Protein AF-0000000079471599 (afdb_homodimer)

Seq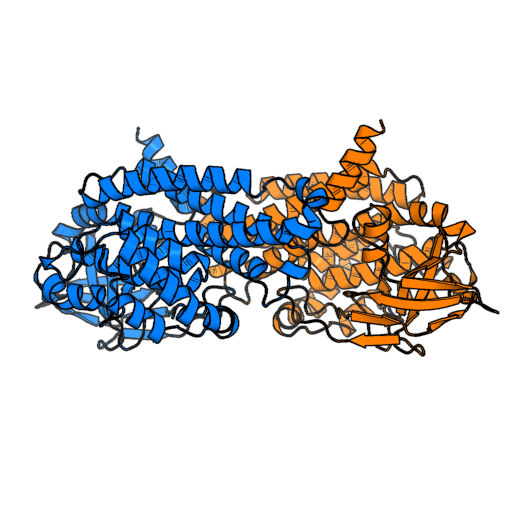uence (726 aa):
MKTQTLLTNVAELVKTKLKPLVDDIDRKGYYPEAFMRELGTIGGYASVGTQEEGGNGLGLAAQIAVLREISKECGATSFSAWCQAACAWYLHQAPNQAVKDKYLADILQGKVLAGTGMSNTVKHLAGIEKHNLQAERVEGGYTVNGALPWVSNIGEEHIWANTAQIGGGYVMFITGGQWEGVSLQNCPEFCALEGTRTFSLNFKDVFIPDEDIIATPEQFADYIQSIKAGFILLQIGIGAGVIDGSLGIIRIADVVNAEVNSYLDDGYDSLKARLDGAWVETERLAGLAWNNTPDTLATLKLREAAAVLALAASQSAALHAGAKGYLMRSPAQRRVREAMFVAIVTPAIKHLRKEIAAIEAAKMKTQTLLTNVAELVKTKLKPLVDDIDRKGYYPEAFMRELGTIGGYASVGTQEEGGNGLGLAAQIAVLREISKECGATSFSAWCQAACAWYLHQAPNQAVKDKYLADILQGKVLAGTGMSNTVKHLAGIEKHNLQAERVEGGYTVNGALPWVSNIGEEHIWANTAQIGGGYVMFITGGQWEGVSLQNCPEFCALEGTRTFSLNFKDVFIPDEDIIATPEQFADYIQSIKAGFILLQIGIGAGVIDGSLGIIRIADVVNAEVNSYLDDGYDSLKARLDGAWVETERLAGLAWNNTPDTLATLKLREAAAVLALAASQSAALHAGAKGYLMRSPAQRRVREAMFVAIVTPAIKHLRKEIAAIEAAK

Structure (mmCIF, N/CA/C/O backbone):
data_AF-0000000079471599-model_v1
#
loop_
_entity.id
_entity.type
_entity.pdbx_description
1 polymer 'Acyl-CoA/acyl-ACP dehydrogenase'
#
loop_
_atom_site.group_PDB
_atom_site.id
_atom_site.type_symbol
_atom_site.label_atom_id
_atom_site.label_alt_id
_atom_site.label_comp_id
_atom_site.label_asym_id
_atom_site.label_entity_id
_atom_site.label_seq_id
_atom_site.pdbx_PDB_ins_code
_atom_site.Cartn_x
_atom_site.Cartn_y
_atom_site.Cartn_z
_atom_site.occupancy
_atom_site.B_iso_or_equiv
_atom_site.auth_seq_id
_atom_site.auth_comp_id
_atom_site.auth_asym_id
_atom_site.auth_atom_id
_atom_site.pdbx_PDB_model_num
ATOM 1 N N . MET A 1 1 ? -25.75 24.719 17.828 1 79.25 1 MET A N 1
ATOM 2 C CA . MET A 1 1 ? -25.828 23.453 17.109 1 79.25 1 MET A CA 1
ATOM 3 C C . MET A 1 1 ? -25.172 22.328 17.906 1 79.25 1 MET A C 1
ATOM 5 O O . MET A 1 1 ? -24.141 22.547 18.547 1 79.25 1 MET A O 1
ATOM 9 N N . LYS A 1 2 ? -25.875 21.109 17.922 1 90.31 2 LYS A N 1
ATOM 10 C CA . LYS A 1 2 ? -25.312 19.953 18.609 1 90.31 2 LYS A CA 1
ATOM 11 C C . LYS A 1 2 ? -24.328 19.219 17.703 1 90.31 2 LYS A C 1
ATOM 13 O O . LYS A 1 2 ? -24.438 19.281 16.469 1 90.31 2 LYS A O 1
ATOM 18 N N . THR A 1 3 ? -23.281 18.656 18.297 1 95.69 3 THR A N 1
ATOM 19 C CA . THR A 1 3 ? -22.25 17.906 17.562 1 95.69 3 THR A CA 1
ATOM 20 C C . THR A 1 3 ? -22.891 16.875 16.656 1 95.69 3 THR A C 1
ATOM 22 O O . THR A 1 3 ? -22.5 16.734 15.492 1 95.69 3 THR A O 1
ATOM 25 N N . GLN A 1 4 ? -23.906 16.188 17.141 1 96.94 4 GLN A N 1
ATOM 26 C CA . GLN A 1 4 ? -24.547 15.141 16.359 1 96.94 4 GLN A CA 1
ATOM 27 C C . GLN A 1 4 ? -25.219 15.711 15.109 1 96.94 4 GLN A C 1
ATOM 29 O O . GLN A 1 4 ? -25.219 15.07 14.055 1 96.94 4 GLN A O 1
ATOM 34 N N . THR A 1 5 ? -25.859 16.828 15.227 1 97.62 5 THR A N 1
ATOM 35 C CA . THR A 1 5 ? -26.484 17.484 14.078 1 97.62 5 THR A CA 1
ATOM 36 C C . THR A 1 5 ? -25.438 17.859 13.039 1 97.62 5 THR A C 1
ATOM 38 O O . THR A 1 5 ? -25.625 17.641 11.844 1 97.62 5 THR A O 1
ATOM 41 N N . LEU A 1 6 ? -24.328 18.438 13.492 1 98.19 6 LEU A N 1
ATOM 42 C CA . LEU A 1 6 ? -23.219 18.781 12.602 1 98.19 6 LEU A CA 1
ATOM 43 C C . LEU A 1 6 ? -22.719 17.547 11.852 1 98.19 6 LEU A C 1
ATOM 45 O O . LEU A 1 6 ? -22.578 17.578 10.633 1 98.19 6 LEU A O 1
ATOM 49 N N . LEU A 1 7 ? -22.531 16.453 12.57 1 98.56 7 LEU A N 1
ATOM 50 C CA . LEU A 1 7 ? -21.984 15.234 11.984 1 98.56 7 LEU A CA 1
ATOM 51 C C . LEU A 1 7 ? -22.969 14.625 10.992 1 98.56 7 LEU A C 1
ATOM 53 O O . LEU A 1 7 ? -22.562 14.078 9.961 1 98.56 7 LEU A O 1
ATOM 57 N N . THR A 1 8 ? -24.266 14.688 11.273 1 98.38 8 THR A N 1
ATOM 58 C CA . THR A 1 8 ? -25.281 14.203 10.344 1 98.38 8 THR A CA 1
ATOM 59 C C . THR A 1 8 ? -25.25 15 9.047 1 98.38 8 THR A C 1
ATOM 61 O O . THR A 1 8 ? -25.328 14.422 7.957 1 98.38 8 THR A O 1
ATOM 64 N N . ASN A 1 9 ? -25.141 16.312 9.211 1 98.38 9 ASN A N 1
ATOM 65 C CA . ASN A 1 9 ? -25.047 17.172 8.039 1 98.38 9 ASN A CA 1
ATOM 66 C C . ASN A 1 9 ? -23.797 16.875 7.215 1 98.38 9 ASN A C 1
ATOM 68 O O . ASN A 1 9 ? -23.844 16.828 5.984 1 98.38 9 ASN A O 1
ATOM 72 N N . VAL A 1 10 ? -22.703 16.719 7.906 1 98.81 10 VAL A N 1
ATOM 73 C CA . VAL A 1 10 ? -21.438 16.422 7.238 1 98.81 10 VAL A CA 1
ATOM 74 C C . VAL A 1 10 ? -21.531 15.078 6.527 1 98.81 10 VAL A C 1
ATOM 76 O O . VAL A 1 10 ? -21.125 14.945 5.375 1 98.81 10 VAL A O 1
ATOM 79 N N . ALA A 1 11 ? -22.078 14.086 7.176 1 98.81 11 ALA A N 1
ATOM 80 C CA . ALA A 1 11 ? -22.234 12.766 6.582 1 98.81 11 ALA A CA 1
ATOM 81 C C . ALA A 1 11 ? -23.062 12.828 5.297 1 98.81 11 ALA A C 1
ATOM 83 O O . ALA A 1 11 ? -22.734 12.156 4.312 1 98.81 11 ALA A O 1
ATOM 84 N N . GLU A 1 12 ? -24.109 13.594 5.332 1 98.75 12 GLU A N 1
ATOM 85 C CA . GLU A 1 12 ? -24.969 13.742 4.152 1 98.75 12 GLU A CA 1
ATOM 86 C C . GLU A 1 12 ? -24.203 14.422 3.016 1 98.75 12 GLU A C 1
ATOM 88 O O . GLU A 1 12 ? -24.328 14.016 1.857 1 98.75 12 GLU A O 1
ATOM 93 N N . LEU A 1 13 ? -23.469 15.461 3.354 1 98.94 13 LEU A N 1
ATOM 94 C CA . LEU A 1 13 ? -22.688 16.141 2.344 1 98.94 13 LEU A CA 1
ATOM 95 C C . LEU A 1 13 ? -21.641 15.211 1.741 1 98.94 13 LEU A C 1
ATOM 97 O O . LEU A 1 13 ? -21.422 15.211 0.527 1 98.94 13 LEU A O 1
ATOM 101 N N . VAL A 1 14 ? -20.984 14.414 2.572 1 98.88 14 VAL A N 1
ATOM 102 C CA . VAL A 1 14 ? -19.969 13.469 2.127 1 98.88 14 VAL A CA 1
ATOM 103 C C . VAL A 1 14 ? -20.594 12.453 1.169 1 98.88 14 VAL A C 1
ATOM 105 O O . VAL A 1 14 ? -20.047 12.203 0.09 1 98.88 14 VAL A O 1
ATOM 108 N N . LYS A 1 15 ? -21.703 11.93 1.527 1 98.62 15 LYS A N 1
ATOM 109 C CA . LYS A 1 15 ? -22.391 10.914 0.735 1 98.62 15 LYS A CA 1
ATOM 110 C C . LYS A 1 15 ? -22.797 11.461 -0.629 1 98.62 15 LYS A C 1
ATOM 112 O O . LYS A 1 15 ? -22.625 10.789 -1.649 1 98.62 15 LYS A O 1
ATOM 117 N N . THR A 1 16 ? -23.234 12.688 -0.688 1 98.69 16 THR A N 1
ATOM 118 C CA . THR A 1 16 ? -23.859 13.195 -1.896 1 98.69 16 THR A CA 1
ATOM 119 C C . THR A 1 16 ? -22.859 13.953 -2.76 1 98.69 16 THR A C 1
ATOM 121 O O . THR A 1 16 ? -22.969 13.953 -3.988 1 98.69 16 THR A O 1
ATOM 124 N N . LYS A 1 17 ? -21.875 14.633 -2.092 1 98.75 17 LYS A N 1
ATOM 125 C CA . LYS A 1 17 ? -21.047 15.57 -2.854 1 98.75 17 LYS A CA 1
ATOM 126 C C . LYS A 1 17 ? -19.609 15.086 -2.945 1 98.75 17 LYS A C 1
ATOM 128 O O . LYS A 1 17 ? -18.875 15.438 -3.879 1 98.75 17 LYS A O 1
ATOM 133 N N . LEU A 1 18 ? -19.172 14.242 -2.037 1 98.88 18 LEU A N 1
ATOM 134 C CA . LEU A 1 18 ? -17.766 13.828 -2.027 1 98.88 18 LEU A CA 1
ATOM 135 C C . LEU A 1 18 ? -17.609 12.445 -2.639 1 98.88 18 LEU A C 1
ATOM 137 O O . LEU A 1 18 ? -16.734 12.234 -3.492 1 98.88 18 LEU A O 1
ATOM 141 N N . LYS A 1 19 ? -18.422 11.469 -2.23 1 98.5 19 LYS A N 1
ATOM 142 C CA . LYS A 1 19 ? -18.312 10.07 -2.635 1 98.5 19 LYS A CA 1
ATOM 143 C C . LYS A 1 19 ? -18.219 9.938 -4.152 1 98.5 19 LYS A C 1
ATOM 145 O O . LYS A 1 19 ? -17.359 9.211 -4.66 1 98.5 19 LYS A O 1
ATOM 150 N N . PRO A 1 20 ? -19 10.703 -4.957 1 98.38 20 PRO A N 1
ATOM 151 C CA . PRO A 1 20 ? -18.938 10.555 -6.414 1 98.38 20 PRO A CA 1
ATOM 152 C C . PRO A 1 20 ? -17.609 11.047 -6.992 1 98.38 20 PRO A C 1
ATOM 154 O O . PRO A 1 20 ? -17.297 10.766 -8.156 1 98.38 20 PRO A O 1
ATOM 157 N N . LEU A 1 21 ? -16.812 11.82 -6.184 1 98.38 21 LEU A N 1
ATOM 158 C CA . LEU A 1 21 ? -15.602 12.461 -6.684 1 98.38 21 LEU A CA 1
ATOM 159 C C . LEU A 1 21 ? -14.359 11.664 -6.293 1 98.38 21 LEU A C 1
ATOM 161 O O . LEU A 1 21 ? -13.266 11.938 -6.785 1 98.38 21 LEU A O 1
ATOM 165 N N . VAL A 1 22 ? -14.508 10.672 -5.453 1 98 22 VAL A N 1
ATOM 166 C CA . VAL A 1 22 ? -13.375 10.055 -4.77 1 98 22 VAL A CA 1
ATOM 167 C C . VAL A 1 22 ? -12.422 9.445 -5.793 1 98 22 VAL A C 1
ATOM 169 O O . VAL A 1 22 ? -11.203 9.57 -5.668 1 98 22 VAL A O 1
ATOM 172 N N . ASP A 1 23 ? -12.945 8.789 -6.836 1 96.06 23 ASP A N 1
ATOM 173 C CA . ASP A 1 23 ? -12.109 8.18 -7.859 1 96.06 23 ASP A CA 1
ATOM 174 C C . ASP A 1 23 ? -11.305 9.234 -8.617 1 96.06 23 ASP A C 1
ATOM 176 O O . ASP A 1 23 ? -10.117 9.047 -8.883 1 96.06 23 ASP A O 1
ATOM 180 N N . ASP A 1 24 ? -11.938 10.352 -8.961 1 97.62 24 ASP A N 1
ATOM 181 C CA . ASP A 1 24 ? -11.266 11.445 -9.664 1 97.62 24 ASP A CA 1
ATOM 182 C C . ASP A 1 24 ? -10.211 12.094 -8.781 1 97.62 24 ASP A C 1
ATOM 184 O O . ASP A 1 24 ? -9.148 12.484 -9.266 1 97.62 24 ASP A O 1
ATOM 188 N N . ILE A 1 25 ? -10.531 12.219 -7.504 1 98 25 ILE A N 1
ATOM 189 C CA . ILE A 1 25 ? -9.578 12.766 -6.551 1 98 25 ILE A CA 1
ATOM 190 C C . ILE A 1 25 ? -8.328 11.883 -6.5 1 98 25 ILE A C 1
ATOM 192 O O . ILE A 1 25 ? -7.207 12.383 -6.605 1 98 25 ILE A O 1
ATOM 196 N N . ASP A 1 26 ? -8.5 10.648 -6.449 1 96.44 26 ASP A N 1
ATOM 197 C CA . ASP A 1 26 ? -7.402 9.695 -6.285 1 96.44 26 ASP A CA 1
ATOM 198 C C . ASP A 1 26 ? -6.602 9.555 -7.578 1 96.44 26 ASP A C 1
ATOM 200 O O . ASP A 1 26 ? -5.367 9.547 -7.555 1 96.44 26 ASP A O 1
ATOM 204 N N . ARG A 1 27 ? -7.238 9.469 -8.734 1 94.31 27 ARG A N 1
ATOM 205 C CA . ARG A 1 27 ? -6.582 9.031 -9.961 1 94.31 27 ARG A CA 1
ATOM 206 C C . ARG A 1 27 ? -6.203 10.219 -10.836 1 94.31 27 ARG A C 1
ATOM 208 O O . ARG A 1 27 ? -5.246 10.148 -11.609 1 94.31 27 ARG A O 1
ATOM 215 N N . LYS A 1 28 ? -6.988 11.352 -10.727 1 95 28 LYS A N 1
ATOM 216 C CA . LYS A 1 28 ? -6.77 12.492 -11.625 1 95 28 LYS A CA 1
ATOM 217 C C . LYS A 1 28 ? -6.254 13.703 -10.852 1 95 28 LYS A C 1
ATOM 219 O O . LYS A 1 28 ? -5.957 14.742 -11.453 1 95 28 LYS A O 1
ATOM 224 N N . GLY A 1 29 ? -6.191 13.57 -9.508 1 96.81 29 GLY A N 1
ATOM 225 C CA . GLY A 1 29 ? -5.719 14.688 -8.703 1 96.81 29 GLY A CA 1
ATOM 226 C C . GLY A 1 29 ? -6.719 15.82 -8.617 1 96.81 29 GLY A C 1
ATOM 227 O O . GLY A 1 29 ? -6.336 16.984 -8.445 1 96.81 29 GLY A O 1
ATOM 228 N N . TYR A 1 30 ? -7.988 15.508 -8.734 1 98.06 30 TYR A N 1
ATOM 229 C CA . TYR A 1 30 ? -9.031 16.516 -8.648 1 98.06 30 TYR A CA 1
ATOM 230 C C . TYR A 1 30 ? -9.109 17.109 -7.242 1 98.06 30 TYR A C 1
ATOM 232 O O . TYR A 1 30 ? -9.312 16.359 -6.273 1 98.06 30 TYR A O 1
ATOM 240 N N . TYR A 1 31 ? -8.875 18.375 -7.102 1 98.5 31 TYR A N 1
ATOM 241 C CA . TYR A 1 31 ? -9.047 19.078 -5.828 1 98.5 31 TYR A CA 1
ATOM 242 C C . TYR A 1 31 ? -10.508 19.453 -5.613 1 98.5 31 TYR A C 1
ATOM 244 O O . TYR A 1 31 ? -11.062 20.25 -6.363 1 98.5 31 TYR A O 1
ATOM 252 N N . PRO A 1 32 ? -11.148 18.922 -4.586 1 98.5 32 PRO A N 1
ATOM 253 C CA . PRO A 1 32 ? -12.594 19.125 -4.43 1 98.5 32 PRO A CA 1
ATOM 254 C C . PRO A 1 32 ? -12.93 20.438 -3.748 1 98.5 32 PRO A C 1
ATOM 256 O O . PRO A 1 32 ? -13.586 20.453 -2.705 1 98.5 32 PRO A O 1
ATOM 259 N N . GLU A 1 33 ? -12.664 21.531 -4.367 1 98.56 33 GLU A N 1
ATOM 260 C CA . GLU A 1 33 ? -12.828 22.859 -3.791 1 98.56 33 GLU A CA 1
ATOM 261 C C . GLU A 1 33 ? -14.289 23.141 -3.457 1 98.56 33 GLU A C 1
ATOM 263 O O . GLU A 1 33 ? -14.594 23.703 -2.402 1 98.56 33 GLU A O 1
ATOM 268 N N . ALA A 1 34 ? -15.203 22.812 -4.398 1 98.62 34 ALA A N 1
ATOM 269 C CA . ALA A 1 34 ? -16.625 23.062 -4.156 1 98.62 34 ALA A CA 1
ATOM 270 C C . ALA A 1 34 ? -17.094 22.359 -2.889 1 98.62 34 ALA A C 1
ATOM 272 O O . ALA A 1 34 ? -17.828 22.938 -2.09 1 98.62 34 ALA A O 1
ATOM 273 N N . PHE A 1 35 ? -16.734 21.109 -2.701 1 98.88 35 PHE A N 1
ATOM 274 C CA . PHE A 1 35 ? -17.062 20.375 -1.487 1 98.88 35 PHE A CA 1
ATOM 275 C C . PHE A 1 35 ? -16.469 21.062 -0.26 1 98.88 35 PHE A C 1
ATOM 277 O O . PHE A 1 35 ? -17.156 21.234 0.753 1 98.88 35 PHE A O 1
ATOM 284 N N . MET A 1 36 ? -15.156 21.5 -0.358 1 98.88 36 MET A N 1
ATOM 285 C CA . MET A 1 36 ? -14.469 22.125 0.764 1 98.88 36 MET A CA 1
ATOM 286 C C . MET A 1 36 ? -15.188 23.406 1.185 1 98.88 36 MET A C 1
ATOM 288 O O . MET A 1 36 ? -15.344 23.672 2.377 1 98.88 36 MET A O 1
ATOM 292 N N . ARG A 1 37 ? -15.617 24.172 0.26 1 98.75 37 ARG A N 1
ATOM 293 C CA . ARG A 1 37 ? -16.328 25.422 0.552 1 98.75 37 ARG A CA 1
ATOM 294 C C . ARG A 1 37 ? -17.703 25.141 1.141 1 98.75 37 ARG A C 1
ATOM 296 O O . ARG A 1 37 ? -18.109 25.797 2.105 1 98.75 37 ARG A O 1
ATOM 303 N N . GLU A 1 38 ? -18.391 24.188 0.567 1 98.88 38 GLU A N 1
ATOM 304 C CA . GLU A 1 38 ? -19.703 23.828 1.104 1 98.88 38 GLU A CA 1
ATOM 305 C C . GLU A 1 38 ? -19.594 23.266 2.52 1 98.88 38 GLU A C 1
ATOM 307 O O . GLU A 1 38 ? -20.453 23.516 3.367 1 98.88 38 GLU A O 1
ATOM 312 N N . LEU A 1 39 ? -18.562 22.469 2.756 1 98.94 39 LEU A N 1
ATOM 313 C CA . LEU A 1 39 ? -18.281 21.969 4.102 1 98.94 39 LEU A CA 1
ATOM 314 C C . LEU A 1 39 ? -18.172 23.125 5.09 1 98.94 39 LEU A C 1
ATOM 316 O O . LEU A 1 39 ? -18.719 23.062 6.195 1 98.94 39 LEU A O 1
ATOM 320 N N . GLY A 1 40 ? -17.469 24.188 4.707 1 98.75 40 GLY A N 1
ATOM 321 C CA . GLY A 1 40 ? -17.375 25.375 5.543 1 98.75 40 GLY A CA 1
ATOM 322 C C . GLY A 1 40 ? -18.703 26.047 5.801 1 98.75 40 GLY A C 1
ATOM 323 O O . GLY A 1 40 ? -18.984 26.469 6.922 1 98.75 40 GLY A O 1
ATOM 324 N N . THR A 1 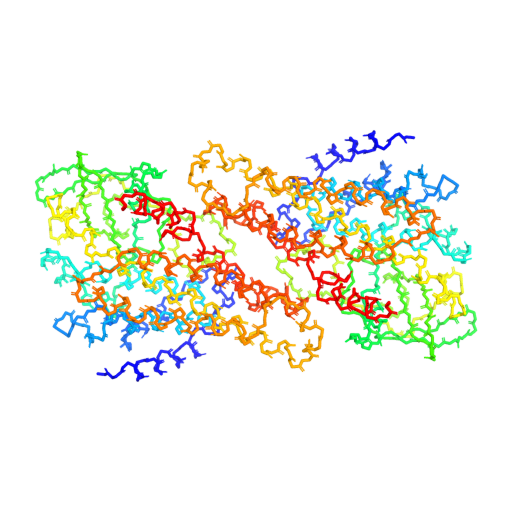41 ? -19.562 26.062 4.789 1 98.25 41 THR A N 1
ATOM 325 C CA . THR A 1 41 ? -20.859 26.719 4.879 1 98.25 41 THR A CA 1
ATOM 326 C C . THR A 1 41 ? -21.734 26.016 5.918 1 98.25 41 THR A C 1
ATOM 328 O O . THR A 1 41 ? -22.516 26.672 6.621 1 98.25 41 THR A O 1
ATOM 331 N N . ILE A 1 42 ? -21.531 24.734 6.047 1 98.31 42 ILE A N 1
ATOM 332 C CA . ILE A 1 42 ? -22.422 24.016 6.945 1 98.31 42 ILE A CA 1
ATOM 333 C C . ILE A 1 42 ? -21.75 23.828 8.305 1 98.31 42 ILE A C 1
ATOM 335 O O . ILE A 1 42 ? -22.234 23.047 9.133 1 98.31 42 ILE A O 1
ATOM 339 N N . GLY A 1 43 ? -20.562 24.438 8.492 1 98.31 43 GLY A N 1
ATOM 340 C CA . GLY A 1 43 ? -19.938 24.469 9.805 1 98.31 43 GLY A CA 1
ATOM 341 C C . GLY A 1 43 ? -18.844 23.438 9.984 1 98.31 43 GLY A C 1
ATOM 342 O O . GLY A 1 43 ? -18.453 23.125 11.109 1 98.31 43 GLY A O 1
ATOM 343 N N . GLY A 1 44 ? -18.359 22.859 8.922 1 98.81 44 GLY A N 1
ATOM 344 C CA . GLY A 1 44 ? -17.438 21.75 8.984 1 98.81 44 GLY A CA 1
ATOM 345 C C . GLY A 1 44 ? -16.078 22.125 9.547 1 98.81 44 GLY A C 1
ATOM 346 O O . GLY A 1 44 ? -15.297 21.25 9.938 1 98.81 44 GLY A O 1
ATOM 347 N N . TYR A 1 45 ? -15.758 23.422 9.594 1 98.81 45 TYR A N 1
ATOM 348 C CA . TYR A 1 45 ? -14.492 23.875 10.148 1 98.81 45 TYR A CA 1
ATOM 349 C C . TYR A 1 45 ? -14.711 24.734 11.383 1 98.81 45 TYR A C 1
ATOM 351 O O . TYR A 1 45 ? -13.766 25.281 11.953 1 98.81 45 TYR A O 1
ATOM 359 N N . ALA A 1 46 ? -15.906 24.906 11.844 1 98.56 46 ALA A N 1
ATOM 360 C CA . ALA A 1 46 ? -16.297 25.953 12.789 1 98.56 46 ALA A CA 1
ATOM 361 C C . ALA A 1 46 ? -15.945 25.562 14.219 1 98.56 46 ALA A C 1
ATOM 363 O O . ALA A 1 46 ? -15.906 26.406 15.117 1 98.56 46 ALA A O 1
ATOM 364 N N . SER A 1 47 ? -15.641 24.281 14.453 1 98.69 47 SER A N 1
ATOM 365 C CA . SER A 1 47 ? -15.617 23.75 15.812 1 98.69 47 SER A CA 1
ATOM 366 C C . SER A 1 47 ? -14.336 24.156 16.547 1 98.69 47 SER A C 1
ATOM 368 O O . SER A 1 47 ? -14.25 24.062 17.766 1 98.69 47 SER A O 1
ATOM 370 N N . VAL A 1 48 ? -13.336 24.641 15.789 1 98.31 48 VAL A N 1
ATOM 371 C CA . VAL A 1 48 ? -12.086 25.031 16.422 1 98.31 48 VAL A CA 1
ATOM 372 C C . VAL A 1 48 ? -12.102 26.547 16.703 1 98.31 48 VAL A C 1
ATOM 374 O O . VAL A 1 48 ? -11.055 27.141 16.984 1 98.31 48 VAL A O 1
ATOM 377 N N . GLY A 1 49 ? -13.25 27.203 16.609 1 98.19 49 GLY A N 1
ATOM 378 C CA . GLY A 1 49 ? -13.453 28.594 17 1 98.19 49 GLY A CA 1
ATOM 379 C C . GLY A 1 49 ? -14.656 28.797 17.906 1 98.19 49 GLY A C 1
ATOM 380 O O . GLY A 1 49 ? -15.656 28.078 17.781 1 98.19 49 GLY A O 1
ATOM 381 N N . THR A 1 50 ? -14.578 29.859 18.734 1 97.38 50 THR A N 1
ATOM 382 C CA . THR A 1 50 ? -15.727 30.203 19.562 1 97.38 50 THR A CA 1
ATOM 383 C C . THR A 1 50 ? -16.797 30.891 18.734 1 97.38 50 THR A C 1
ATOM 385 O O . THR A 1 50 ? -16.578 31.234 17.578 1 97.38 50 THR A O 1
ATOM 388 N N . GLN A 1 51 ? -17.891 31.062 19.375 1 96.88 51 GLN A N 1
ATOM 389 C CA . GLN A 1 51 ? -18.969 31.766 18.703 1 96.88 51 GLN A CA 1
ATOM 390 C C . GLN A 1 51 ? -18.578 33.219 18.359 1 96.88 51 GLN A C 1
ATOM 392 O O . GLN A 1 51 ? -18.875 33.719 17.281 1 96.88 51 GLN A O 1
ATOM 397 N N . GLU A 1 52 ? -17.922 33.844 19.219 1 97 52 GLU A N 1
ATOM 398 C CA . GLU A 1 52 ? -17.469 35.219 19.031 1 97 52 GLU A CA 1
ATOM 399 C C . GLU A 1 52 ? -16.469 35.312 17.875 1 97 52 GLU A C 1
ATOM 401 O O . GLU A 1 52 ? -16.406 36.344 17.188 1 97 52 GLU A O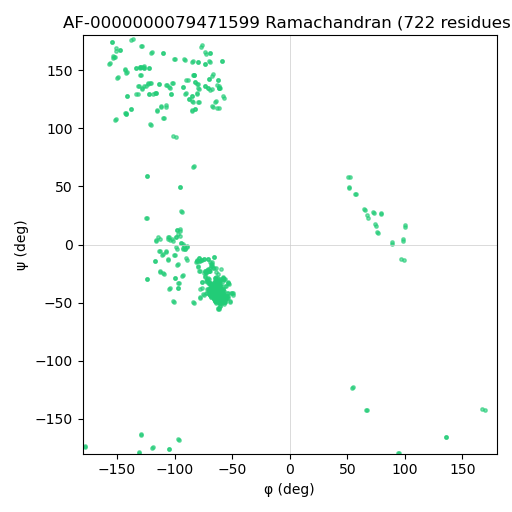 1
ATOM 406 N N . GLU A 1 53 ? -15.844 34.281 17.578 1 97.25 53 GLU A N 1
ATOM 407 C CA . GLU A 1 53 ? -14.82 34.219 16.531 1 97.25 53 GLU A CA 1
ATOM 408 C C . GLU A 1 53 ? -15.414 33.812 15.195 1 97.25 53 GLU A C 1
ATOM 410 O O . GLU A 1 53 ? -14.703 33.719 14.188 1 97.25 53 GLU A O 1
ATOM 415 N N . GLY A 1 54 ? -16.719 33.5 15.219 1 96.31 54 GLY A N 1
ATOM 416 C CA . GLY A 1 54 ? -17.359 33.031 14 1 96.31 54 GLY A CA 1
ATOM 417 C C . GLY A 1 54 ? -17.484 31.516 13.93 1 96.31 54 GLY A C 1
ATOM 418 O O . GLY A 1 54 ? -17.906 30.953 12.914 1 96.31 54 GLY A O 1
ATOM 419 N N . GLY A 1 55 ? -17.062 30.828 15 1 97.75 55 GLY A N 1
ATOM 420 C CA . GLY A 1 55 ? -17.203 29.375 15.07 1 97.75 55 GLY A CA 1
ATOM 421 C C . GLY A 1 55 ? -18.438 28.922 15.82 1 97.75 55 GLY A C 1
ATOM 422 O O . GLY A 1 55 ? -19.406 29.672 15.93 1 97.75 55 GLY A O 1
ATOM 423 N N . ASN A 1 56 ? -18.484 27.625 16.125 1 97.44 56 ASN A N 1
ATOM 424 C CA . ASN A 1 56 ? -19.656 27.109 16.828 1 97.44 56 ASN A CA 1
ATOM 425 C C . ASN A 1 56 ? -19.312 26.719 18.266 1 97.44 56 ASN A C 1
ATOM 427 O O . ASN A 1 56 ? -20.203 26.391 19.047 1 97.44 56 ASN A O 1
ATOM 431 N N . GLY A 1 57 ? -18.016 26.734 18.609 1 96 57 GLY A N 1
ATOM 432 C CA . GLY A 1 57 ? -17.578 26.547 19.984 1 96 57 GLY A CA 1
ATOM 433 C C . GLY A 1 57 ? -17.672 25.109 20.453 1 96 57 GLY A C 1
ATOM 434 O O . GLY A 1 57 ? -17.641 24.844 21.656 1 96 57 GLY A O 1
ATOM 435 N N . LEU A 1 58 ? -17.812 24.125 19.547 1 97.88 58 LEU A N 1
ATOM 436 C CA . LEU A 1 58 ? -18 22.734 19.938 1 97.88 58 LEU A CA 1
ATOM 437 C C . LEU A 1 58 ? -16.672 22.094 20.328 1 97.88 58 LEU A C 1
ATOM 439 O O . LEU A 1 58 ? -16.656 21.031 20.984 1 97.88 58 LEU A O 1
ATOM 443 N N . GLY A 1 59 ? -15.586 22.688 19.906 1 98 59 GLY A N 1
ATOM 444 C CA . GLY A 1 59 ? -14.281 22.281 20.406 1 98 59 GLY A CA 1
ATOM 445 C C . GLY A 1 59 ? -13.586 21.266 19.531 1 98 59 GLY A C 1
ATOM 446 O O . GLY A 1 59 ? -14.109 20.891 18.469 1 98 59 GLY A O 1
ATOM 447 N N . LEU A 1 60 ? -12.406 20.875 19.984 1 98.38 60 LEU A N 1
ATOM 448 C CA . LEU A 1 60 ? -11.484 20.078 19.188 1 98.38 60 LEU A CA 1
ATOM 449 C C . LEU A 1 60 ? -12.07 18.688 18.922 1 98.38 60 LEU A C 1
ATOM 451 O O . LEU A 1 60 ? -11.922 18.141 17.828 1 98.38 60 LEU A O 1
ATOM 455 N N . ALA A 1 61 ? -12.703 18.078 19.938 1 98.62 61 ALA A N 1
ATOM 456 C CA . ALA A 1 61 ? -13.258 16.734 19.781 1 98.62 61 ALA A CA 1
ATOM 457 C C . ALA A 1 61 ? -14.266 16.688 18.641 1 98.62 61 ALA A C 1
ATOM 459 O O . ALA A 1 61 ? -14.258 15.75 17.828 1 98.62 61 ALA A O 1
ATOM 460 N N . ALA A 1 62 ? -15.109 17.703 18.562 1 98.81 62 ALA A N 1
ATOM 461 C CA . ALA A 1 62 ? -16.109 17.781 17.484 1 98.81 62 ALA A CA 1
ATOM 462 C C . ALA A 1 62 ? -15.438 17.922 16.125 1 98.81 62 ALA A C 1
ATOM 464 O O . ALA A 1 62 ? -15.875 17.312 15.148 1 98.81 62 ALA A O 1
ATOM 465 N N . GLN A 1 63 ? -14.414 18.719 16.062 1 98.94 63 GLN A N 1
ATOM 466 C CA . GLN A 1 63 ? -13.742 18.938 14.789 1 98.94 63 GLN A CA 1
ATOM 467 C C . GLN A 1 63 ? -13.055 17.656 14.312 1 98.94 63 GLN A C 1
ATOM 469 O O . GLN A 1 63 ? -13.047 17.359 13.117 1 98.94 63 GLN A O 1
ATOM 474 N N . ILE A 1 64 ? -12.43 16.938 15.266 1 98.94 64 ILE A N 1
ATOM 475 C CA . ILE A 1 64 ? -11.797 15.664 14.93 1 98.94 64 ILE A CA 1
ATOM 476 C C . ILE A 1 64 ? -12.844 14.688 14.391 1 98.94 64 ILE A C 1
ATOM 478 O O . ILE A 1 64 ? -12.594 13.969 13.422 1 98.94 64 ILE A O 1
ATOM 482 N N . ALA A 1 65 ? -14.023 14.688 14.953 1 98.94 65 ALA A N 1
ATOM 483 C CA . ALA A 1 65 ? -15.102 13.828 14.5 1 98.94 65 ALA A CA 1
ATOM 484 C C . ALA A 1 65 ? -15.531 14.188 13.078 1 98.94 65 ALA A C 1
ATOM 486 O O . ALA A 1 65 ? -15.867 13.305 12.281 1 98.94 65 ALA A O 1
ATOM 487 N N . VAL A 1 66 ? -15.539 15.43 12.758 1 98.94 66 VAL A N 1
ATOM 488 C CA . VAL A 1 66 ? -15.875 15.875 11.406 1 98.94 66 VAL A CA 1
ATOM 489 C C . VAL A 1 66 ? -14.859 15.312 10.414 1 98.94 66 VAL A C 1
ATOM 491 O O . VAL A 1 66 ? -15.227 14.781 9.367 1 98.94 66 VAL A O 1
ATOM 494 N N . LEU A 1 67 ? -13.586 15.438 10.766 1 98.94 67 LEU A N 1
ATOM 495 C CA . LEU A 1 67 ? -12.523 14.93 9.906 1 98.94 67 LEU A CA 1
ATOM 496 C C . LEU A 1 67 ? -12.656 13.422 9.719 1 98.94 67 LEU A C 1
ATOM 498 O O . LEU A 1 67 ? -12.438 12.906 8.617 1 98.94 67 LEU A O 1
ATOM 502 N N . ARG A 1 68 ? -13.008 12.727 10.766 1 98.94 68 ARG A N 1
ATOM 503 C CA . ARG A 1 68 ? -13.227 11.289 10.703 1 98.94 68 ARG A CA 1
ATOM 504 C C . ARG A 1 68 ? -14.352 10.945 9.734 1 98.94 68 ARG A C 1
ATOM 506 O O . ARG A 1 68 ? -14.219 10.023 8.922 1 98.94 68 ARG A O 1
ATOM 513 N N . GLU A 1 69 ? -15.422 11.703 9.789 1 98.88 69 GLU A N 1
ATOM 514 C CA . GLU A 1 69 ? -16.562 11.453 8.914 1 98.88 69 GLU A CA 1
ATOM 515 C C . GLU A 1 69 ? -16.188 11.609 7.445 1 98.88 69 GLU A C 1
ATOM 517 O O . GLU A 1 69 ? -16.609 10.812 6.605 1 98.88 69 GLU A O 1
ATOM 522 N N . ILE A 1 70 ? -15.43 12.594 7.141 1 98.94 70 ILE A N 1
ATOM 523 C CA . ILE A 1 70 ? -14.969 12.828 5.777 1 98.94 70 ILE A CA 1
ATOM 524 C C . ILE A 1 70 ? -14.062 11.68 5.336 1 98.94 70 ILE A C 1
ATOM 526 O O . ILE A 1 70 ? -14.203 11.156 4.23 1 98.94 70 ILE A O 1
ATOM 530 N N . SER A 1 71 ? -13.195 11.258 6.234 1 98.88 71 SER A N 1
ATOM 531 C CA . SER A 1 71 ? -12.156 10.281 5.922 1 98.88 71 SER A CA 1
ATOM 532 C C . SER A 1 71 ? -12.75 8.891 5.719 1 98.88 71 SER A C 1
ATOM 534 O O . SER A 1 71 ? -12.141 8.039 5.078 1 98.88 71 SER A O 1
ATOM 536 N N . LYS A 1 72 ? -13.93 8.688 6.273 1 98.5 72 LYS A N 1
ATOM 537 C CA . LYS A 1 72 ? -14.617 7.426 6.02 1 98.5 72 LYS A CA 1
ATOM 538 C C . LYS A 1 72 ? -14.742 7.164 4.52 1 98.5 72 LYS A C 1
ATOM 540 O O . LYS A 1 72 ? -14.711 6.012 4.082 1 98.5 72 LYS A O 1
ATOM 545 N N . GLU A 1 73 ? -14.875 8.227 3.807 1 98.44 73 GLU A N 1
ATOM 546 C CA . GLU A 1 73 ? -15.047 8.094 2.363 1 98.44 73 GLU A CA 1
ATOM 547 C C . GLU A 1 73 ? -13.758 8.445 1.617 1 98.44 73 GLU A C 1
ATOM 549 O O . GLU A 1 73 ? -13.438 7.82 0.605 1 98.44 73 GLU A O 1
ATOM 554 N N . CYS A 1 74 ? -13.055 9.445 2.111 1 98.62 74 CYS A N 1
ATOM 555 C CA . CYS A 1 74 ? -11.898 9.922 1.367 1 98.62 74 CYS A CA 1
ATOM 556 C C . CYS A 1 74 ? -10.852 10.516 2.305 1 98.62 74 CYS A C 1
ATOM 558 O O . CYS A 1 74 ? -11.008 11.641 2.777 1 98.62 74 CYS A O 1
ATOM 560 N N . GLY A 1 75 ? -9.766 9.797 2.492 1 98.69 75 GLY A N 1
ATOM 561 C CA . GLY A 1 75 ? -8.68 10.25 3.355 1 98.69 75 GLY A CA 1
ATOM 562 C C . GLY A 1 75 ? -7.977 11.484 2.834 1 98.69 75 GLY A C 1
ATOM 563 O O . GLY A 1 75 ? -7.59 12.359 3.611 1 98.69 75 GLY A O 1
ATOM 564 N N . ALA A 1 76 ? -7.875 11.648 1.499 1 98.5 76 ALA A N 1
ATOM 565 C CA . ALA A 1 76 ? -7.219 12.797 0.883 1 98.5 76 ALA A CA 1
ATOM 566 C C . ALA A 1 76 ? -7.973 14.086 1.195 1 98.5 76 ALA A C 1
ATOM 568 O O . ALA A 1 76 ? -7.367 15.094 1.572 1 98.5 76 ALA A O 1
ATOM 569 N N . THR A 1 77 ? -9.258 14.047 1.048 1 98.88 77 THR A N 1
ATOM 570 C CA . THR A 1 77 ? -10.07 15.234 1.314 1 98.88 77 THR A CA 1
ATOM 571 C C . THR A 1 77 ? -10.062 15.57 2.803 1 98.88 77 THR A C 1
ATOM 573 O O . THR A 1 77 ? -10.047 16.75 3.176 1 98.88 77 THR A O 1
ATOM 576 N N . SER A 1 78 ? -10.094 14.516 3.615 1 98.94 78 SER A N 1
ATOM 577 C CA . SER A 1 78 ? -9.992 14.75 5.055 1 98.94 78 SER A CA 1
ATOM 578 C C . SER A 1 78 ? -8.68 15.438 5.41 1 98.94 78 SER A C 1
ATOM 580 O O . SER A 1 78 ? -8.641 16.297 6.289 1 98.94 78 SER A O 1
ATOM 582 N N . PHE A 1 79 ? -7.617 15.07 4.766 1 98.88 79 PHE A N 1
ATOM 583 C CA . PHE A 1 79 ? -6.328 15.719 4.965 1 98.88 79 PHE A CA 1
ATOM 584 C C . PHE A 1 79 ? -6.398 17.188 4.598 1 98.88 79 PHE A C 1
ATOM 586 O O . PHE A 1 79 ? -5.887 18.047 5.328 1 98.88 79 PHE A O 1
ATOM 593 N N . SER A 1 80 ? -7.004 17.531 3.486 1 98.88 80 SER A N 1
ATOM 594 C CA . SER A 1 80 ? -7.195 18.922 3.115 1 98.88 80 SER A CA 1
ATOM 595 C C . SER A 1 80 ? -8.016 19.672 4.164 1 98.88 80 SER A C 1
ATOM 597 O O . SER A 1 80 ? -7.699 20.812 4.516 1 98.88 80 SER A O 1
ATOM 599 N N . ALA A 1 81 ? -9.039 19 4.621 1 98.94 81 ALA A N 1
ATOM 600 C CA . ALA A 1 81 ? -9.875 19.594 5.664 1 98.94 81 ALA A CA 1
ATOM 601 C C . ALA A 1 81 ? -9.086 19.781 6.957 1 98.94 81 ALA A C 1
ATOM 603 O O . ALA A 1 81 ? -9.305 20.734 7.695 1 98.94 81 ALA A O 1
ATOM 604 N N . TRP A 1 82 ? -8.211 18.828 7.23 1 98.88 82 TRP A N 1
ATOM 605 C CA . TRP A 1 82 ? -7.324 18.969 8.383 1 98.88 82 TRP A CA 1
ATOM 606 C C . TRP A 1 82 ? -6.449 20.203 8.258 1 98.88 82 TRP A C 1
ATOM 608 O O . TRP A 1 82 ? -6.262 20.953 9.227 1 98.88 82 TRP A O 1
ATOM 618 N N . CYS A 1 83 ? -5.879 20.438 7.07 1 98.88 83 CYS A N 1
ATOM 619 C CA . CYS A 1 83 ? -5.066 21.625 6.859 1 98.88 83 CYS A CA 1
ATOM 620 C C . CYS A 1 83 ? -5.848 22.891 7.199 1 98.88 83 CYS A C 1
ATOM 622 O O . CYS A 1 83 ? -5.336 23.781 7.879 1 98.88 83 CYS A O 1
ATOM 624 N N . GLN A 1 84 ? -7.102 22.953 6.746 1 98.88 84 GLN A N 1
ATOM 625 C CA . GLN A 1 84 ? -8.008 24.062 6.996 1 98.88 84 GLN A CA 1
ATOM 626 C C . GLN A 1 84 ? -8.242 24.266 8.492 1 98.88 84 GLN A C 1
ATOM 628 O O . GLN A 1 84 ? -8.102 25.375 9.016 1 98.88 84 GLN A O 1
ATOM 633 N N . ALA A 1 85 ? -8.539 23.156 9.125 1 98.81 85 ALA A N 1
ATOM 634 C CA . ALA A 1 85 ? -8.852 23.188 10.547 1 98.81 85 ALA A CA 1
ATOM 635 C C . ALA A 1 85 ? -7.613 23.531 11.375 1 98.81 85 ALA A C 1
ATOM 637 O O . ALA A 1 85 ? -7.711 24.219 12.391 1 98.81 85 ALA A O 1
ATOM 638 N N . ALA A 1 86 ? -6.469 23.047 10.969 1 98.75 86 ALA A N 1
ATOM 639 C CA . ALA A 1 86 ? -5.223 23.328 11.672 1 98.75 86 ALA A CA 1
ATOM 640 C C . ALA A 1 86 ? -4.898 24.828 11.617 1 98.75 86 ALA A C 1
ATOM 642 O O . ALA A 1 86 ? -4.547 25.422 12.641 1 98.75 86 ALA A O 1
ATOM 643 N N . CYS A 1 87 ? -5.047 25.375 10.461 1 98.88 87 CYS A N 1
ATOM 644 C CA . CYS A 1 87 ? -4.797 26.797 10.336 1 98.88 87 CYS A CA 1
ATOM 645 C C . CYS A 1 87 ? -5.746 27.594 11.219 1 98.88 87 CYS A C 1
ATOM 647 O O . CYS A 1 87 ? -5.332 28.547 11.898 1 98.88 87 CYS A O 1
ATOM 649 N N . ALA A 1 88 ? -7.012 27.219 11.211 1 98.88 88 ALA A N 1
ATOM 650 C CA . ALA A 1 88 ? -7.992 27.875 12.078 1 98.88 88 ALA A CA 1
ATOM 651 C C . ALA A 1 88 ? -7.617 27.719 13.547 1 98.88 88 ALA A C 1
ATOM 653 O O . ALA A 1 88 ? -7.742 28.656 14.328 1 98.88 88 ALA A O 1
ATOM 654 N N . TRP A 1 89 ? -7.168 26.547 13.914 1 98.75 89 TRP A N 1
ATOM 655 C CA . TRP A 1 89 ? -6.75 26.266 15.281 1 98.75 89 TRP A CA 1
ATOM 656 C C . TRP A 1 89 ? -5.586 27.172 15.695 1 98.75 89 TRP A C 1
ATOM 658 O O . TRP A 1 89 ? -5.578 27.719 16.797 1 98.75 89 TRP A O 1
ATOM 668 N N . TYR A 1 90 ? -4.598 27.359 14.781 1 98.75 90 TYR A N 1
ATOM 669 C CA . TYR A 1 90 ? -3.484 28.266 15.047 1 98.75 90 TYR A CA 1
ATOM 670 C C . TYR A 1 90 ? -3.984 29.672 15.352 1 98.75 90 TYR A C 1
ATOM 672 O O . TYR A 1 90 ? -3.555 30.297 16.328 1 98.75 90 TYR A O 1
ATOM 680 N N . LEU A 1 91 ? -4.898 30.109 14.539 1 98.81 91 LEU A N 1
ATOM 681 C CA . LEU A 1 91 ? -5.41 31.469 14.68 1 98.81 91 LEU A CA 1
ATOM 682 C C . LEU A 1 91 ? -6.246 31.609 15.953 1 98.81 91 LEU A C 1
ATOM 684 O O . LEU A 1 91 ? -6.184 32.625 16.641 1 98.81 91 LEU A O 1
ATOM 688 N N . HIS A 1 92 ? -7 30.578 16.234 1 98.56 92 HIS A N 1
ATOM 689 C CA . HIS A 1 92 ? -7.781 30.578 17.469 1 98.56 92 HIS A CA 1
ATOM 690 C C . HIS A 1 92 ? -6.895 30.797 18.688 1 98.56 92 HIS A C 1
ATOM 692 O O . HIS A 1 92 ? -7.285 31.5 19.625 1 98.56 92 HIS A O 1
ATOM 698 N N . GLN A 1 93 ? -5.688 30.25 18.641 1 98.19 93 GLN A N 1
ATOM 699 C CA . GLN A 1 93 ? -4.762 30.297 19.766 1 98.19 93 GLN A CA 1
ATOM 700 C C . GLN A 1 93 ? -3.803 31.469 19.641 1 98.19 93 GLN A C 1
ATOM 702 O O . GLN A 1 93 ? -2.943 31.672 20.5 1 98.19 93 GLN A O 1
ATOM 707 N N . ALA A 1 94 ? -3.938 32.281 18.594 1 98.31 94 ALA A N 1
ATOM 708 C CA . ALA A 1 94 ? -2.961 33.344 18.281 1 98.31 94 ALA A CA 1
ATOM 709 C C . ALA A 1 94 ? -2.99 34.438 19.344 1 98.31 94 ALA A C 1
ATOM 711 O O . ALA A 1 94 ? -4.062 34.906 19.734 1 98.31 94 ALA A O 1
ATOM 712 N N . PRO A 1 95 ? -1.836 34.875 19.828 1 97.88 95 PRO A N 1
ATOM 713 C CA . PRO A 1 95 ? -1.795 36 20.766 1 97.88 95 PRO A CA 1
ATOM 714 C C . PRO A 1 95 ? -2.059 37.344 20.062 1 97.88 95 PRO A C 1
ATOM 716 O O . PRO A 1 95 ? -2.488 38.312 20.703 1 97.88 95 PRO A O 1
ATOM 719 N N . ASN A 1 96 ? -1.817 37.438 18.812 1 97.56 96 ASN A N 1
ATOM 720 C CA . ASN A 1 96 ? -2.035 38.656 18.031 1 97.56 96 ASN A CA 1
ATOM 721 C C . ASN A 1 96 ? -3.484 38.75 17.562 1 97.56 96 ASN A C 1
ATOM 723 O O . ASN A 1 96 ? -3.906 38.031 16.656 1 97.56 96 ASN A O 1
ATOM 727 N N . GLN A 1 97 ? -4.184 39.75 18.062 1 97.38 97 GLN A N 1
ATOM 728 C CA . GLN A 1 97 ? -5.609 39.906 17.781 1 97.38 97 GLN A CA 1
ATOM 729 C C . GLN A 1 97 ? -5.84 40.344 16.328 1 97.38 97 GLN A C 1
ATOM 731 O O . GLN A 1 97 ? -6.836 39.969 15.711 1 97.38 97 GLN A O 1
ATOM 736 N N . ALA A 1 98 ? -4.965 41.094 15.773 1 98.06 98 ALA A N 1
ATOM 737 C CA . ALA A 1 98 ? -5.125 41.656 14.43 1 98.06 98 ALA A CA 1
ATOM 738 C C . ALA A 1 98 ? -5.25 40.531 13.391 1 98.06 98 ALA A C 1
ATOM 740 O O . ALA A 1 98 ? -6.109 40.594 12.508 1 98.06 98 ALA A O 1
ATOM 741 N N . VAL A 1 99 ? -4.359 39.594 13.445 1 98.56 99 VAL A N 1
ATOM 742 C CA . VAL A 1 99 ? -4.367 38.5 12.469 1 98.56 99 VAL A CA 1
ATOM 743 C C . VAL A 1 99 ? -5.625 37.656 12.656 1 98.56 99 VAL A C 1
ATOM 745 O O . VAL A 1 99 ? -6.207 37.156 11.68 1 98.56 99 VAL A O 1
ATOM 748 N N . LYS A 1 100 ? -6.094 37.375 13.875 1 97.94 100 LYS A N 1
ATOM 749 C CA . LYS A 1 100 ? -7.328 36.656 14.164 1 97.94 100 LYS A CA 1
ATOM 750 C C . LYS A 1 100 ? -8.531 37.344 13.531 1 97.94 100 LYS A C 1
ATOM 752 O O . LYS A 1 100 ? -9.344 36.688 12.859 1 97.94 100 LYS A O 1
ATOM 757 N N . ASP A 1 101 ? -8.609 38.625 13.805 1 97.75 101 ASP A N 1
ATOM 758 C CA . ASP A 1 101 ? -9.734 39.438 13.297 1 97.75 101 ASP A CA 1
ATOM 759 C C . ASP A 1 101 ? -9.766 39.406 11.773 1 97.75 101 ASP A C 1
ATOM 761 O O . ASP A 1 101 ? -10.844 39.406 11.172 1 97.75 101 ASP A O 1
ATOM 765 N N . LYS A 1 102 ? -8.656 39.344 11.234 1 98.19 102 LYS A N 1
ATOM 766 C CA . LYS A 1 102 ? -8.523 39.469 9.789 1 98.19 102 LYS A CA 1
ATOM 767 C C . LYS A 1 102 ? -8.922 38.156 9.094 1 98.19 102 LYS A C 1
ATOM 769 O O . LYS A 1 102 ? -9.516 38.188 8.016 1 98.19 102 LYS A O 1
ATOM 774 N N . TYR A 1 103 ? -8.57 36.969 9.703 1 98.5 103 TYR A N 1
ATOM 775 C CA . TYR A 1 103 ? -8.602 35.781 8.867 1 98.5 103 TYR A CA 1
ATOM 776 C C . TYR A 1 103 ? -9.508 34.719 9.477 1 98.5 103 TYR A C 1
ATOM 778 O O . TYR A 1 103 ? -10.07 33.906 8.75 1 98.5 103 TYR A O 1
ATOM 786 N N . LEU A 1 104 ? -9.664 34.656 10.734 1 98.81 104 LEU A N 1
ATOM 787 C CA . LEU A 1 104 ? -10.141 33.438 11.414 1 98.81 104 LEU A CA 1
ATOM 788 C C . LEU A 1 104 ? -11.57 33.125 10.992 1 98.81 104 LEU A C 1
ATOM 790 O O . LEU A 1 104 ? -11.859 32 10.586 1 98.81 104 LEU A O 1
ATOM 794 N N . ALA A 1 105 ? -12.461 34.094 11.023 1 98.69 105 ALA A N 1
ATOM 795 C CA . ALA A 1 105 ? -13.867 33.844 10.703 1 98.69 105 ALA A CA 1
ATOM 796 C C . ALA A 1 105 ? -14.023 33.312 9.281 1 98.69 105 ALA A C 1
ATOM 798 O O . ALA A 1 105 ? -14.797 32.375 9.039 1 98.69 105 ALA A O 1
ATOM 799 N N . ASP A 1 106 ? -13.336 33.875 8.367 1 98.62 106 ASP A N 1
ATOM 800 C CA . ASP A 1 106 ? -13.43 33.469 6.965 1 98.62 106 ASP A CA 1
ATOM 801 C C . ASP A 1 106 ? -12.898 32.062 6.762 1 98.62 106 ASP A C 1
ATOM 803 O O . ASP A 1 106 ? -13.406 31.328 5.922 1 98.62 106 ASP A O 1
ATOM 807 N N . ILE A 1 107 ? -11.875 31.703 7.496 1 98.81 107 ILE A N 1
ATOM 808 C CA . ILE A 1 107 ? -11.32 30.344 7.41 1 98.81 107 ILE A CA 1
ATOM 809 C C . ILE A 1 107 ? -12.305 29.359 8.023 1 98.81 107 ILE A C 1
ATOM 811 O O . ILE A 1 107 ? -12.562 28.297 7.445 1 98.81 107 ILE A O 1
ATOM 815 N N . LEU A 1 108 ? -12.906 29.703 9.148 1 98.75 108 LEU A N 1
ATOM 816 C CA . LEU A 1 108 ? -13.867 28.844 9.828 1 98.75 108 LEU A CA 1
ATOM 817 C C . LEU A 1 108 ? -15.094 28.594 8.953 1 98.75 108 LEU A C 1
ATOM 819 O O . LEU A 1 108 ? -15.711 27.531 9.031 1 98.75 108 LEU A O 1
ATOM 823 N N . GLN A 1 109 ? -15.398 29.516 8.109 1 98.06 109 GLN A N 1
ATOM 824 C CA . GLN A 1 109 ? -16.609 29.438 7.301 1 98.06 109 GLN A CA 1
ATOM 825 C C . GLN A 1 109 ? -16.297 28.906 5.906 1 98.06 109 GLN A C 1
ATOM 827 O O . GLN A 1 109 ? -17.219 28.719 5.094 1 98.06 109 GLN A O 1
ATOM 832 N N . GLY A 1 110 ? -15.086 28.656 5.617 1 98.25 110 GLY A N 1
ATOM 833 C CA . GLY A 1 110 ? -14.688 28.094 4.336 1 98.25 110 GLY A CA 1
ATOM 834 C C . GLY A 1 110 ? -14.703 29.109 3.209 1 98.25 110 GLY A C 1
ATOM 835 O O . GLY A 1 110 ? -14.609 28.75 2.035 1 98.25 110 GLY A O 1
ATOM 836 N N . LYS A 1 111 ? -14.867 30.391 3.574 1 98.31 111 LYS A N 1
ATOM 837 C CA . LYS A 1 111 ? -14.781 31.453 2.574 1 98.31 111 LYS A CA 1
ATOM 838 C C . LYS A 1 111 ? -13.359 31.609 2.055 1 98.31 111 LYS A C 1
ATOM 840 O O . LYS A 1 111 ? -13.148 31.859 0.866 1 98.31 111 LYS A O 1
ATOM 845 N N . VAL A 1 112 ? -12.43 31.516 2.949 1 98.31 112 VAL A N 1
ATOM 846 C CA . VAL A 1 112 ? -11.008 31.469 2.617 1 98.31 112 VAL A CA 1
ATOM 847 C C . VAL A 1 112 ? -10.445 30.078 2.941 1 98.31 112 VAL A C 1
ATOM 849 O O . VAL A 1 112 ? -10.617 29.578 4.059 1 98.31 112 VAL A O 1
ATOM 852 N N . LEU A 1 113 ? -9.969 29.422 1.935 1 98.75 113 LEU A N 1
ATOM 853 C CA . LEU A 1 113 ? -9.32 28.125 2.166 1 98.75 113 LEU A CA 1
ATOM 854 C C . LEU A 1 113 ? -7.859 28.328 2.572 1 98.75 113 LEU A C 1
ATOM 856 O O . LEU A 1 113 ? -7.207 29.266 2.127 1 98.75 113 LEU A O 1
ATOM 860 N N . ALA A 1 114 ? -7.383 27.453 3.424 1 98.81 114 ALA A N 1
ATOM 861 C CA . ALA A 1 114 ? -6.094 27.688 4.066 1 98.81 114 ALA A CA 1
ATOM 862 C C . ALA A 1 114 ? -5.312 26.391 4.234 1 98.81 114 ALA A C 1
ATOM 864 O O . ALA A 1 114 ? -5.902 25.312 4.273 1 98.81 114 ALA A O 1
ATOM 865 N N . GLY A 1 115 ? -4 26.531 4.223 1 98.44 115 GLY A N 1
ATOM 866 C CA . GLY A 1 115 ? -3.107 25.406 4.48 1 98.44 115 GLY A CA 1
ATOM 867 C C . GLY A 1 115 ? -2.219 25.625 5.691 1 98.44 115 GLY A C 1
ATOM 868 O O . GLY A 1 115 ? -2.414 26.578 6.453 1 98.44 115 GLY A O 1
ATOM 869 N N . THR A 1 116 ? -1.345 24.719 5.914 1 97.56 116 THR A N 1
ATOM 870 C CA . THR A 1 116 ? -0.373 24.812 6.996 1 97.56 116 THR A CA 1
ATOM 871 C C . THR A 1 116 ? 1.007 24.359 6.523 1 97.56 116 THR A C 1
ATOM 873 O O . THR A 1 116 ? 1.175 23.234 6.07 1 97.56 116 THR A O 1
ATOM 876 N N . GLY A 1 117 ? 1.944 25.219 6.523 1 97.56 117 GLY A N 1
ATOM 877 C CA . GLY A 1 117 ? 3.33 24.938 6.184 1 97.56 117 GLY A CA 1
ATOM 878 C C . GLY A 1 117 ? 4.199 24.656 7.395 1 97.56 117 GLY A C 1
ATOM 879 O O . GLY A 1 117 ? 5.285 25.234 7.531 1 97.56 117 GLY A O 1
ATOM 880 N N . MET A 1 118 ? 3.744 23.75 8.289 1 97.56 118 MET A N 1
ATOM 881 C CA . MET A 1 118 ? 4.352 23.641 9.617 1 97.56 118 MET A CA 1
ATOM 882 C C . MET A 1 118 ? 5.195 22.375 9.727 1 97.56 118 MET A C 1
ATOM 884 O O . MET A 1 118 ? 5.906 22.188 10.711 1 97.56 118 MET A O 1
ATOM 888 N N . SER A 1 119 ? 5.172 21.5 8.688 1 96.94 119 SER A N 1
ATOM 889 C CA . SER A 1 119 ? 5.895 20.234 8.75 1 96.94 119 SER A CA 1
ATOM 890 C C . SER A 1 119 ? 7.375 20.453 9.031 1 96.94 119 SER A C 1
ATOM 892 O O . SER A 1 119 ? 7.941 19.844 9.938 1 96.94 119 SER A O 1
ATOM 894 N N . ASN A 1 120 ? 8.023 21.375 8.328 1 97.56 120 ASN A N 1
ATOM 895 C CA . ASN A 1 120 ? 9.445 21.656 8.523 1 97.56 120 ASN A CA 1
ATOM 896 C C . ASN A 1 120 ? 9.719 22.188 9.93 1 97.56 120 ASN A C 1
ATOM 898 O O . ASN A 1 120 ? 10.711 21.797 10.555 1 97.56 120 ASN A O 1
ATOM 902 N N . THR A 1 121 ? 8.867 23.031 10.406 1 97.44 121 THR A N 1
ATOM 903 C CA . THR A 1 121 ? 9.023 23.594 11.75 1 97.44 121 THR A CA 1
ATOM 904 C C . THR A 1 121 ? 8.984 22.484 12.805 1 97.44 121 THR A C 1
ATOM 906 O O . THR A 1 121 ? 9.852 22.422 13.672 1 97.44 121 THR A O 1
ATOM 909 N N . VAL A 1 122 ? 7.938 21.656 12.688 1 96.75 122 VAL A N 1
ATOM 910 C CA . VAL A 1 122 ? 7.73 20.594 13.656 1 96.75 122 VAL A CA 1
ATOM 911 C C . VAL A 1 122 ? 8.922 19.641 13.633 1 96.75 122 VAL A C 1
ATOM 913 O O . VAL A 1 122 ? 9.422 19.219 14.68 1 96.75 122 VAL A O 1
ATOM 916 N N . LYS A 1 123 ? 9.477 19.375 12.531 1 96.69 123 LYS A N 1
ATOM 917 C CA . LYS A 1 123 ? 10.633 18.484 12.398 1 96.69 123 LYS A CA 1
ATOM 918 C C . LYS A 1 123 ? 11.898 19.156 12.93 1 96.69 123 LYS A C 1
ATOM 920 O O . LYS A 1 123 ? 12.727 18.516 13.578 1 96.69 123 LYS A O 1
ATOM 925 N N . HIS A 1 124 ? 12.016 20.391 12.609 1 97.12 124 HIS A N 1
ATOM 926 C CA . HIS A 1 124 ? 13.164 21.156 13.078 1 97.12 124 HIS A CA 1
ATOM 927 C C . HIS A 1 124 ? 13.211 21.203 14.602 1 97.12 124 HIS A C 1
ATOM 929 O O . HIS A 1 124 ? 14.266 20.969 15.203 1 97.12 124 HIS A O 1
ATOM 935 N N . LEU A 1 125 ? 12.109 21.469 15.18 1 96.06 125 LEU A N 1
ATOM 936 C CA . LEU A 1 125 ? 12.039 21.609 16.625 1 96.06 125 LEU A CA 1
ATOM 937 C C . LEU A 1 125 ? 12.32 20.266 17.312 1 96.06 125 LEU A C 1
ATOM 939 O O . LEU A 1 125 ? 12.734 20.234 18.469 1 96.06 125 LEU A O 1
ATOM 943 N N . ALA A 1 126 ? 12.164 19.188 16.578 1 94.81 126 ALA A N 1
ATOM 944 C CA . ALA A 1 126 ? 12.469 17.844 17.094 1 94.81 126 ALA A CA 1
ATOM 945 C C . ALA A 1 126 ? 13.898 17.438 16.75 1 94.81 126 ALA A C 1
ATOM 947 O O . ALA A 1 126 ? 14.312 16.312 17.031 1 94.81 126 ALA A O 1
ATOM 948 N N . GLY A 1 127 ? 14.664 18.297 16.078 1 94.75 127 GLY A N 1
ATOM 949 C CA . GLY A 1 127 ? 16.062 18.031 15.75 1 94.75 127 GLY A CA 1
ATOM 950 C C . GLY A 1 127 ? 16.219 17.109 14.562 1 94.75 127 GLY A C 1
ATOM 951 O O . GLY A 1 127 ? 17.234 16.406 14.445 1 94.75 127 GLY A O 1
ATOM 952 N N . ILE A 1 128 ? 15.273 17.078 13.695 1 94.62 128 ILE A N 1
ATOM 953 C CA . ILE A 1 128 ? 15.289 16.125 12.594 1 94.62 128 ILE A CA 1
ATOM 954 C C . ILE A 1 128 ? 15.852 16.781 11.336 1 94.62 128 ILE A C 1
ATOM 956 O O . ILE A 1 128 ? 16.562 16.141 10.555 1 94.62 128 ILE A O 1
ATOM 960 N N . GLU A 1 129 ? 15.539 18.062 11.094 1 94.69 129 GLU A N 1
ATOM 961 C CA . GLU A 1 129 ? 16.062 18.75 9.93 1 94.69 129 GLU A CA 1
ATOM 962 C C . GLU A 1 129 ? 16.281 20.234 10.219 1 94.69 129 GLU A C 1
ATOM 964 O O . GLU A 1 129 ? 15.859 20.734 11.258 1 94.69 129 GLU A O 1
ATOM 969 N N . LYS A 1 130 ? 16.984 20.906 9.352 1 96.12 130 LYS A N 1
ATOM 970 C CA . LYS A 1 130 ? 17.188 22.344 9.461 1 96.12 130 LYS A CA 1
ATOM 971 C C . LYS A 1 130 ? 15.906 23.094 9.086 1 96.12 130 LYS A C 1
ATOM 973 O O . LYS A 1 130 ? 15.016 22.547 8.445 1 96.12 130 LYS A O 1
ATOM 978 N N . HIS A 1 131 ? 15.828 24.266 9.609 1 98.12 131 HIS A N 1
ATOM 979 C CA . HIS A 1 131 ? 14.68 25.094 9.242 1 98.12 131 HIS A CA 1
ATOM 980 C C . HIS A 1 131 ? 14.875 25.75 7.879 1 98.12 131 HIS A C 1
ATOM 982 O O . HIS A 1 131 ? 15.906 26.359 7.621 1 98.12 131 HIS A O 1
ATOM 988 N N . ASN A 1 132 ? 13.906 25.734 7.016 1 98.31 132 ASN A N 1
ATOM 989 C CA . ASN A 1 132 ? 14.086 26.062 5.609 1 98.31 132 ASN A CA 1
ATOM 990 C C . ASN A 1 132 ? 13.797 27.547 5.344 1 98.31 132 ASN A C 1
ATOM 992 O O . ASN A 1 132 ? 14.297 28.109 4.367 1 98.31 132 ASN A O 1
ATOM 996 N N . LEU A 1 133 ? 12.93 28.203 6.168 1 98.75 133 LEU A N 1
ATOM 997 C CA . LEU A 1 133 ? 12.609 29.625 5.98 1 98.75 133 LEU A CA 1
ATOM 998 C C . LEU A 1 133 ? 13.383 30.484 6.961 1 98.75 133 LEU A C 1
ATOM 1000 O O . LEU A 1 133 ? 13.523 30.141 8.133 1 98.75 133 LEU A O 1
ATOM 1004 N N . GLN A 1 134 ? 13.867 31.609 6.441 1 98.81 134 GLN A N 1
ATOM 1005 C CA . GLN A 1 134 ? 14.609 32.594 7.234 1 98.81 134 GLN A CA 1
ATOM 1006 C C . GLN A 1 134 ? 13.93 33.938 7.211 1 98.81 134 GLN A C 1
ATOM 1008 O O . GLN A 1 134 ? 13.414 34.375 6.176 1 98.81 134 GLN A O 1
ATOM 1013 N N . ALA A 1 135 ? 13.906 34.594 8.375 1 98.81 135 ALA A N 1
ATOM 1014 C CA . ALA A 1 135 ? 13.258 35.906 8.484 1 98.81 135 ALA A CA 1
ATOM 1015 C C . ALA A 1 135 ? 14.234 36.969 8.969 1 98.81 135 ALA A C 1
ATOM 1017 O O . ALA A 1 135 ? 15.219 36.656 9.648 1 98.81 135 ALA A O 1
ATOM 1018 N N . GLU A 1 136 ? 14.008 38.188 8.602 1 98.56 136 GLU A N 1
ATOM 1019 C CA . GLU A 1 136 ? 14.664 39.375 9.117 1 98.56 136 GLU A CA 1
ATOM 1020 C C . GLU A 1 136 ? 13.641 40.469 9.484 1 98.56 136 GLU A C 1
ATOM 1022 O O . GLU A 1 136 ? 12.656 40.656 8.766 1 98.56 136 GLU A O 1
ATOM 1027 N N . ARG A 1 137 ? 13.875 41.094 10.664 1 98.31 137 ARG A N 1
ATOM 1028 C CA . ARG A 1 137 ? 13 42.188 11.055 1 98.31 137 ARG A CA 1
ATOM 1029 C C . ARG A 1 137 ? 13.242 43.406 10.188 1 98.31 137 ARG A C 1
ATOM 1031 O O . ARG A 1 137 ? 14.391 43.812 9.945 1 98.31 137 ARG A O 1
ATOM 1038 N N . VAL A 1 138 ? 12.18 44.031 9.727 1 98.31 138 VAL A N 1
A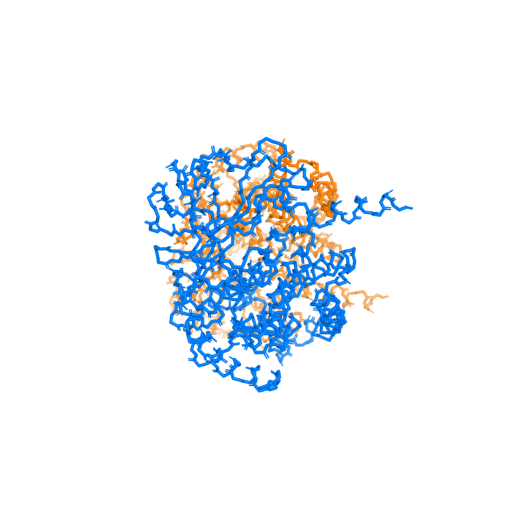TOM 1039 C CA . VAL A 1 138 ? 12.227 45.281 8.969 1 98.31 138 VAL A CA 1
ATOM 1040 C C . VAL A 1 138 ? 11.148 46.219 9.477 1 98.31 138 VAL A C 1
ATOM 1042 O O . VAL A 1 138 ? 10.414 45.906 10.414 1 98.31 138 VAL A O 1
ATOM 1045 N N . GLU A 1 139 ? 11.102 47.406 8.93 1 98.12 139 GLU A N 1
ATOM 1046 C CA . GLU A 1 139 ? 10.086 48.375 9.344 1 98.12 139 GLU A CA 1
ATOM 1047 C C . GLU A 1 139 ? 8.68 47.875 9.031 1 98.12 139 GLU A C 1
ATOM 1049 O O . GLU A 1 139 ? 8.375 47.531 7.879 1 98.12 139 GLU A O 1
ATOM 1054 N N . GLY A 1 140 ? 7.91 47.688 10.023 1 98.06 140 GLY A N 1
ATOM 1055 C CA . GLY A 1 140 ? 6.504 47.344 9.867 1 98.06 140 GLY A CA 1
ATOM 1056 C C . GLY A 1 140 ? 6.254 45.844 9.781 1 98.06 140 GLY A C 1
ATOM 1057 O O . GLY A 1 140 ? 5.109 45.406 9.617 1 98.06 140 GLY A O 1
ATOM 1058 N N . GLY A 1 141 ? 7.32 45.062 9.867 1 98.5 141 GLY A N 1
ATOM 1059 C CA . GLY A 1 141 ? 7.105 43.625 9.75 1 98.5 141 GLY A CA 1
ATOM 1060 C C . GLY A 1 141 ? 8.391 42.844 9.602 1 98.5 141 GLY A C 1
ATOM 1061 O O . GLY A 1 141 ? 9.359 43.062 10.328 1 98.5 141 GLY A O 1
ATOM 1062 N N . TYR A 1 142 ? 8.336 41.781 8.758 1 98.81 142 TYR A N 1
ATOM 1063 C CA . TYR A 1 142 ? 9.461 40.875 8.492 1 98.81 142 TYR A CA 1
ATOM 1064 C C . TYR A 1 142 ? 9.609 40.625 7.004 1 98.81 142 TYR A C 1
ATOM 1066 O O . TYR A 1 142 ? 8.633 40.719 6.25 1 98.81 142 TYR A O 1
ATOM 1074 N N . THR A 1 143 ? 10.828 40.344 6.586 1 98.81 143 THR A N 1
ATOM 1075 C CA . THR A 1 143 ? 11.078 39.781 5.27 1 98.81 143 THR A CA 1
ATOM 1076 C C . THR A 1 143 ? 11.469 38.312 5.391 1 98.81 143 THR A C 1
ATOM 1078 O O . THR A 1 143 ? 12.258 37.938 6.266 1 98.81 143 THR A O 1
ATOM 1081 N N . VAL A 1 144 ? 10.891 37.469 4.484 1 98.81 144 VAL A N 1
ATOM 1082 C CA . VAL A 1 144 ? 11.094 36 4.605 1 98.81 144 VAL A CA 1
ATOM 1083 C C . VAL A 1 144 ? 11.648 35.469 3.293 1 98.81 144 VAL A C 1
ATOM 1085 O O . VAL A 1 144 ? 11.211 35.844 2.211 1 98.81 144 VAL A O 1
ATOM 1088 N N . ASN A 1 145 ? 12.641 34.594 3.375 1 98.88 145 ASN A N 1
ATOM 1089 C CA . ASN A 1 145 ? 13.234 33.875 2.258 1 98.88 145 ASN A CA 1
ATOM 1090 C C . ASN A 1 145 ? 13.312 32.375 2.541 1 98.88 145 ASN A C 1
ATOM 1092 O O . ASN A 1 145 ? 13.422 31.969 3.697 1 98.88 145 ASN A O 1
ATOM 1096 N N . GLY A 1 146 ? 13.281 31.594 1.494 1 98.69 146 GLY A N 1
ATOM 1097 C CA . GLY A 1 146 ? 13.445 30.156 1.625 1 98.69 146 GLY A CA 1
ATOM 1098 C C . GLY A 1 146 ? 12.453 29.359 0.797 1 98.69 146 GLY A C 1
ATOM 1099 O O . GLY A 1 146 ? 11.867 29.891 -0.146 1 98.69 146 GLY A O 1
ATOM 1100 N N . ALA A 1 147 ? 12.367 28.062 1.103 1 98.5 147 ALA A N 1
ATOM 1101 C CA . ALA A 1 147 ? 11.484 27.203 0.324 1 98.5 147 ALA A CA 1
ATOM 1102 C C . ALA A 1 147 ? 10.938 26.062 1.18 1 98.5 147 ALA A C 1
ATOM 1104 O O . ALA A 1 147 ? 11.594 25.625 2.121 1 98.5 147 ALA A O 1
ATOM 1105 N N . LEU A 1 148 ? 9.773 25.703 0.961 1 97.81 148 LEU A N 1
ATOM 1106 C CA . LEU A 1 148 ? 9.133 24.516 1.525 1 97.81 148 LEU A CA 1
ATOM 1107 C C . LEU A 1 148 ? 8.758 23.531 0.429 1 97.81 148 LEU A C 1
ATOM 1109 O O . LEU A 1 148 ? 8.078 23.891 -0.537 1 97.81 148 LEU A O 1
ATOM 1113 N N . PRO A 1 149 ? 9.125 22.328 0.605 1 95.19 149 PRO A N 1
ATOM 1114 C CA . PRO A 1 149 ? 8.977 21.391 -0.507 1 95.19 149 PRO A CA 1
ATOM 1115 C C . PRO A 1 149 ? 7.535 20.938 -0.708 1 95.19 149 PRO A C 1
ATOM 1117 O O . PRO A 1 149 ? 7.137 20.609 -1.827 1 95.19 149 PRO A O 1
ATOM 1120 N N . TRP A 1 150 ? 6.758 20.844 0.437 1 94.81 150 TRP A N 1
ATOM 1121 C CA . TRP A 1 150 ? 5.402 20.312 0.36 1 94.81 150 TRP A CA 1
ATOM 1122 C C . TRP A 1 150 ? 4.465 21.062 1.294 1 94.81 150 TRP A C 1
ATOM 1124 O O . TRP A 1 150 ? 4.582 20.969 2.518 1 94.81 150 TRP A O 1
ATOM 1134 N N . VAL A 1 151 ? 3.559 21.781 0.766 1 97.75 151 VAL A N 1
ATOM 1135 C CA . VAL A 1 151 ? 2.479 22.406 1.52 1 97.75 151 VAL A CA 1
ATOM 1136 C C . VAL A 1 151 ? 1.144 22.141 0.826 1 97.75 151 VAL A C 1
ATOM 1138 O O . VAL A 1 151 ? 1.015 22.359 -0.383 1 97.75 151 VAL A O 1
ATOM 1141 N N . SER A 1 152 ? 0.183 21.672 1.593 1 97.94 152 SER A N 1
ATOM 1142 C CA . SER A 1 152 ? -1.051 21.156 1.002 1 97.94 152 SER A CA 1
ATOM 1143 C C . SER A 1 152 ? -2.227 22.094 1.297 1 97.94 152 SER A C 1
ATOM 1145 O O . SER A 1 152 ? -2.152 22.922 2.195 1 97.94 152 SER A O 1
ATOM 1147 N N . ASN A 1 153 ? -3.295 21.875 0.551 1 98.62 153 ASN A N 1
ATOM 1148 C CA . ASN A 1 153 ? -4.539 22.641 0.606 1 98.62 153 ASN A CA 1
ATOM 1149 C C . ASN A 1 153 ? -4.305 24.125 0.354 1 98.62 153 ASN A C 1
ATOM 1151 O O . ASN A 1 153 ? -4.809 24.969 1.094 1 98.62 153 ASN A O 1
ATOM 1155 N N . ILE A 1 154 ? -3.453 24.344 -0.662 1 98.19 154 ILE A N 1
ATOM 1156 C CA . ILE A 1 154 ? -3.148 25.734 -0.962 1 98.19 154 ILE A CA 1
ATOM 1157 C C . ILE A 1 154 ? -3.365 26 -2.449 1 98.19 154 ILE A C 1
ATOM 1159 O O . ILE A 1 154 ? -3.633 25.078 -3.221 1 98.19 154 ILE A O 1
ATOM 1163 N N . GLY A 1 155 ? -3.307 27.234 -2.832 1 97 155 GLY A N 1
ATOM 1164 C CA . GLY A 1 155 ? -3.473 27.75 -4.18 1 97 155 GLY A CA 1
ATOM 1165 C C . GLY A 1 155 ? -3.297 29.25 -4.27 1 97 155 GLY A C 1
ATOM 1166 O O . GLY A 1 155 ? -2.9 29.891 -3.293 1 97 155 GLY A O 1
ATOM 1167 N N . GLU A 1 156 ? -3.553 29.766 -5.395 1 95.56 156 GLU A N 1
ATOM 1168 C CA . GLU A 1 156 ? -3.348 31.188 -5.625 1 95.56 156 GLU A CA 1
ATOM 1169 C C . GLU A 1 156 ? -4.203 32.031 -4.68 1 95.56 156 GLU A C 1
ATOM 1171 O O . GLU A 1 156 ? -3.748 33.062 -4.176 1 95.56 156 GLU A O 1
ATOM 1176 N N . GLU A 1 157 ? -5.348 31.594 -4.391 1 96.44 157 GLU A N 1
ATOM 1177 C CA . GLU A 1 157 ? -6.273 32.406 -3.596 1 96.44 157 GLU A CA 1
ATOM 1178 C C . GLU A 1 157 ? -6.301 31.922 -2.143 1 96.44 157 GLU A C 1
ATOM 1180 O O . GLU A 1 157 ? -7.109 32.406 -1.346 1 96.44 157 GLU A O 1
ATOM 1185 N N . HIS A 1 158 ? -5.473 30.969 -1.801 1 98.44 158 HIS A N 1
ATOM 1186 C CA . HIS A 1 158 ? -5.43 30.406 -0.456 1 98.44 158 HIS A CA 1
ATOM 1187 C C . HIS A 1 158 ? -4.402 31.141 0.41 1 98.44 158 HIS A C 1
ATOM 1189 O O . HIS A 1 158 ? -3.551 31.859 -0.105 1 98.44 158 HIS A O 1
ATOM 1195 N N . ILE A 1 159 ? -4.57 31.016 1.687 1 98.69 159 ILE A N 1
ATOM 1196 C CA . ILE A 1 159 ? -3.557 31.469 2.635 1 98.69 159 ILE A CA 1
ATOM 1197 C C . ILE A 1 159 ? -3.076 30.297 3.477 1 98.69 159 ILE A C 1
ATOM 1199 O O . ILE A 1 159 ? -3.67 29.203 3.438 1 98.69 159 ILE A O 1
ATOM 1203 N N . TRP A 1 160 ? -2.002 30.406 4.16 1 98.75 160 TRP A N 1
ATOM 1204 C CA . TRP A 1 160 ? -1.521 29.344 5.027 1 98.75 160 TRP A CA 1
ATOM 1205 C C . TRP A 1 160 ? -0.615 29.891 6.125 1 98.75 160 TRP A C 1
ATOM 1207 O O . TRP A 1 160 ? -0.097 31 6.008 1 98.75 160 TRP A O 1
ATOM 1217 N N . ALA A 1 161 ? -0.515 29.172 7.191 1 98.75 161 ALA A N 1
ATOM 1218 C CA . ALA A 1 161 ? 0.386 29.484 8.297 1 98.75 161 ALA A CA 1
ATOM 1219 C C . ALA A 1 161 ? 1.75 28.828 8.102 1 98.75 161 ALA A C 1
ATOM 1221 O O . ALA A 1 161 ? 1.838 27.688 7.637 1 98.75 161 ALA A O 1
ATOM 1222 N N . ASN A 1 162 ? 2.809 29.453 8.43 1 98.38 162 ASN A N 1
ATOM 1223 C CA . ASN A 1 162 ? 4.168 28.922 8.445 1 98.38 162 ASN A CA 1
ATOM 1224 C C . ASN A 1 162 ? 5.055 29.672 9.43 1 98.38 162 ASN A C 1
ATOM 1226 O O . ASN A 1 162 ? 4.602 30.625 10.086 1 98.38 162 ASN A O 1
ATOM 1230 N N . THR A 1 163 ? 6.227 29.203 9.586 1 98.62 163 THR A N 1
ATOM 1231 C CA . THR A 1 163 ? 7.211 29.812 10.477 1 98.62 163 THR A CA 1
ATOM 1232 C C . THR A 1 163 ? 8.516 30.078 9.734 1 98.62 163 THR A C 1
ATOM 1234 O O . THR A 1 163 ? 8.82 29.406 8.75 1 98.62 163 THR A O 1
ATOM 1237 N N . ALA A 1 164 ? 9.211 31.062 10.172 1 98.88 164 ALA A N 1
ATOM 1238 C CA . ALA A 1 164 ? 10.578 31.344 9.727 1 98.88 164 ALA A CA 1
ATOM 1239 C C . ALA A 1 164 ? 11.516 31.531 10.914 1 98.88 164 ALA A C 1
ATOM 1241 O O . ALA A 1 164 ? 11.109 32.031 11.961 1 98.88 164 ALA A O 1
ATOM 1242 N N . GLN A 1 165 ? 12.672 31.109 10.703 1 98.69 165 GLN A N 1
ATOM 1243 C CA . GLN A 1 165 ? 13.695 31.266 11.734 1 98.69 165 GLN A CA 1
ATOM 1244 C C . GLN A 1 165 ? 14.273 32.656 11.727 1 98.69 165 GLN A C 1
ATOM 1246 O O . GLN A 1 165 ? 14.492 33.25 10.656 1 98.69 165 GLN A O 1
ATOM 1251 N N . ILE A 1 166 ? 14.508 33.281 12.867 1 98.12 166 ILE A N 1
ATOM 1252 C CA . ILE A 1 166 ? 15.141 34.594 13.055 1 98.12 166 ILE A CA 1
ATOM 1253 C C . ILE A 1 166 ? 16.031 34.562 14.297 1 98.12 166 ILE A C 1
ATOM 1255 O O . ILE A 1 166 ? 15.547 34.438 15.422 1 98.12 166 ILE A O 1
ATOM 1259 N N . GLY A 1 167 ? 17.375 34.656 14.086 1 93.38 167 GLY A N 1
ATOM 1260 C CA . GLY A 1 167 ? 18.328 34.438 15.172 1 93.38 167 GLY A CA 1
ATOM 1261 C C . GLY A 1 167 ? 18.141 33.094 15.859 1 93.38 167 GLY A C 1
ATOM 1262 O O . GLY A 1 167 ? 18.141 32.062 15.211 1 93.38 167 GLY A O 1
ATOM 1263 N N . GLY A 1 168 ? 17.922 33.094 17.094 1 90.94 168 GLY A N 1
ATOM 1264 C CA . GLY A 1 168 ? 17.734 31.875 17.859 1 90.94 168 GLY A CA 1
ATOM 1265 C C . GLY A 1 168 ? 16.266 31.531 18.078 1 90.94 168 GLY A C 1
ATOM 1266 O O . GLY A 1 168 ? 15.953 30.562 18.781 1 90.94 168 GLY A O 1
ATOM 1267 N N . GLY A 1 169 ? 15.422 32.281 17.375 1 96.88 169 GLY A N 1
ATOM 1268 C CA . GLY A 1 169 ? 13.992 32.094 17.562 1 96.88 169 GLY A CA 1
ATOM 1269 C C . GLY A 1 169 ? 13.242 31.906 16.266 1 96.88 169 GLY A C 1
ATOM 1270 O O . GLY A 1 169 ? 13.828 31.547 15.242 1 96.88 169 GLY A O 1
ATOM 1271 N N . TYR A 1 170 ? 11.914 32.062 16.359 1 98.62 170 TYR A N 1
ATOM 1272 C CA . TYR A 1 170 ? 11.039 31.844 15.211 1 98.62 170 TYR A CA 1
ATOM 1273 C C . TYR A 1 170 ? 9.906 32.875 15.195 1 98.62 170 TYR A C 1
ATOM 1275 O O . TYR A 1 170 ? 9.5 33.375 16.25 1 98.62 170 TYR A O 1
ATOM 1283 N N . VAL A 1 171 ? 9.469 33.219 14.062 1 98.81 171 VAL A N 1
ATOM 1284 C CA . VAL A 1 171 ? 8.258 34.031 13.875 1 98.81 171 VAL A CA 1
ATOM 1285 C C . VAL A 1 171 ? 7.234 33.219 13.07 1 98.81 171 VAL A C 1
ATOM 1287 O O . VAL A 1 171 ? 7.594 32.5 12.133 1 98.81 171 VAL A O 1
ATOM 1290 N N . MET A 1 172 ? 6.008 33.125 13.539 1 98.88 172 MET A N 1
ATOM 1291 C CA . MET A 1 172 ? 4.918 32.469 12.836 1 98.88 172 MET A CA 1
ATOM 1292 C C . MET A 1 172 ? 3.965 33.469 12.211 1 98.88 172 MET A C 1
ATOM 1294 O O . MET A 1 172 ? 3.639 34.5 12.836 1 98.88 172 MET A O 1
ATOM 1298 N N . PHE A 1 173 ? 3.564 33.25 10.953 1 98.88 173 PHE A N 1
ATOM 1299 C CA . PHE A 1 173 ? 2.83 34.25 10.211 1 98.88 173 PHE A CA 1
ATOM 1300 C C . PHE A 1 173 ? 1.926 33.625 9.164 1 98.88 173 PHE A C 1
ATOM 1302 O O . PHE A 1 173 ? 2.031 32.438 8.891 1 98.88 173 PHE A O 1
ATOM 1309 N N . ILE A 1 174 ? 0.962 34.375 8.703 1 98.81 174 ILE A N 1
ATOM 1310 C CA . ILE A 1 174 ? 0.116 34 7.574 1 98.81 174 ILE A CA 1
ATOM 1311 C C . ILE A 1 174 ? 0.702 34.562 6.285 1 98.81 174 ILE A C 1
ATOM 1313 O O . ILE A 1 174 ? 1.188 35.719 6.27 1 98.81 174 ILE A O 1
ATOM 1317 N N . THR A 1 175 ? 0.756 33.844 5.281 1 98.44 175 THR A N 1
ATOM 1318 C CA . THR A 1 175 ? 1.024 34.312 3.922 1 98.44 175 THR A CA 1
ATOM 1319 C C . THR A 1 175 ? -0.004 33.75 2.945 1 98.44 175 THR A C 1
ATOM 1321 O O . THR A 1 175 ? -0.967 33.094 3.355 1 98.44 175 THR A O 1
ATOM 1324 N N . GLY A 1 176 ? 0.146 3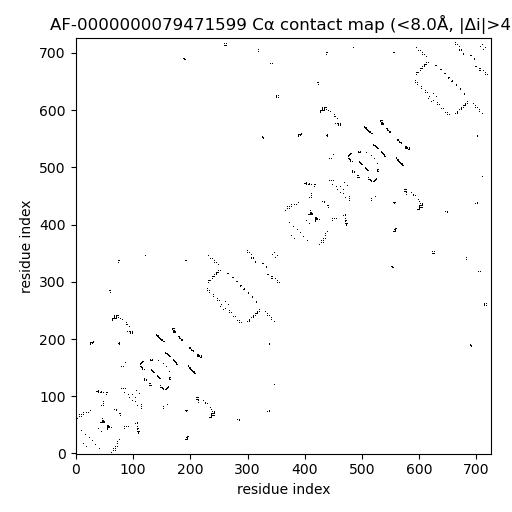4.094 1.62 1 98 176 GLY A N 1
ATOM 1325 C CA . GLY A 1 176 ? -0.805 33.656 0.619 1 98 176 GLY A CA 1
ATOM 1326 C C . GLY A 1 176 ? -0.19 33.5 -0.758 1 98 176 GLY A C 1
ATOM 1327 O O . GLY A 1 176 ? 0.943 33.906 -0.992 1 98 176 GLY A O 1
ATOM 1328 N N . GLY A 1 177 ? -0.983 32.844 -1.585 1 97.19 177 GLY A N 1
ATOM 1329 C CA . GLY A 1 177 ? -0.477 32.438 -2.885 1 97.19 177 GLY A CA 1
ATOM 1330 C C . GLY A 1 177 ? -0.228 33.594 -3.824 1 97.19 177 GLY A C 1
ATOM 1331 O O . GLY A 1 177 ? 0.586 33.5 -4.746 1 97.19 177 GLY A O 1
ATOM 1332 N N . GLN A 1 178 ? -0.858 34.75 -3.557 1 96.38 178 GLN A N 1
ATOM 1333 C CA . GLN A 1 178 ? -0.738 35.875 -4.473 1 96.38 178 GLN A CA 1
ATOM 1334 C C . GLN A 1 178 ? 0.179 36.938 -3.9 1 96.38 178 GLN A C 1
ATOM 1336 O O . GLN A 1 178 ? 0.322 38.031 -4.484 1 96.38 178 GLN A O 1
ATOM 1341 N N . TRP A 1 179 ? 0.727 36.656 -2.842 1 97.75 179 TRP A N 1
ATOM 1342 C CA . TRP A 1 179 ? 1.608 37.656 -2.232 1 97.75 179 TRP A CA 1
ATOM 1343 C C . TRP A 1 179 ? 2.887 37.812 -3.049 1 97.75 179 TRP A C 1
ATOM 1345 O O . TRP A 1 179 ? 3.422 36.844 -3.578 1 97.75 179 TRP A O 1
ATOM 1355 N N . GLU A 1 180 ? 3.387 39.094 -3.146 1 98.25 180 GLU A N 1
ATOM 1356 C CA . GLU A 1 180 ? 4.621 39.375 -3.875 1 98.25 180 GLU A CA 1
ATOM 1357 C C . GLU A 1 180 ? 5.785 38.562 -3.312 1 98.25 180 GLU A C 1
ATOM 1359 O O . GLU A 1 180 ? 5.992 38.5 -2.098 1 98.25 180 GLU A O 1
ATOM 1364 N N . GLY A 1 181 ? 6.508 37.781 -4.199 1 98.62 181 GLY A N 1
ATOM 1365 C CA . GLY A 1 181 ? 7.668 37.031 -3.799 1 98.62 181 GLY A CA 1
ATOM 1366 C C . GLY A 1 181 ? 7.348 35.562 -3.539 1 98.62 181 GLY A C 1
ATOM 1367 O O . GLY A 1 181 ? 8.25 34.719 -3.424 1 98.62 181 GLY A O 1
ATOM 1368 N N . VAL A 1 182 ? 6.035 35.219 -3.443 1 98.56 182 VAL A N 1
ATOM 1369 C CA . VAL A 1 182 ? 5.621 33.844 -3.23 1 98.56 182 VAL A CA 1
ATOM 1370 C C . VAL A 1 182 ? 5.418 33.156 -4.578 1 98.56 182 VAL A C 1
ATOM 1372 O O . VAL A 1 182 ? 4.773 33.688 -5.473 1 98.56 182 VAL A O 1
ATOM 1375 N N . SER A 1 183 ? 6.02 31.984 -4.73 1 98.25 183 SER A N 1
ATOM 1376 C CA . SER A 1 183 ? 5.781 31.172 -5.926 1 98.25 183 SER A CA 1
ATOM 1377 C C . SER A 1 183 ? 5.387 29.75 -5.559 1 98.25 183 SER A C 1
ATOM 1379 O O . SER A 1 183 ? 5.965 29.156 -4.645 1 98.25 183 SER A O 1
ATOM 1381 N N . LEU A 1 184 ? 4.387 29.281 -6.203 1 97.88 184 LEU A N 1
ATOM 1382 C CA . LEU A 1 184 ? 3.916 27.906 -6.074 1 97.88 184 LEU A CA 1
ATOM 1383 C C . LEU A 1 184 ? 4.359 27.062 -7.27 1 97.88 184 LEU A C 1
ATOM 1385 O O . LEU A 1 184 ? 4.199 27.484 -8.422 1 97.88 184 LEU A O 1
ATOM 1389 N N . GLN A 1 185 ? 4.926 25.953 -6.98 1 97.38 185 GLN A N 1
ATOM 1390 C CA . GLN A 1 185 ? 5.332 25.047 -8.039 1 97.38 185 GLN A CA 1
ATOM 1391 C C . GLN A 1 185 ? 4.699 23.672 -7.859 1 97.38 185 GLN A C 1
ATOM 1393 O O . GLN A 1 185 ? 4.602 23.172 -6.734 1 97.38 185 GLN A O 1
ATOM 1398 N N . ASN A 1 186 ? 4.27 23.141 -8.984 1 95.88 186 ASN A N 1
ATOM 1399 C CA . ASN A 1 186 ? 3.701 21.797 -8.93 1 95.88 186 ASN A CA 1
ATOM 1400 C C . ASN A 1 186 ? 4.723 20.766 -8.445 1 95.88 186 ASN A C 1
ATOM 1402 O O . ASN A 1 186 ? 5.891 20.812 -8.836 1 95.88 186 ASN A O 1
ATOM 1406 N N . CYS A 1 187 ? 4.281 19.906 -7.527 1 94.31 187 CYS A N 1
ATOM 1407 C CA . CYS A 1 187 ? 5.102 18.781 -7.094 1 94.31 187 CYS A CA 1
ATOM 1408 C C . CYS A 1 187 ? 5.031 17.641 -8.102 1 94.31 187 CYS A C 1
ATOM 1410 O O . CYS A 1 187 ? 4.098 17.578 -8.906 1 94.31 187 CYS A O 1
ATOM 1412 N N . PRO A 1 188 ? 6.098 16.766 -8.07 1 93.62 188 PRO A N 1
ATOM 1413 C CA . PRO A 1 188 ? 5.906 15.531 -8.836 1 93.62 188 PRO A CA 1
ATOM 1414 C C . PRO A 1 188 ? 4.699 14.727 -8.367 1 93.62 188 PRO A C 1
ATOM 1416 O O . PRO A 1 188 ? 4.242 14.891 -7.227 1 93.62 188 PRO A O 1
ATOM 1419 N N . GLU A 1 189 ? 4.211 13.906 -9.203 1 94.44 189 GLU A N 1
ATOM 1420 C CA . GLU A 1 189 ? 3.031 13.102 -8.906 1 94.44 189 GLU A CA 1
ATOM 1421 C C . GLU A 1 189 ? 3.279 12.18 -7.711 1 94.44 189 GLU A C 1
ATOM 1423 O O . GLU A 1 189 ? 4.348 11.578 -7.602 1 94.44 189 GLU A O 1
ATOM 1428 N N . PHE A 1 190 ? 2.328 12.148 -6.836 1 94.81 190 PHE A N 1
ATOM 1429 C CA . PHE A 1 190 ? 2.355 11.242 -5.691 1 94.81 190 PHE A CA 1
ATOM 1430 C C . PHE A 1 190 ? 1.478 10.023 -5.949 1 94.81 190 PHE A C 1
ATOM 1432 O O . PHE A 1 190 ? 0.599 10.055 -6.812 1 94.81 190 PHE A O 1
ATOM 1439 N N . CYS A 1 191 ? 1.714 8.922 -5.211 1 93.44 191 CYS A N 1
ATOM 1440 C CA . CYS A 1 191 ? 0.933 7.703 -5.367 1 93.44 191 CYS A CA 1
ATOM 1441 C C . CYS A 1 191 ? -0.392 7.801 -4.617 1 93.44 191 CYS A C 1
ATOM 1443 O O . CYS A 1 191 ? -1.284 6.977 -4.812 1 93.44 191 CYS A O 1
ATOM 1445 N N . ALA A 1 192 ? -0.516 8.773 -3.777 1 90.5 192 ALA A N 1
ATOM 1446 C CA . ALA A 1 192 ? -1.739 9.023 -3.02 1 90.5 192 ALA A CA 1
ATOM 1447 C C . ALA A 1 192 ? -1.853 10.5 -2.641 1 90.5 192 ALA A C 1
ATOM 1449 O O . ALA A 1 192 ? -0.86 11.234 -2.66 1 90.5 192 ALA A O 1
ATOM 1450 N N . LEU A 1 193 ? -3.047 10.898 -2.332 1 91.75 193 LEU A N 1
ATOM 1451 C CA . LEU A 1 193 ? -3.348 12.25 -1.871 1 91.75 193 LEU A CA 1
ATOM 1452 C C . LEU A 1 193 ? -3.133 13.266 -2.988 1 91.75 193 LEU A C 1
ATOM 1454 O O . LEU A 1 193 ? -2.738 14.406 -2.73 1 91.75 193 LEU A O 1
ATOM 1458 N N . GLU A 1 194 ? -3.158 12.961 -4.289 1 88.94 194 GLU A N 1
ATOM 1459 C CA . GLU A 1 194 ? -2.959 13.867 -5.418 1 88.94 194 GLU A CA 1
ATOM 1460 C C . GLU A 1 194 ? -4.008 14.984 -5.422 1 88.94 194 GLU A C 1
ATOM 1462 O O . GLU A 1 194 ? -3.77 16.062 -5.965 1 88.94 194 GLU A O 1
ATOM 1467 N N . GLY A 1 195 ? -5.156 14.859 -4.781 1 95.56 195 GLY A N 1
ATOM 1468 C CA . GLY A 1 195 ? -6.266 15.797 -4.742 1 95.56 195 GLY A CA 1
ATOM 1469 C C . GLY A 1 195 ? -6.203 16.75 -3.555 1 95.56 195 GLY A C 1
ATOM 1470 O O . GLY A 1 195 ? -7.223 17.297 -3.139 1 95.56 195 GLY A O 1
ATOM 1471 N N . THR A 1 196 ? -5.004 17.031 -3.062 1 97.88 196 THR A N 1
ATOM 1472 C CA . THR A 1 196 ? -4.883 17.844 -1.851 1 97.88 196 THR A CA 1
ATOM 1473 C C . THR A 1 196 ? -4.207 19.172 -2.152 1 97.88 196 THR A C 1
ATOM 1475 O O . THR A 1 196 ? -3.871 19.922 -1.234 1 97.88 196 THR A O 1
ATOM 1478 N N . ARG A 1 197 ? -3.934 19.484 -3.463 1 97.38 197 ARG A N 1
ATOM 1479 C CA . ARG A 1 197 ? -3.291 20.719 -3.895 1 97.38 197 ARG A CA 1
ATOM 1480 C C . ARG A 1 197 ? -2.014 20.969 -3.104 1 97.38 197 ARG A C 1
ATOM 1482 O O . ARG A 1 197 ? -1.862 22.031 -2.486 1 97.38 197 ARG A O 1
ATOM 1489 N N . THR A 1 198 ? -1.104 19.984 -3.193 1 97.44 198 THR A N 1
ATOM 1490 C CA . THR A 1 198 ? 0.217 20.094 -2.582 1 97.44 198 THR A CA 1
ATOM 1491 C C . THR A 1 198 ? 1.201 20.766 -3.535 1 97.44 198 THR A C 1
ATOM 1493 O O . THR A 1 198 ? 1.34 20.359 -4.688 1 97.44 198 THR A O 1
ATOM 1496 N N . PHE A 1 199 ? 1.837 21.844 -3.078 1 97.56 199 PHE A N 1
ATOM 1497 C CA . PHE A 1 199 ? 2.791 22.594 -3.885 1 97.56 199 PHE A CA 1
ATOM 1498 C C . PHE A 1 199 ? 4.117 22.75 -3.15 1 97.56 199 PHE A C 1
ATOM 1500 O O . PHE A 1 199 ? 4.168 22.656 -1.922 1 97.56 199 PHE A O 1
ATOM 1507 N N . SER A 1 200 ? 5.129 22.891 -3.922 1 97.31 200 SER A N 1
ATOM 1508 C CA . SER A 1 200 ? 6.359 23.469 -3.389 1 97.31 200 SER A CA 1
ATOM 1509 C C . SER A 1 200 ? 6.293 24.984 -3.361 1 97.31 200 SER A C 1
ATOM 1511 O O . SER A 1 200 ? 5.797 25.609 -4.305 1 97.31 200 SER A O 1
ATOM 1513 N N . LEU A 1 201 ? 6.805 25.547 -2.299 1 97.88 201 LEU A N 1
ATOM 1514 C CA . LEU A 1 201 ? 6.758 27 -2.104 1 97.88 201 LEU A CA 1
ATOM 1515 C C . LEU A 1 201 ? 8.156 27.594 -2.146 1 97.88 201 LEU A C 1
ATOM 1517 O O . LEU A 1 201 ? 9.109 27.016 -1.61 1 97.88 201 LEU A O 1
ATOM 1521 N N . ASN A 1 202 ? 8.227 28.688 -2.803 1 98.44 202 ASN A N 1
ATOM 1522 C CA . ASN A 1 202 ? 9.422 29.531 -2.738 1 98.44 202 ASN A CA 1
ATOM 1523 C C . ASN A 1 202 ? 9.086 30.938 -2.258 1 98.44 202 ASN A C 1
ATOM 1525 O O . ASN A 1 202 ? 8.133 31.547 -2.738 1 98.44 202 ASN A O 1
ATOM 1529 N N . PHE A 1 203 ? 9.805 31.359 -1.299 1 98.69 203 PHE A N 1
ATOM 1530 C CA . PHE A 1 203 ? 9.734 32.719 -0.783 1 98.69 203 PHE A CA 1
ATOM 1531 C C . PHE A 1 203 ? 10.969 33.531 -1.198 1 98.69 203 PHE A C 1
ATOM 1533 O O . PHE A 1 203 ? 12.094 33.156 -0.851 1 98.69 203 PHE A O 1
ATOM 1540 N N . LYS A 1 204 ? 10.742 34.531 -1.902 1 98.81 204 LYS A N 1
ATOM 1541 C CA . LYS A 1 204 ? 11.812 35.469 -2.254 1 98.81 204 LYS A CA 1
ATOM 1542 C C . LYS A 1 204 ? 11.5 36.875 -1.754 1 98.81 204 LYS A C 1
ATOM 1544 O O . LYS A 1 204 ? 10.75 37.625 -2.396 1 98.81 204 LYS A O 1
ATOM 1549 N N . ASP A 1 205 ? 12.102 37.281 -0.723 1 98.69 205 ASP A N 1
ATOM 1550 C CA . ASP A 1 205 ? 11.953 38.594 -0.11 1 98.69 205 ASP A CA 1
ATOM 1551 C C . ASP A 1 205 ? 10.477 38.938 0.144 1 98.69 205 ASP A C 1
ATOM 1553 O O . ASP A 1 205 ? 10 40 -0.238 1 98.69 205 ASP A O 1
ATOM 1557 N N . VAL A 1 206 ? 9.766 38.031 0.728 1 98.88 206 VAL A N 1
ATOM 1558 C CA . VAL A 1 206 ? 8.344 38.219 0.991 1 98.88 206 VAL A CA 1
ATOM 1559 C C . VAL A 1 206 ? 8.156 39.094 2.223 1 98.88 206 VAL A C 1
ATOM 1561 O O . VAL A 1 206 ? 8.648 38.781 3.307 1 98.88 206 VAL A O 1
ATOM 1564 N N . PHE A 1 207 ? 7.473 40.156 2.08 1 98.81 207 PHE A N 1
ATOM 1565 C CA . PHE A 1 207 ? 7.18 41.062 3.197 1 98.81 207 PHE A CA 1
ATOM 1566 C C . PHE A 1 207 ? 5.945 40.594 3.955 1 98.81 207 PHE A C 1
ATOM 1568 O O . PHE A 1 207 ? 4.879 40.406 3.365 1 98.81 207 PHE A O 1
ATOM 1575 N N . ILE A 1 208 ? 6.117 40.375 5.223 1 98.75 208 ILE A N 1
ATOM 1576 C CA . ILE A 1 208 ? 5.031 40 6.121 1 98.75 208 ILE A CA 1
ATOM 1577 C C . ILE A 1 208 ? 4.73 41.156 7.066 1 98.75 208 ILE A C 1
ATOM 1579 O O . ILE A 1 208 ? 5.484 41.406 8.008 1 98.75 208 ILE A O 1
ATOM 1583 N N . PRO A 1 209 ? 3.648 41.781 6.887 1 98.62 209 PRO A N 1
ATOM 1584 C CA . PRO A 1 209 ? 3.328 42.906 7.797 1 98.62 209 PRO A CA 1
ATOM 1585 C C . PRO A 1 209 ? 2.998 42.406 9.211 1 98.62 209 PRO A C 1
ATOM 1587 O O . PRO A 1 209 ? 2.514 41.312 9.391 1 98.62 209 PRO A O 1
ATOM 1590 N N . ASP A 1 210 ? 3.129 43.25 10.227 1 98.5 210 ASP A N 1
ATOM 1591 C CA . ASP A 1 210 ? 2.92 42.938 11.633 1 98.5 210 ASP A CA 1
ATOM 1592 C C . ASP A 1 210 ? 1.505 42.406 11.867 1 98.5 210 ASP A C 1
ATOM 1594 O O . ASP A 1 210 ? 1.291 41.531 12.727 1 98.5 210 ASP A O 1
ATOM 1598 N N . GLU A 1 211 ? 0.583 42.844 11.117 1 98.31 211 GLU A N 1
ATOM 1599 C CA . GLU A 1 211 ? -0.814 42.469 11.32 1 98.31 211 GLU A CA 1
ATOM 1600 C C . GLU A 1 211 ? -1.073 41.031 10.867 1 98.31 211 GLU A C 1
ATOM 1602 O O . GLU A 1 211 ? -2.113 40.469 11.188 1 98.31 211 GLU A O 1
ATOM 1607 N N . ASP A 1 212 ? -0.087 40.438 10.125 1 98.69 212 ASP A N 1
ATOM 1608 C CA . ASP A 1 212 ? -0.255 39.062 9.648 1 98.69 212 ASP A CA 1
ATOM 1609 C C . ASP A 1 212 ? 0.605 38.094 10.453 1 98.69 212 ASP A C 1
ATOM 1611 O O . ASP A 1 212 ? 0.697 36.906 10.125 1 98.69 212 ASP A O 1
ATOM 1615 N N . ILE A 1 213 ? 1.234 38.625 11.508 1 98.88 213 ILE A N 1
ATOM 1616 C CA . ILE A 1 213 ? 2.035 37.781 12.398 1 98.88 213 ILE A CA 1
ATOM 1617 C C . ILE A 1 213 ? 1.122 37.062 13.383 1 98.88 213 ILE A C 1
ATOM 1619 O O . ILE A 1 213 ? 0.244 37.688 13.992 1 98.88 213 ILE A O 1
ATOM 1623 N N . ILE A 1 214 ? 1.298 35.781 13.492 1 98.88 214 ILE A N 1
ATOM 1624 C CA . ILE A 1 214 ? 0.549 35 14.461 1 98.88 214 ILE A CA 1
ATOM 1625 C C . ILE A 1 214 ? 1.227 35.062 15.828 1 98.88 214 ILE A C 1
ATOM 1627 O O . ILE A 1 214 ? 0.582 35.375 16.828 1 98.88 214 ILE A O 1
ATOM 1631 N N . ALA A 1 215 ? 2.506 34.812 15.852 1 98.81 215 ALA A N 1
ATOM 1632 C CA . ALA A 1 215 ? 3.322 34.875 17.062 1 98.81 215 ALA A CA 1
ATOM 1633 C C . ALA A 1 215 ? 4.691 35.469 16.766 1 98.81 215 ALA A C 1
ATOM 1635 O O . ALA A 1 215 ? 5.387 35.031 15.852 1 98.81 215 ALA A O 1
ATOM 1636 N N . THR A 1 216 ? 5.098 36.5 17.531 1 98.44 216 THR A N 1
ATOM 1637 C CA . THR A 1 216 ? 6.426 37.094 17.438 1 98.44 216 THR A CA 1
ATOM 1638 C C . THR A 1 216 ? 7.484 36.188 18.031 1 98.44 216 THR A C 1
ATOM 1640 O O . THR A 1 216 ? 7.152 35.188 18.688 1 98.44 216 THR A O 1
ATOM 1643 N N . PRO A 1 217 ? 8.727 36.469 17.719 1 98.06 217 PRO A N 1
ATOM 1644 C CA . PRO A 1 217 ? 9.781 35.625 18.281 1 98.06 217 PRO A CA 1
ATOM 1645 C C . PRO A 1 217 ? 9.695 35.5 19.812 1 98.06 217 PRO A C 1
ATOM 1647 O O . PRO A 1 217 ? 9.961 34.438 20.359 1 98.06 217 PRO A O 1
ATOM 1650 N N . GLU A 1 218 ? 9.258 36.562 20.5 1 97.38 218 GLU A N 1
ATOM 1651 C CA . GLU A 1 218 ? 9.156 36.562 21.969 1 97.38 218 GLU A CA 1
ATOM 1652 C C . GLU A 1 218 ? 7.988 35.688 22.438 1 97.38 218 GLU A C 1
ATOM 1654 O O . GLU A 1 218 ? 8.008 35.156 23.547 1 97.38 218 GLU A O 1
ATOM 1659 N N . GLN A 1 219 ? 7.066 35.531 21.547 1 98.06 219 GLN A N 1
ATOM 1660 C CA . GLN A 1 219 ? 5.84 34.812 21.906 1 98.06 219 GLN A CA 1
ATOM 1661 C C . GLN A 1 219 ? 5.898 33.375 21.5 1 98.06 219 GLN A C 1
ATOM 1663 O O . GLN A 1 219 ? 5.121 32.531 21.984 1 98.06 219 GLN A O 1
ATOM 1668 N N . PHE A 1 220 ? 6.809 33 20.609 1 98.19 220 PHE A N 1
ATOM 1669 C CA . PHE A 1 220 ? 6.758 31.766 19.859 1 98.19 220 PHE A CA 1
ATOM 1670 C C . PHE A 1 220 ? 6.891 30.562 20.781 1 98.19 220 PHE A C 1
ATOM 1672 O O . PHE A 1 220 ? 6.172 29.578 20.641 1 98.19 220 PHE A O 1
ATOM 1679 N N . ALA A 1 221 ? 7.746 30.641 21.766 1 96.25 221 ALA A N 1
ATOM 1680 C CA . ALA A 1 221 ? 8.031 29.484 22.609 1 96.25 221 ALA A CA 1
ATOM 1681 C C . ALA A 1 221 ? 6.777 29.031 23.359 1 96.25 221 ALA A C 1
ATOM 1683 O O . ALA A 1 221 ? 6.484 27.828 23.422 1 96.25 221 ALA A O 1
ATOM 1684 N N . ASP A 1 222 ? 6.059 29.953 23.938 1 96.81 222 ASP A N 1
ATOM 1685 C CA . ASP A 1 222 ? 4.816 29.625 24.625 1 96.81 222 ASP A CA 1
ATOM 1686 C C . ASP A 1 222 ? 3.717 29.25 23.641 1 96.81 222 ASP A C 1
ATOM 1688 O O . ASP A 1 222 ? 2.955 28.312 23.875 1 96.81 222 ASP A O 1
ATOM 1692 N N . TYR A 1 223 ? 3.688 29.922 22.578 1 97.94 223 TYR A N 1
ATOM 1693 C CA . TYR A 1 223 ? 2.623 29.734 21.594 1 97.94 223 TYR A CA 1
ATOM 1694 C C . TYR A 1 223 ? 2.688 28.344 20.969 1 97.94 223 TYR A C 1
ATOM 1696 O O . TYR A 1 223 ? 1.664 27.672 20.828 1 97.94 223 TYR A O 1
ATOM 1704 N N . ILE A 1 224 ? 3.887 27.953 20.578 1 97.44 224 ILE A N 1
ATOM 1705 C CA . ILE A 1 224 ? 4.039 26.688 19.891 1 97.44 224 ILE A CA 1
ATOM 1706 C C . ILE A 1 224 ? 3.576 25.547 20.812 1 97.44 224 ILE A C 1
ATOM 1708 O O . ILE A 1 224 ? 3.037 24.547 20.328 1 97.44 224 ILE A O 1
ATOM 1712 N N . GLN A 1 225 ? 3.707 25.641 22.078 1 95.81 225 GLN A N 1
ATOM 1713 C CA . GLN A 1 225 ? 3.244 24.656 23.031 1 95.81 225 GLN A CA 1
ATOM 1714 C C . GLN A 1 225 ? 1.721 24.625 23.109 1 95.81 225 GLN A C 1
ATOM 1716 O O . GLN A 1 225 ? 1.126 23.562 23.312 1 95.81 225 GLN A O 1
ATOM 1721 N N . SER A 1 226 ? 1.146 25.781 22.906 1 96.62 226 SER A N 1
ATOM 1722 C CA . SER A 1 226 ? -0.304 25.875 23.031 1 96.62 226 SER A CA 1
ATOM 1723 C C . SER A 1 226 ? -1.006 25.219 21.844 1 96.62 226 SER A C 1
ATOM 1725 O O . SER A 1 226 ? -2.15 24.781 21.969 1 96.62 226 SER A O 1
ATOM 1727 N N . ILE A 1 227 ? -0.336 25.094 20.703 1 97.88 227 ILE A N 1
ATOM 1728 C CA . ILE A 1 227 ? -1.04 24.625 19.516 1 97.88 227 ILE A CA 1
ATOM 1729 C C . ILE A 1 227 ? -0.65 23.188 19.203 1 97.88 227 ILE A C 1
ATOM 1731 O O . ILE A 1 227 ? -1.299 22.516 18.391 1 97.88 227 ILE A O 1
ATOM 1735 N N . LYS A 1 228 ? 0.388 22.688 19.828 1 97.75 228 LYS A N 1
ATOM 1736 C CA . LYS A 1 228 ? 0.995 21.422 19.438 1 97.75 228 LYS A CA 1
ATOM 1737 C C . LYS A 1 228 ? -0.005 20.281 19.562 1 97.75 228 LYS A C 1
ATOM 1739 O O . LYS A 1 228 ? -0.17 19.484 18.641 1 97.75 228 LYS A O 1
ATOM 1744 N N . ALA A 1 229 ? -0.687 20.172 20.688 1 98.25 229 ALA A N 1
ATOM 1745 C CA . ALA A 1 229 ? -1.601 19.062 20.922 1 98.25 229 ALA A CA 1
ATOM 1746 C C . ALA A 1 229 ? -2.744 19.062 19.922 1 98.25 229 ALA A C 1
ATOM 1748 O O . ALA A 1 229 ? -3.111 18.016 19.391 1 98.25 229 ALA A O 1
ATOM 1749 N N . GLY A 1 230 ? -3.342 20.234 19.703 1 98.38 230 GLY A N 1
ATOM 1750 C CA . GLY A 1 230 ? -4.438 20.328 18.75 1 98.38 230 GLY A CA 1
ATOM 1751 C C . GLY A 1 230 ? -4.035 19.953 17.344 1 98.38 230 GLY A C 1
ATOM 1752 O O . GLY A 1 230 ? -4.773 19.25 16.641 1 98.38 230 GLY A O 1
ATOM 1753 N N . PHE A 1 231 ? -2.811 20.438 16.969 1 98.19 231 PHE A N 1
ATOM 1754 C CA . PHE A 1 231 ? -2.223 20.094 15.672 1 98.19 231 PHE A CA 1
ATOM 1755 C C . PHE A 1 231 ? -2.166 18.578 15.484 1 98.19 231 PHE A C 1
ATOM 1757 O O . PHE A 1 231 ? -2.576 18.062 14.445 1 98.19 231 PHE A O 1
ATOM 1764 N N . ILE A 1 232 ? -1.745 17.859 16.422 1 98.75 232 ILE A N 1
ATOM 1765 C CA . ILE A 1 232 ? -1.516 16.422 16.359 1 98.75 232 ILE A CA 1
ATOM 1766 C C . ILE A 1 232 ? -2.846 15.68 16.469 1 98.75 232 ILE A C 1
ATOM 1768 O O . ILE A 1 232 ? -3.129 14.766 15.688 1 98.75 232 ILE A O 1
ATOM 1772 N N . LEU A 1 233 ? -3.717 16.062 17.422 1 98.88 233 LEU A N 1
ATOM 1773 C CA . LEU A 1 233 ? -4.973 15.367 17.672 1 98.88 233 LEU A CA 1
ATOM 1774 C C . LEU A 1 233 ? -5.906 15.461 16.469 1 98.88 233 LEU A C 1
ATOM 1776 O O . LEU A 1 233 ? -6.613 14.5 16.156 1 98.88 233 LEU A O 1
ATOM 1780 N N . LEU A 1 234 ? -5.93 16.594 15.805 1 98.88 234 LEU A N 1
ATOM 1781 C CA . LEU A 1 234 ? -6.773 16.75 14.625 1 98.88 234 LEU A CA 1
ATOM 1782 C C . LEU A 1 234 ? -6.434 15.719 13.562 1 98.88 234 LEU A C 1
ATOM 1784 O O . LEU A 1 234 ? -7.309 15.281 12.812 1 98.88 234 LEU A O 1
ATOM 1788 N N . GLN A 1 235 ? -5.219 15.242 13.516 1 98.81 235 GLN A N 1
ATOM 1789 C CA . GLN A 1 235 ? -4.801 14.266 12.516 1 98.81 235 GLN A CA 1
ATOM 1790 C C . GLN A 1 235 ? -5.441 12.906 12.773 1 98.81 235 GLN A C 1
ATOM 1792 O O . GLN A 1 235 ? -5.535 12.078 11.867 1 98.81 235 GLN A O 1
ATOM 1797 N N . ILE A 1 236 ? -5.852 12.641 14.016 1 98.88 236 ILE A N 1
ATOM 1798 C CA . ILE A 1 236 ? -6.41 11.344 14.383 1 98.88 236 ILE A CA 1
ATOM 1799 C C . ILE A 1 236 ? -7.707 11.109 13.609 1 98.88 236 ILE A C 1
ATOM 1801 O O . ILE A 1 236 ? -8.016 9.969 13.234 1 98.88 236 ILE A O 1
ATOM 1805 N N . GLY A 1 237 ? -8.43 12.203 13.297 1 98.88 237 GLY A N 1
ATOM 1806 C CA . GLY A 1 237 ? -9.648 12.078 12.516 1 98.88 237 GLY A CA 1
ATOM 1807 C C . GLY A 1 237 ? -9.43 11.445 11.156 1 98.88 237 GLY A C 1
ATOM 1808 O O . GLY A 1 237 ? -10.242 10.641 10.695 1 98.88 237 GLY A O 1
ATOM 1809 N N . ILE A 1 238 ? -8.328 11.773 10.484 1 98.88 238 ILE A N 1
ATOM 1810 C CA . ILE A 1 238 ? -8 11.219 9.18 1 98.88 238 ILE A CA 1
ATOM 1811 C C . ILE A 1 238 ? -7.828 9.703 9.289 1 98.88 238 ILE A C 1
ATOM 1813 O O . ILE A 1 238 ? -8.492 8.945 8.578 1 98.88 238 ILE A O 1
ATOM 1817 N N . GLY A 1 239 ? -6.906 9.297 10.25 1 98.81 239 GLY A N 1
ATOM 1818 C CA . GLY A 1 239 ? -6.629 7.883 10.422 1 98.81 239 GLY A CA 1
ATOM 1819 C C . GLY A 1 239 ? -7.848 7.082 10.836 1 98.81 239 GLY A C 1
ATOM 1820 O O . GLY A 1 239 ? -8.078 5.984 10.328 1 98.81 239 GLY A O 1
ATOM 1821 N N . ALA A 1 240 ? -8.633 7.664 11.773 1 98.94 240 ALA A N 1
ATOM 1822 C CA . ALA A 1 240 ? -9.836 6.98 12.258 1 98.94 240 ALA A CA 1
ATOM 1823 C C . ALA A 1 240 ? -10.82 6.734 11.117 1 98.94 240 ALA A C 1
ATOM 1825 O O . ALA A 1 240 ? -11.445 5.672 11.047 1 98.94 240 ALA A O 1
ATOM 1826 N N . GLY A 1 241 ? -10.953 7.699 10.234 1 98.94 241 GLY A N 1
ATOM 1827 C CA . GLY A 1 241 ? -11.828 7.52 9.086 1 98.94 241 GLY A CA 1
ATOM 1828 C C . GLY A 1 241 ? -11.328 6.461 8.125 1 98.94 241 GLY A C 1
ATOM 1829 O O . GLY A 1 241 ? -12.117 5.695 7.566 1 98.94 241 GLY A O 1
ATOM 1830 N N . VAL A 1 242 ? -10.062 6.434 7.879 1 98.88 242 VAL A N 1
ATOM 1831 C CA . VAL A 1 242 ? -9.461 5.395 7.043 1 98.88 242 VAL A CA 1
ATOM 1832 C C . VAL A 1 242 ? -9.773 4.02 7.621 1 98.88 242 VAL A C 1
ATOM 1834 O O . VAL A 1 242 ? -10.125 3.094 6.887 1 98.88 242 VAL A O 1
ATOM 1837 N N . ILE A 1 243 ? -9.648 3.908 8.969 1 98.94 243 ILE A N 1
ATOM 1838 C CA . ILE A 1 243 ? -9.961 2.652 9.641 1 98.94 243 ILE A CA 1
ATOM 1839 C C . ILE A 1 243 ? -11.438 2.309 9.445 1 98.94 243 ILE A C 1
ATOM 1841 O O . ILE A 1 243 ? -11.773 1.17 9.109 1 98.94 243 ILE A O 1
ATOM 1845 N N . ASP A 1 244 ? -12.336 3.32 9.594 1 98.88 244 ASP A N 1
ATOM 1846 C CA . ASP A 1 244 ? -13.758 3.094 9.383 1 98.88 244 ASP A CA 1
ATOM 1847 C C . ASP A 1 244 ? -14.023 2.537 7.984 1 98.88 244 ASP A C 1
ATOM 1849 O O . ASP A 1 244 ? -14.773 1.57 7.824 1 98.88 244 ASP A O 1
ATOM 1853 N N . GLY A 1 245 ? -13.438 3.205 7.016 1 98.75 245 GLY A N 1
ATOM 1854 C CA . GLY A 1 245 ? -13.586 2.713 5.656 1 98.75 245 GLY A CA 1
ATOM 1855 C C . GLY A 1 245 ? -13.07 1.3 5.473 1 98.75 245 GLY A C 1
ATOM 1856 O O . GLY A 1 245 ? -13.672 0.498 4.758 1 98.75 245 GLY A O 1
ATOM 1857 N N . SER A 1 246 ? -11.961 0.973 6.066 1 98.88 246 SER A N 1
ATOM 1858 C CA . SER A 1 246 ? -11.375 -0.361 6.004 1 98.88 246 SER A CA 1
ATOM 1859 C C . SER A 1 246 ? -12.297 -1.402 6.625 1 98.88 246 SER A C 1
ATOM 1861 O O . SER A 1 246 ? -12.445 -2.506 6.09 1 98.88 246 SER A O 1
ATOM 1863 N N . LEU A 1 247 ? -12.867 -1.015 7.781 1 98.88 247 LEU A N 1
ATOM 1864 C CA . LEU A 1 247 ? -13.82 -1.906 8.43 1 98.88 247 LEU A CA 1
ATOM 1865 C C . LEU A 1 247 ? -15 -2.205 7.512 1 98.88 247 LEU A C 1
ATOM 1867 O O . LEU A 1 247 ? -15.5 -3.334 7.48 1 98.88 247 LEU A O 1
ATOM 1871 N N . GLY A 1 248 ? -15.484 -1.206 6.801 1 98.62 248 GLY A N 1
ATOM 1872 C CA . GLY A 1 248 ? -16.531 -1.43 5.824 1 98.62 248 GLY A CA 1
ATOM 1873 C C . GLY A 1 248 ? -16.172 -2.451 4.766 1 98.62 248 GLY A C 1
ATOM 1874 O O . GLY A 1 248 ? -16.984 -3.309 4.414 1 98.62 248 GLY A O 1
ATOM 1875 N N . ILE A 1 249 ? -14.992 -2.447 4.297 1 98.62 249 ILE A N 1
ATOM 1876 C CA . ILE A 1 249 ? -14.492 -3.365 3.281 1 98.62 249 ILE A CA 1
ATOM 1877 C C . ILE A 1 249 ? -14.461 -4.785 3.84 1 98.62 249 ILE A C 1
ATOM 1879 O O . ILE A 1 249 ? -14.867 -5.734 3.168 1 98.62 249 ILE A O 1
ATOM 1883 N N . ILE A 1 250 ? -13.93 -4.891 5.051 1 98.69 250 ILE A N 1
ATOM 1884 C CA . ILE A 1 250 ? -13.836 -6.195 5.699 1 98.69 250 ILE A CA 1
ATOM 1885 C C . ILE A 1 250 ? -15.234 -6.793 5.852 1 98.69 250 ILE A C 1
ATOM 1887 O O . ILE A 1 250 ? -15.445 -7.977 5.559 1 98.69 250 ILE A O 1
ATOM 1891 N N . ARG A 1 251 ? -16.172 -5.973 6.258 1 98.25 251 ARG A N 1
ATOM 1892 C CA . ARG A 1 251 ? -17.547 -6.434 6.438 1 98.25 251 ARG A CA 1
ATOM 1893 C C . ARG A 1 251 ? -18.109 -6.984 5.133 1 98.25 251 ARG A C 1
ATOM 1895 O O . ARG A 1 251 ? -18.75 -8.047 5.121 1 98.25 251 ARG A O 1
ATOM 1902 N N . ILE A 1 252 ? -17.922 -6.324 4.07 1 97.75 252 ILE A N 1
ATOM 1903 C CA . ILE A 1 252 ? -18.438 -6.734 2.77 1 97.75 252 ILE A CA 1
ATOM 1904 C C . ILE A 1 252 ? -17.734 -8.008 2.312 1 97.75 252 ILE A C 1
ATOM 1906 O O . ILE A 1 252 ? -18.375 -8.938 1.819 1 97.75 252 ILE A O 1
ATOM 1910 N N . ALA A 1 253 ? -16.422 -8.07 2.457 1 97.56 253 ALA A N 1
ATOM 1911 C CA . ALA A 1 253 ? -15.648 -9.227 2.037 1 97.56 253 ALA A CA 1
ATOM 1912 C C . ALA A 1 253 ? -16.078 -10.484 2.791 1 97.56 253 ALA A C 1
ATOM 1914 O O . ALA A 1 253 ? -16.062 -11.586 2.234 1 97.56 253 ALA A O 1
ATOM 1915 N N . ASP A 1 254 ? -16.422 -10.297 4.012 1 97.5 254 ASP A N 1
ATOM 1916 C CA . ASP A 1 254 ? -16.719 -11.43 4.879 1 97.5 254 ASP A CA 1
ATOM 1917 C C . ASP A 1 254 ? -18.094 -12.016 4.57 1 97.5 254 ASP A C 1
ATOM 1919 O O . ASP A 1 254 ? -18.438 -13.109 5.023 1 97.5 254 ASP A O 1
ATOM 1923 N N . VAL A 1 255 ? -18.938 -11.32 3.812 1 95.81 255 VAL A N 1
ATOM 1924 C CA . VAL A 1 255 ? -20.234 -11.852 3.404 1 95.81 255 VAL A CA 1
ATOM 1925 C C . VAL A 1 255 ? -20.031 -13.164 2.639 1 95.81 255 VAL A C 1
ATOM 1927 O O . VAL A 1 255 ? -20.781 -14.125 2.83 1 95.81 255 VAL A O 1
ATOM 1930 N N . VAL A 1 256 ? -19 -13.25 1.819 1 91.75 256 VAL A N 1
ATOM 1931 C CA . VAL A 1 256 ? -18.812 -14.406 0.954 1 91.75 256 VAL A CA 1
ATOM 1932 C C . VAL A 1 256 ? -17.625 -15.219 1.447 1 91.75 256 VAL A C 1
ATOM 1934 O O . VAL A 1 256 ? -17.594 -16.438 1.291 1 91.75 256 VAL A O 1
ATOM 1937 N N . ASN A 1 257 ? -16.672 -14.586 2.156 1 94.94 257 ASN A N 1
ATOM 1938 C CA . ASN A 1 257 ? -15.391 -15.242 2.381 1 94.94 257 ASN A CA 1
ATOM 1939 C C . ASN A 1 257 ? -15.07 -15.344 3.869 1 94.94 257 ASN A C 1
ATOM 1941 O O . ASN A 1 257 ? -13.898 -15.445 4.246 1 94.94 257 ASN A O 1
ATOM 1945 N N . ALA A 1 258 ? -16.078 -15.297 4.676 1 95.12 258 ALA A N 1
ATOM 1946 C CA . ALA A 1 258 ? -15.852 -15.266 6.121 1 95.12 258 ALA A CA 1
ATOM 1947 C C . ALA A 1 258 ? -14.977 -16.422 6.57 1 95.12 258 ALA A C 1
ATOM 1949 O O . ALA A 1 258 ? -14.094 -16.266 7.418 1 95.12 258 ALA A O 1
ATOM 1950 N N . GLU A 1 259 ? -15.195 -17.609 6.051 1 96.06 259 GLU A N 1
ATOM 1951 C CA . GLU A 1 259 ? -14.477 -18.797 6.504 1 96.06 259 GLU A CA 1
ATOM 1952 C C . GLU A 1 259 ? -12.977 -18.656 6.262 1 96.06 259 GLU A C 1
ATOM 1954 O O . GLU A 1 259 ? -12.18 -18.766 7.191 1 96.06 259 GLU A O 1
ATOM 1959 N N . VAL A 1 260 ? -12.602 -18.406 5.055 1 97.12 260 VAL A N 1
ATOM 1960 C CA . VAL A 1 260 ? -11.18 -18.344 4.742 1 97.12 260 VAL A CA 1
ATOM 1961 C C . VAL A 1 260 ? -10.57 -17.078 5.344 1 97.12 260 VAL A C 1
ATOM 1963 O O . VAL A 1 260 ? -9.414 -17.062 5.766 1 97.12 260 VAL A O 1
ATOM 1966 N N . ASN A 1 261 ? -11.328 -15.961 5.488 1 97.94 261 ASN A N 1
ATOM 1967 C CA . ASN A 1 261 ? -10.844 -14.703 6.051 1 97.94 261 ASN A CA 1
ATOM 1968 C C . ASN A 1 261 ? -10.57 -14.828 7.547 1 97.94 261 ASN A C 1
ATOM 1970 O O . ASN A 1 261 ? -9.812 -14.039 8.109 1 97.94 261 ASN A O 1
ATOM 1974 N N . SER A 1 262 ? -11.203 -15.797 8.18 1 97.81 262 SER A N 1
ATOM 1975 C CA . SER A 1 262 ? -11.023 -15.977 9.617 1 97.81 262 SER A CA 1
ATOM 1976 C C . SER A 1 262 ? -9.594 -16.391 9.945 1 97.81 262 SER A C 1
ATOM 1978 O O . SER A 1 262 ? -9.18 -16.344 11.109 1 97.81 262 SER A O 1
ATOM 1980 N N . TYR A 1 263 ? -8.758 -16.75 8.898 1 97.81 263 TYR A N 1
ATOM 1981 C CA . TYR A 1 263 ? -7.379 -17.172 9.109 1 97.81 263 TYR A CA 1
ATOM 1982 C C . TYR A 1 263 ? -6.434 -15.969 9.094 1 97.81 263 TYR A C 1
ATOM 1984 O O . TYR A 1 263 ? -5.23 -16.109 9.305 1 97.81 263 TYR A O 1
ATOM 1992 N N . LEU A 1 264 ? -6.957 -14.758 8.859 1 98 264 LEU A N 1
ATOM 1993 C CA . LEU A 1 264 ? -6.152 -13.539 8.922 1 98 264 LEU A CA 1
ATOM 1994 C C . LEU A 1 264 ? -6.051 -13.023 10.352 1 98 264 LEU A C 1
ATOM 1996 O O . LEU A 1 264 ? -6.91 -13.32 11.188 1 98 264 LEU A O 1
ATOM 2000 N N . ASP A 1 265 ? -5.012 -12.242 10.633 1 94.88 265 ASP A N 1
ATOM 2001 C CA . ASP A 1 265 ? -4.684 -11.797 11.984 1 94.88 265 ASP A CA 1
ATOM 2002 C C . ASP A 1 265 ? -5.727 -10.82 12.516 1 94.88 265 ASP A C 1
ATOM 2004 O O . ASP A 1 265 ? -6.141 -10.906 13.672 1 94.88 265 ASP A O 1
ATOM 2008 N N . ASP A 1 266 ? -6.09 -9.891 11.656 1 96.5 266 ASP A N 1
ATOM 2009 C CA . ASP A 1 266 ? -6.977 -8.82 12.102 1 96.5 266 ASP A CA 1
ATOM 2010 C C . ASP A 1 266 ? -8.32 -8.883 11.383 1 96.5 266 ASP A C 1
ATOM 2012 O O . ASP A 1 266 ? -8.383 -8.719 10.164 1 96.5 266 ASP A O 1
ATOM 2016 N N . GLY A 1 267 ? -9.406 -9.141 12.156 1 97.62 267 GLY A N 1
ATOM 2017 C CA . GLY A 1 267 ? -10.758 -9.086 11.633 1 97.62 267 GLY A CA 1
ATOM 2018 C C . GLY A 1 267 ? -11.516 -7.844 12.062 1 97.62 267 GLY A C 1
ATOM 2019 O O . GLY A 1 267 ? -10.945 -6.953 12.703 1 97.62 267 GLY A O 1
ATOM 2020 N N . TYR A 1 268 ? -12.789 -7.746 11.703 1 98.25 268 TYR A N 1
ATOM 2021 C CA . TYR A 1 268 ? -13.633 -6.586 11.945 1 98.25 268 TYR A CA 1
ATOM 2022 C C . TYR A 1 268 ? -13.695 -6.258 13.43 1 98.25 268 TYR A C 1
ATOM 2024 O O . TYR A 1 268 ? -13.406 -5.129 13.836 1 98.25 268 TYR A O 1
ATOM 2032 N N . ASP A 1 269 ? -13.961 -7.258 14.258 1 98.12 269 ASP A N 1
ATOM 2033 C CA . ASP A 1 269 ? -14.25 -7.016 15.672 1 98.12 269 ASP A CA 1
ATOM 2034 C C . ASP A 1 269 ? -13 -6.547 16.406 1 98.12 269 ASP A C 1
ATOM 2036 O O . ASP A 1 269 ? -13.062 -5.625 17.219 1 98.12 269 ASP A O 1
ATOM 2040 N N . SER A 1 270 ? -11.914 -7.184 16.125 1 98 270 SER A N 1
ATOM 2041 C CA . SER A 1 270 ? -10.672 -6.812 16.781 1 98 270 SER A CA 1
ATOM 2042 C C . SER A 1 270 ? -10.242 -5.398 16.422 1 98 270 SER A C 1
ATOM 2044 O O . SER A 1 270 ? -9.836 -4.617 17.281 1 98 270 SER A O 1
ATOM 2046 N N . LEU A 1 271 ? -10.344 -5.035 15.172 1 98.75 271 LEU A N 1
ATOM 2047 C CA . LEU A 1 271 ? -9.961 -3.707 14.703 1 98.75 271 LEU A CA 1
ATOM 2048 C C . LEU A 1 271 ? -10.914 -2.648 15.242 1 98.75 271 LEU A C 1
ATOM 2050 O O . LEU A 1 271 ? -10.484 -1.565 15.648 1 98.75 271 LEU A O 1
ATOM 2054 N N . LYS A 1 272 ? -12.188 -2.973 15.258 1 98.69 272 LYS A N 1
ATOM 2055 C CA . LYS A 1 272 ? -13.203 -2.045 15.766 1 98.69 272 LYS A CA 1
ATOM 2056 C C . LYS A 1 272 ? -12.992 -1.756 17.25 1 98.69 272 LYS A C 1
ATOM 2058 O O . LYS A 1 272 ? -13.109 -0.61 17.688 1 98.69 272 LYS A O 1
ATOM 2063 N N . ALA A 1 273 ? -12.672 -2.811 18 1 98.69 273 ALA A N 1
ATOM 2064 C CA . ALA A 1 273 ? -12.43 -2.639 19.422 1 98.69 273 ALA A CA 1
ATOM 2065 C C . ALA A 1 273 ? -11.242 -1.719 19.688 1 98.69 273 ALA A C 1
ATOM 2067 O O . ALA A 1 273 ? -11.289 -0.857 20.562 1 98.69 273 ALA A O 1
ATOM 2068 N N . ARG A 1 274 ? -10.18 -1.867 18.984 1 98.62 274 ARG A N 1
ATOM 2069 C CA . ARG A 1 274 ? -8.992 -1.025 19.125 1 98.62 274 ARG A CA 1
ATOM 2070 C C . ARG A 1 274 ? -9.297 0.414 18.719 1 98.62 274 ARG A C 1
ATOM 2072 O O . ARG A 1 274 ? -8.844 1.355 19.375 1 98.62 274 ARG A O 1
ATOM 2079 N N . LEU A 1 275 ? -10.094 0.594 17.594 1 98.88 275 LEU A N 1
ATOM 2080 C CA . LEU A 1 275 ? -10.492 1.932 17.172 1 98.88 275 LEU A CA 1
ATOM 2081 C C . LEU A 1 275 ? -11.336 2.613 18.25 1 98.88 275 LEU A C 1
ATOM 2083 O O . LEU A 1 275 ? -11.133 3.791 18.547 1 98.88 275 LEU A O 1
ATOM 2087 N N . ASP A 1 276 ? -12.281 1.862 18.781 1 98.75 276 ASP A N 1
ATOM 2088 C CA . ASP A 1 276 ? -13.156 2.418 19.812 1 98.75 276 ASP A CA 1
ATOM 2089 C C . ASP A 1 276 ? -12.352 2.869 21.031 1 98.75 276 ASP A C 1
ATOM 2091 O O . ASP A 1 276 ? -12.625 3.926 21.609 1 98.75 276 ASP A O 1
ATOM 2095 N N . GLY A 1 277 ? -11.375 2.035 21.438 1 98.56 277 GLY A N 1
ATOM 2096 C CA . GLY A 1 277 ? -10.5 2.43 22.531 1 98.56 277 GLY A CA 1
ATOM 2097 C C . GLY A 1 277 ? -9.711 3.689 22.234 1 98.56 277 GLY A C 1
ATOM 2098 O O . GLY A 1 277 ? -9.633 4.59 23.078 1 98.56 277 GLY A O 1
ATOM 2099 N N . ALA A 1 278 ? -9.164 3.801 21.109 1 98.69 278 ALA A N 1
ATOM 2100 C CA . ALA A 1 278 ? -8.406 4.977 20.703 1 98.69 278 ALA A CA 1
ATOM 2101 C C . ALA A 1 278 ? -9.305 6.211 20.641 1 98.69 278 ALA A C 1
ATOM 2103 O O . ALA A 1 278 ? -8.867 7.32 20.953 1 98.69 278 ALA A O 1
ATOM 2104 N N . TRP A 1 279 ? -10.57 6 20.234 1 98.69 279 TRP A N 1
ATOM 2105 C CA . TRP A 1 279 ? -11.477 7.121 20.047 1 98.69 279 TRP A CA 1
ATOM 2106 C C . TRP A 1 279 ? -11.859 7.742 21.391 1 98.69 279 TRP A C 1
ATOM 2108 O O . TRP A 1 279 ? -11.961 8.969 21.5 1 98.69 279 TRP A O 1
ATOM 2118 N N . VAL A 1 280 ? -12.055 6.871 22.375 1 98.69 280 VAL A N 1
ATOM 2119 C CA . VAL A 1 280 ? -12.359 7.363 23.719 1 98.69 280 VAL A CA 1
ATOM 2120 C C . VAL A 1 280 ? -11.219 8.234 24.219 1 98.69 280 VAL A C 1
ATOM 2122 O O . VAL A 1 280 ? -11.445 9.32 24.766 1 98.69 280 VAL A O 1
ATOM 2125 N N . GLU A 1 281 ? -10.039 7.785 24.047 1 98.81 281 GLU A N 1
ATOM 2126 C CA . GLU A 1 281 ? -8.859 8.547 24.453 1 98.81 281 GLU A CA 1
ATOM 2127 C C . GLU A 1 281 ? -8.719 9.82 23.641 1 98.81 281 GLU A C 1
ATOM 2129 O O . GLU A 1 281 ? -8.281 10.852 24.156 1 98.81 281 GLU A O 1
ATOM 2134 N N . THR A 1 282 ? -9.094 9.805 22.344 1 98.88 282 THR A N 1
ATOM 2135 C CA . THR A 1 282 ? -9.07 10.977 21.484 1 98.88 282 THR A CA 1
ATOM 2136 C C . THR A 1 282 ? -9.953 12.086 22.047 1 98.88 282 THR A C 1
ATOM 2138 O O . THR A 1 282 ? -9.531 13.234 22.156 1 98.88 282 THR A O 1
ATOM 2141 N N . GLU A 1 283 ? -11.141 11.734 22.406 1 98.69 283 GLU A N 1
ATOM 2142 C CA . GLU A 1 283 ? -12.086 12.711 22.938 1 98.69 283 GLU A CA 1
ATOM 2143 C C . GLU A 1 283 ? -11.578 13.312 24.25 1 98.69 283 GLU A C 1
ATOM 2145 O O . GLU A 1 283 ? -11.68 14.523 24.469 1 98.69 283 GLU A O 1
ATOM 2150 N N . ARG A 1 284 ? -11.047 12.422 25.094 1 98.75 284 ARG A N 1
ATOM 2151 C CA . ARG A 1 284 ? -10.516 12.898 26.375 1 98.75 284 ARG A CA 1
ATOM 2152 C C . ARG A 1 284 ? -9.391 13.898 26.156 1 98.75 284 ARG A C 1
ATOM 2154 O O . ARG A 1 284 ? -9.414 15 26.719 1 98.75 284 ARG A O 1
ATOM 2161 N N . LEU A 1 285 ? -8.398 13.617 25.344 1 98.88 285 LEU A N 1
ATOM 2162 C CA . LEU A 1 285 ? -7.223 14.453 25.125 1 98.88 285 LEU A CA 1
ATOM 2163 C C . LEU A 1 285 ? -7.594 15.727 24.375 1 98.88 285 LEU A C 1
ATOM 2165 O O . LEU A 1 285 ? -6.996 16.781 24.594 1 98.88 285 LEU A O 1
ATOM 2169 N N . ALA A 1 286 ? -8.602 15.609 23.469 1 98.81 286 ALA A N 1
ATOM 2170 C CA . ALA A 1 286 ? -9.086 16.797 22.75 1 98.81 286 ALA A CA 1
ATOM 2171 C C . ALA A 1 286 ? -9.688 17.797 23.719 1 98.81 286 ALA A C 1
ATOM 2173 O O . ALA A 1 286 ? -9.508 19.016 23.562 1 98.81 286 ALA A O 1
ATOM 2174 N N . GLY A 1 287 ? -10.453 17.281 24.672 1 98.56 287 GLY A N 1
ATOM 2175 C CA . GLY A 1 287 ? -11.008 18.156 25.688 1 98.56 287 GLY A CA 1
ATOM 2176 C C . GLY A 1 287 ? -9.945 18.875 26.5 1 98.56 287 GLY A C 1
ATOM 2177 O O . GLY A 1 287 ? -10.062 20.078 26.734 1 98.56 287 GLY A O 1
ATOM 2178 N N . LEU A 1 288 ? -8.906 18.141 26.906 1 98.62 288 LEU A N 1
ATOM 2179 C CA . LEU A 1 288 ? -7.809 18.734 27.656 1 98.62 288 LEU A CA 1
ATOM 2180 C C . LEU A 1 288 ? -7.117 19.828 26.828 1 98.62 288 LEU A C 1
ATOM 2182 O O . LEU A 1 288 ? -6.848 20.922 27.328 1 98.62 288 LEU A O 1
ATOM 2186 N N . ALA A 1 289 ? -6.84 19.578 25.578 1 98.38 289 ALA A N 1
ATOM 2187 C CA . ALA A 1 289 ? -6.164 20.531 24.703 1 98.38 289 ALA A CA 1
ATOM 2188 C C . ALA A 1 289 ? -7.02 21.781 24.484 1 98.38 289 ALA A C 1
ATOM 2190 O O . ALA A 1 289 ? -6.504 22.891 24.469 1 98.38 289 ALA A O 1
ATOM 2191 N N . TRP A 1 290 ? -8.32 21.578 24.297 1 98 290 TRP A N 1
ATOM 2192 C CA . TRP A 1 290 ? -9.242 22.688 24.094 1 98 290 TRP A CA 1
ATOM 2193 C C . TRP A 1 290 ? -9.242 23.625 25.297 1 98 290 TRP A C 1
ATOM 2195 O O . TRP A 1 290 ? -9.383 24.844 25.156 1 98 290 TRP A O 1
ATOM 2205 N N . ASN A 1 291 ? -8.984 23.031 26.422 1 96.81 291 ASN A N 1
ATOM 2206 C CA . ASN A 1 291 ? -8.992 23.812 27.641 1 96.81 291 ASN A CA 1
ATOM 2207 C C . ASN A 1 291 ? -7.582 24.234 28.062 1 96.81 291 ASN A C 1
ATOM 2209 O O . ASN A 1 291 ? -7.344 24.578 29.219 1 96.81 291 ASN A O 1
ATOM 2213 N N . ASN A 1 292 ? -6.625 24.078 27.172 1 96.44 292 ASN A N 1
ATOM 2214 C CA . ASN A 1 292 ? -5.25 24.547 27.312 1 96.44 292 ASN A CA 1
ATOM 2215 C C . ASN A 1 292 ? -4.535 23.828 28.453 1 96.44 292 ASN A C 1
ATOM 2217 O O . ASN A 1 292 ? -3.744 24.438 29.188 1 96.44 292 ASN A O 1
ATOM 2221 N N . THR A 1 293 ? -4.902 22.594 28.734 1 97.62 293 THR A N 1
ATOM 2222 C CA . THR A 1 293 ? -4.211 21.703 29.656 1 97.62 293 THR A CA 1
ATOM 2223 C C . THR A 1 293 ? -3.822 20.406 28.969 1 97.62 293 THR A C 1
ATOM 2225 O O . THR A 1 293 ? -4.199 19.312 29.406 1 97.62 293 THR A O 1
ATOM 2228 N N . PRO A 1 294 ? -3.076 20.609 27.969 1 97.88 294 PRO A N 1
ATOM 2229 C CA . PRO A 1 294 ? -2.777 19.422 27.141 1 97.88 294 PRO A CA 1
ATOM 2230 C C . PRO A 1 294 ? -1.922 18.391 27.875 1 97.88 294 PRO A C 1
ATOM 2232 O O . PRO A 1 294 ? -1.095 18.75 28.703 1 97.88 294 PRO A O 1
ATOM 2235 N N . ASP A 1 295 ? -2.131 17.094 27.594 1 98.12 295 ASP A N 1
ATOM 2236 C CA . ASP A 1 295 ? -1.262 15.984 27.953 1 98.12 295 ASP A CA 1
ATOM 2237 C C . ASP A 1 295 ? -0.416 15.547 26.75 1 98.12 295 ASP A C 1
ATOM 2239 O O . ASP A 1 295 ? -0.831 14.688 25.969 1 98.12 295 ASP A O 1
ATOM 2243 N N . THR A 1 296 ? 0.729 16.078 26.672 1 97.31 296 THR A N 1
ATOM 2244 C CA . THR A 1 296 ? 1.57 15.969 25.484 1 97.31 296 THR A CA 1
ATOM 2245 C C . THR A 1 296 ? 1.971 14.516 25.234 1 97.31 296 THR A C 1
ATOM 2247 O O . THR A 1 296 ? 1.825 14 24.125 1 97.31 296 THR A O 1
ATOM 2250 N N . LEU A 1 297 ? 2.463 13.844 26.281 1 98.31 297 LEU A N 1
ATOM 2251 C CA . LEU A 1 297 ? 2.93 12.469 26.125 1 98.31 297 LEU A CA 1
ATOM 2252 C C . LEU A 1 297 ? 1.793 11.555 25.688 1 98.31 297 LEU A C 1
ATOM 2254 O O . LEU A 1 297 ? 1.955 10.766 24.75 1 98.31 297 LEU A O 1
ATOM 2258 N N . ALA A 1 298 ? 0.624 11.656 26.328 1 98.75 298 ALA A N 1
ATOM 2259 C CA . ALA A 1 298 ? -0.524 10.828 25.953 1 98.75 298 ALA A CA 1
ATOM 2260 C C . ALA A 1 298 ? -0.963 11.109 24.531 1 98.75 298 ALA A C 1
ATOM 2262 O O . ALA A 1 298 ? -1.38 10.195 23.812 1 98.75 298 ALA A O 1
ATOM 2263 N N . THR A 1 299 ? -0.876 12.391 24.141 1 98.88 299 THR A N 1
ATOM 2264 C CA . THR A 1 299 ? -1.254 12.797 22.797 1 98.88 299 THR A CA 1
ATOM 2265 C C . THR A 1 299 ? -0.334 12.148 21.75 1 98.88 299 THR A C 1
ATOM 2267 O O . THR A 1 299 ? -0.803 11.602 20.75 1 98.88 299 THR A O 1
ATOM 2270 N N . LEU A 1 300 ? 0.975 12.195 21.984 1 98.81 300 LEU A N 1
ATOM 2271 C CA . LEU A 1 300 ? 1.945 11.602 21.078 1 98.81 300 LEU A CA 1
ATOM 2272 C C . LEU A 1 300 ? 1.735 10.094 20.969 1 98.81 300 LEU A C 1
ATOM 2274 O O . LEU A 1 300 ? 1.742 9.539 19.875 1 98.81 300 LEU A O 1
ATOM 2278 N N . LYS A 1 301 ? 1.522 9.445 22.109 1 98.88 301 LYS A N 1
ATOM 2279 C CA . LYS A 1 301 ? 1.325 8 22.141 1 98.88 301 LYS A CA 1
ATOM 2280 C C . LYS A 1 301 ? 0.058 7.602 21.391 1 98.88 301 LYS A C 1
ATOM 2282 O O . LYS A 1 301 ? 0.047 6.605 20.656 1 98.88 301 LYS A O 1
ATOM 2287 N N . LEU A 1 302 ? -0.99 8.367 21.578 1 98.88 302 LEU A N 1
ATOM 2288 C CA . LEU A 1 302 ? -2.25 8.086 20.906 1 98.88 302 LEU A CA 1
ATOM 2289 C C . LEU A 1 302 ? -2.104 8.242 19.391 1 98.88 302 LEU A C 1
ATOM 2291 O O . LEU A 1 302 ? -2.605 7.418 18.625 1 98.88 302 LEU A O 1
ATOM 2295 N N . ARG A 1 303 ? -1.464 9.328 18.984 1 98.88 303 ARG A N 1
ATOM 2296 C CA . ARG A 1 303 ? -1.269 9.57 17.562 1 98.88 303 ARG A CA 1
ATOM 2297 C C . ARG A 1 303 ? -0.449 8.461 16.922 1 98.88 303 ARG A C 1
ATOM 2299 O O . ARG A 1 303 ? -0.741 8.031 15.797 1 98.88 303 ARG A O 1
ATOM 2306 N N . GLU A 1 304 ? 0.597 8.016 17.609 1 98.81 304 GLU A N 1
ATOM 2307 C CA . GLU A 1 304 ? 1.4 6.891 17.125 1 98.81 304 GLU A CA 1
ATOM 2308 C C . GLU A 1 304 ? 0.556 5.629 17 1 98.81 304 GLU A C 1
ATOM 2310 O O . GLU A 1 304 ? 0.582 4.969 15.953 1 98.81 304 GLU A O 1
ATOM 2315 N N . ALA A 1 305 ? -0.197 5.301 18 1 98.69 305 ALA A N 1
ATOM 2316 C CA . ALA A 1 305 ? -1.027 4.098 18.016 1 98.69 305 ALA A CA 1
ATOM 2317 C C . ALA A 1 305 ? -2.08 4.148 16.922 1 98.69 305 ALA A C 1
ATOM 2319 O O . ALA A 1 305 ? -2.383 3.127 16.297 1 98.69 305 ALA A O 1
ATOM 2320 N N . ALA A 1 306 ? -2.662 5.312 16.734 1 98.69 306 ALA A N 1
ATOM 2321 C CA . ALA A 1 306 ? -3.688 5.484 15.711 1 98.69 306 ALA A CA 1
ATOM 2322 C C . ALA A 1 306 ? -3.113 5.262 14.32 1 98.69 306 ALA A C 1
ATOM 2324 O O . ALA A 1 306 ? -3.766 4.664 13.461 1 98.69 306 ALA A O 1
ATOM 2325 N N . ALA A 1 307 ? -1.915 5.777 14.086 1 98.81 307 ALA A N 1
ATOM 2326 C CA . ALA A 1 307 ? -1.269 5.59 12.789 1 98.81 307 ALA A CA 1
ATOM 2327 C C . ALA A 1 307 ? -0.951 4.121 12.539 1 98.81 307 ALA A C 1
ATOM 2329 O O . ALA A 1 307 ? -1.176 3.605 11.445 1 98.81 307 ALA A O 1
ATOM 2330 N N . VAL A 1 308 ? -0.447 3.42 13.555 1 98.69 308 VAL A N 1
ATOM 2331 C CA . VAL A 1 308 ? -0.133 1.999 13.453 1 98.69 308 VAL A CA 1
ATOM 2332 C C . VAL A 1 308 ? -1.411 1.205 13.195 1 98.69 308 VAL A C 1
ATOM 2334 O O . VAL A 1 308 ? -1.42 0.285 12.375 1 98.69 308 VAL A O 1
ATOM 2337 N N . LEU A 1 309 ? -2.459 1.58 13.891 1 98.88 309 LEU A N 1
ATOM 2338 C CA . LEU A 1 309 ? -3.738 0.901 13.719 1 98.88 309 LEU A CA 1
ATOM 2339 C C . LEU A 1 309 ? -4.285 1.121 12.312 1 98.88 309 LEU A C 1
ATOM 2341 O O . LEU A 1 309 ? -4.875 0.214 11.719 1 98.88 309 LEU A O 1
ATOM 2345 N N . ALA A 1 310 ? -4.152 2.342 11.773 1 98.88 310 ALA A N 1
ATOM 2346 C CA . ALA A 1 310 ? -4.613 2.621 10.414 1 98.88 310 ALA A CA 1
ATOM 2347 C C . ALA A 1 310 ? -3.889 1.744 9.398 1 98.88 310 ALA A C 1
ATOM 2349 O O . ALA A 1 310 ? -4.504 1.229 8.461 1 98.88 310 ALA A O 1
ATOM 2350 N N . LEU A 1 311 ? -2.551 1.583 9.594 1 98.75 311 LEU A N 1
ATOM 2351 C CA . LEU A 1 311 ? -1.783 0.698 8.719 1 98.75 311 LEU A CA 1
ATOM 2352 C C . LEU A 1 311 ? -2.311 -0.731 8.797 1 98.75 311 LEU A C 1
ATOM 2354 O O . LEU A 1 311 ? -2.559 -1.362 7.77 1 98.75 311 LEU A O 1
ATOM 2358 N N . ALA A 1 312 ? -2.533 -1.2 9.984 1 98.69 312 ALA A N 1
ATOM 2359 C CA . ALA A 1 312 ? -2.99 -2.572 10.195 1 98.69 312 ALA A CA 1
ATOM 2360 C C . ALA A 1 312 ? -4.371 -2.787 9.578 1 98.69 312 ALA A C 1
ATOM 2362 O O . ALA A 1 312 ? -4.609 -3.791 8.906 1 98.69 312 ALA A O 1
ATOM 2363 N N . ALA A 1 313 ? -5.27 -1.851 9.82 1 98.88 313 ALA A N 1
ATOM 2364 C CA . ALA A 1 313 ? -6.652 -1.988 9.367 1 98.88 313 ALA A CA 1
ATOM 2365 C C . ALA A 1 313 ? -6.738 -1.977 7.844 1 98.88 313 ALA A C 1
ATOM 2367 O O . ALA A 1 313 ? -7.457 -2.783 7.25 1 98.88 313 ALA A O 1
ATOM 2368 N N . SER A 1 314 ? -6.062 -1.046 7.242 1 98.81 314 SER A N 1
ATOM 2369 C CA . SER A 1 314 ? -6.121 -0.942 5.789 1 98.81 314 SER A CA 1
ATOM 2370 C C . SER A 1 314 ? -5.484 -2.156 5.121 1 98.81 314 SER A C 1
ATOM 2372 O O . SER A 1 314 ? -5.992 -2.658 4.117 1 98.81 314 SER A O 1
ATOM 2374 N N . GLN A 1 315 ? -4.359 -2.613 5.641 1 98.62 315 GLN A N 1
ATOM 2375 C CA . GLN A 1 315 ? -3.738 -3.822 5.105 1 98.62 315 GLN A CA 1
ATOM 2376 C C . GLN A 1 315 ? -4.664 -5.027 5.262 1 98.62 315 GLN A C 1
ATOM 2378 O O . GLN A 1 315 ? -4.793 -5.836 4.34 1 98.62 315 GLN A O 1
ATOM 2383 N N . SER A 1 316 ? -5.25 -5.141 6.426 1 98.69 316 SER A N 1
ATOM 2384 C CA . SER A 1 316 ? -6.18 -6.238 6.66 1 98.69 316 SER A CA 1
ATOM 2385 C C . SER A 1 316 ? -7.348 -6.188 5.68 1 98.69 316 SER A C 1
ATOM 2387 O O . SER A 1 316 ? -7.766 -7.223 5.152 1 98.69 316 SER A O 1
ATOM 2389 N N . ALA A 1 317 ? -7.898 -5.016 5.473 1 98.75 317 ALA A N 1
ATOM 2390 C CA . ALA A 1 317 ? -9 -4.859 4.527 1 98.75 317 ALA A CA 1
ATOM 2391 C C . ALA A 1 317 ? -8.602 -5.332 3.133 1 98.75 317 ALA A C 1
ATOM 2393 O O . ALA A 1 317 ? -9.383 -5.996 2.449 1 98.75 317 ALA A O 1
ATOM 2394 N N . ALA A 1 318 ? -7.422 -4.977 2.725 1 98.31 318 ALA A N 1
ATOM 2395 C CA . ALA A 1 318 ? -6.922 -5.398 1.419 1 98.31 318 ALA A CA 1
ATOM 2396 C C . ALA A 1 318 ? -6.789 -6.918 1.351 1 98.31 318 ALA A C 1
ATOM 2398 O O . ALA A 1 318 ? -7.16 -7.535 0.35 1 98.31 318 ALA A O 1
ATOM 2399 N N . LEU A 1 319 ? -6.258 -7.516 2.414 1 98.44 319 LEU A N 1
ATOM 2400 C CA . LEU A 1 319 ? -6.102 -8.969 2.459 1 98.44 319 LEU A CA 1
ATOM 2401 C C . LEU A 1 319 ? -7.461 -9.656 2.443 1 98.44 319 LEU A C 1
ATOM 2403 O O . LEU A 1 319 ? -7.629 -10.688 1.788 1 98.44 319 LEU A O 1
ATOM 2407 N N . HIS A 1 320 ? -8.43 -9.102 3.117 1 98.5 320 HIS A N 1
ATOM 2408 C CA . HIS A 1 320 ? -9.781 -9.641 3.129 1 98.5 320 HIS A CA 1
ATOM 2409 C C . HIS A 1 320 ? -10.414 -9.578 1.743 1 98.5 320 HIS A C 1
ATOM 2411 O O . HIS A 1 320 ? -11.086 -10.523 1.314 1 98.5 320 HIS A O 1
ATOM 2417 N N . ALA A 1 321 ? -10.18 -8.492 1.063 1 97.56 321 ALA A N 1
ATOM 2418 C CA . ALA A 1 321 ? -10.812 -8.25 -0.231 1 97.56 321 ALA A CA 1
ATOM 2419 C C . ALA A 1 321 ? -10.195 -9.133 -1.313 1 97.56 321 ALA A C 1
ATOM 2421 O O . ALA A 1 321 ? -10.852 -9.461 -2.305 1 97.56 321 ALA A O 1
ATOM 2422 N N . GLY A 1 322 ? -8.914 -9.5 -1.123 1 95.31 322 GLY A N 1
ATOM 2423 C CA . GLY A 1 322 ? -8.25 -10.32 -2.117 1 95.31 322 GLY A CA 1
ATOM 2424 C C . GLY A 1 322 ? -8.039 -9.609 -3.439 1 95.31 322 GLY A C 1
ATOM 2425 O O . GLY A 1 322 ? -7.699 -8.422 -3.463 1 95.31 322 GLY A O 1
ATOM 2426 N N . ALA A 1 323 ? -8.18 -10.305 -4.516 1 92.12 323 ALA A N 1
ATOM 2427 C CA . ALA A 1 323 ? -7.891 -9.781 -5.852 1 92.12 323 ALA A CA 1
ATOM 2428 C C . ALA A 1 323 ? -8.797 -8.594 -6.184 1 92.12 323 ALA A C 1
ATOM 2430 O O . ALA A 1 323 ? -8.375 -7.668 -6.875 1 92.12 323 ALA A O 1
ATOM 2431 N N . LYS A 1 324 ? -9.969 -8.648 -5.672 1 92.94 324 LYS A N 1
ATOM 2432 C CA . LYS A 1 324 ? -10.898 -7.559 -5.926 1 92.94 324 LYS A CA 1
ATOM 2433 C C . LYS A 1 324 ? -10.406 -6.258 -5.305 1 92.94 324 LYS A C 1
ATOM 2435 O O . LYS A 1 324 ? -10.688 -5.172 -5.816 1 92.94 324 LYS A O 1
ATOM 2440 N N . GLY A 1 325 ? -9.664 -6.391 -4.227 1 95.75 325 GLY A N 1
ATOM 2441 C CA . GLY A 1 325 ? -9.102 -5.227 -3.566 1 95.75 325 GLY A CA 1
ATOM 2442 C C . GLY A 1 325 ? -7.98 -4.578 -4.355 1 95.75 325 GLY A C 1
ATOM 2443 O O . GLY A 1 325 ? -7.594 -3.441 -4.078 1 95.75 325 GLY A O 1
ATOM 2444 N N . TYR A 1 326 ? -7.508 -5.297 -5.363 1 94 326 TYR A N 1
ATOM 2445 C CA . TYR A 1 326 ? -6.379 -4.836 -6.168 1 94 326 TYR A CA 1
ATOM 2446 C C . TYR A 1 326 ? -6.859 -4.008 -7.355 1 94 326 TYR A C 1
ATOM 2448 O O . TYR A 1 326 ? -6.062 -3.346 -8.023 1 94 326 TYR A O 1
ATOM 2456 N N . LEU A 1 327 ? -8.156 -4.031 -7.625 1 95 327 LEU A N 1
ATOM 2457 C CA . LEU A 1 327 ? -8.695 -3.199 -8.695 1 95 327 LEU A CA 1
ATOM 2458 C C . LEU A 1 327 ? -8.5 -1.72 -8.383 1 95 327 LEU A C 1
ATOM 2460 O O . LEU A 1 327 ? -8.695 -1.287 -7.25 1 95 327 LEU A O 1
ATOM 2464 N N . MET A 1 328 ? -8.102 -0.989 -9.375 1 94.25 328 MET A N 1
ATOM 2465 C CA . MET A 1 328 ? -7.754 0.417 -9.195 1 94.25 328 MET A CA 1
ATOM 2466 C C . MET A 1 328 ? -8.93 1.201 -8.625 1 94.25 328 MET A C 1
ATOM 2468 O O . MET A 1 328 ? -8.742 2.15 -7.863 1 94.25 328 MET A O 1
ATOM 2472 N N . ARG A 1 329 ? -10.148 0.798 -8.906 1 93.31 329 ARG A N 1
ATOM 2473 C CA . ARG A 1 329 ? -11.32 1.536 -8.453 1 93.31 329 ARG A CA 1
ATOM 2474 C C . ARG A 1 329 ? -11.789 1.032 -7.09 1 93.31 329 ARG A C 1
ATOM 2476 O O . ARG A 1 329 ? -12.734 1.577 -6.516 1 93.31 329 ARG A O 1
ATOM 2483 N N . SER A 1 330 ? -11.141 0.009 -6.609 1 95.62 330 SER A N 1
ATOM 2484 C CA . SER A 1 330 ? -11.492 -0.49 -5.281 1 95.62 330 SER A CA 1
ATOM 2485 C C . SER A 1 330 ? -10.992 0.449 -4.188 1 95.62 330 SER A C 1
ATOM 2487 O O . SER A 1 330 ? -9.852 0.914 -4.234 1 95.62 330 SER A O 1
ATOM 2489 N N . PRO A 1 331 ? -11.82 0.705 -3.205 1 97.31 331 PRO A N 1
ATOM 2490 C CA . PRO A 1 331 ? -11.328 1.521 -2.09 1 97.31 331 PRO A CA 1
ATOM 2491 C C . PRO A 1 331 ? -10.266 0.807 -1.257 1 97.31 331 PRO A C 1
ATOM 2493 O O . PRO A 1 331 ? -9.531 1.45 -0.504 1 97.31 331 PRO A O 1
ATOM 2496 N N . ALA A 1 332 ? -10.164 -0.54 -1.359 1 97.88 332 ALA A N 1
ATOM 2497 C CA . ALA A 1 332 ? -9.242 -1.3 -0.517 1 97.88 332 ALA A CA 1
ATOM 2498 C C . ALA A 1 332 ? -7.797 -0.862 -0.748 1 97.88 332 ALA A C 1
ATOM 2500 O O . ALA A 1 332 ? -7.086 -0.53 0.202 1 97.88 332 ALA A O 1
ATOM 2501 N N . GLN A 1 333 ? -7.387 -0.863 -2.002 1 97.69 333 GLN A N 1
ATOM 2502 C CA . GLN A 1 333 ? -6.012 -0.472 -2.299 1 97.69 333 GLN A CA 1
ATOM 2503 C C . GLN A 1 333 ? -5.789 1.01 -2.014 1 97.69 333 GLN A C 1
ATOM 2505 O O . GLN A 1 333 ? -4.707 1.406 -1.578 1 97.69 333 GLN A O 1
ATOM 2510 N N . ARG A 1 334 ? -6.766 1.864 -2.23 1 97.31 334 ARG A N 1
ATOM 2511 C CA . ARG A 1 334 ? -6.645 3.289 -1.945 1 97.31 334 ARG A CA 1
ATOM 2512 C C . ARG A 1 334 ? -6.426 3.533 -0.456 1 97.31 334 ARG A C 1
ATOM 2514 O O . ARG A 1 334 ? -5.598 4.359 -0.072 1 97.31 334 ARG A O 1
ATOM 2521 N N . ARG A 1 335 ? -7.172 2.793 0.392 1 98.25 335 ARG A N 1
ATOM 2522 C CA . ARG A 1 335 ? -7.074 2.975 1.837 1 98.25 335 ARG A CA 1
ATOM 2523 C C . ARG A 1 335 ? -5.688 2.6 2.346 1 98.25 335 ARG A C 1
ATOM 2525 O O . ARG A 1 335 ? -5.191 3.189 3.307 1 98.25 335 ARG A O 1
ATOM 2532 N N . VAL A 1 336 ? -5.062 1.645 1.699 1 98.38 336 VAL A N 1
ATOM 2533 C CA . VAL A 1 336 ? -3.697 1.28 2.061 1 98.38 336 VAL A CA 1
ATOM 2534 C C . VAL A 1 336 ? -2.764 2.465 1.813 1 98.38 336 VAL A C 1
ATOM 2536 O O . VAL A 1 336 ? -1.941 2.803 2.668 1 98.38 336 VAL A O 1
ATOM 2539 N N . ARG A 1 337 ? -2.932 3.102 0.688 1 97.56 337 ARG A N 1
ATOM 2540 C CA . ARG A 1 337 ? -2.094 4.25 0.36 1 97.56 337 ARG A CA 1
ATOM 2541 C C . ARG A 1 337 ? -2.393 5.426 1.283 1 97.56 337 ARG A C 1
ATOM 2543 O O . ARG A 1 337 ? -1.479 6.141 1.705 1 97.56 337 ARG A O 1
ATOM 2550 N N . GLU A 1 338 ? -3.65 5.59 1.633 1 98.25 338 GLU A N 1
ATOM 2551 C CA . GLU A 1 338 ? -4.035 6.652 2.555 1 98.25 338 GLU A CA 1
ATOM 2552 C C . GLU A 1 338 ? -3.486 6.398 3.955 1 98.25 338 GLU A C 1
ATOM 2554 O O . GLU A 1 338 ? -3.045 7.328 4.633 1 98.25 338 GLU A O 1
ATOM 2559 N N . ALA A 1 339 ? -3.523 5.145 4.363 1 98.69 339 ALA A N 1
ATOM 2560 C CA . ALA A 1 339 ? -3.004 4.797 5.684 1 98.69 339 ALA A CA 1
ATOM 2561 C C . ALA A 1 339 ? -1.495 5.02 5.754 1 98.69 339 ALA A C 1
ATOM 2563 O O . ALA A 1 339 ? -0.971 5.418 6.797 1 98.69 339 ALA A O 1
ATOM 2564 N N . MET A 1 340 ? -0.816 4.758 4.676 1 98.06 340 MET A N 1
ATOM 2565 C CA . MET A 1 340 ? 0.621 5.012 4.625 1 98.06 340 MET A CA 1
ATOM 2566 C C . MET A 1 340 ? 0.919 6.492 4.832 1 98.06 340 MET A C 1
ATOM 2568 O O . MET A 1 340 ? 1.9 6.848 5.488 1 98.06 340 MET A O 1
ATOM 2572 N N . PHE A 1 341 ? 0.071 7.312 4.324 1 98.12 341 PHE A N 1
ATOM 2573 C CA . PHE A 1 341 ? 0.226 8.75 4.531 1 98.12 341 PHE A CA 1
ATOM 2574 C C . PHE A 1 341 ? 0.061 9.102 6.004 1 98.12 341 PHE A C 1
ATOM 2576 O O . PHE A 1 341 ? 0.847 9.883 6.551 1 98.12 341 PHE A O 1
ATOM 2583 N N . VAL A 1 342 ? -0.962 8.539 6.629 1 98.44 342 VAL A N 1
ATOM 2584 C CA . VAL A 1 342 ? -1.22 8.797 8.039 1 98.44 342 VAL A CA 1
ATOM 2585 C C . VAL A 1 342 ? 0.015 8.445 8.867 1 98.44 342 VAL A C 1
ATOM 2587 O O . VAL A 1 342 ? 0.316 9.102 9.859 1 98.44 342 VAL A O 1
ATOM 2590 N N . ALA A 1 343 ? 0.765 7.484 8.383 1 98.31 343 ALA A N 1
ATOM 2591 C CA . ALA A 1 343 ? 1.933 6.984 9.102 1 98.31 343 ALA A CA 1
ATOM 2592 C C . ALA A 1 343 ? 3.121 7.93 8.945 1 98.31 343 ALA A C 1
ATOM 2594 O O . ALA A 1 343 ? 4.023 7.949 9.781 1 98.31 343 ALA A O 1
ATOM 2595 N N . ILE A 1 344 ? 3.09 8.766 7.84 1 97.5 344 ILE A N 1
ATOM 2596 C CA . ILE A 1 344 ? 4.328 9.5 7.582 1 97.5 344 ILE A CA 1
ATOM 2597 C C . ILE A 1 344 ? 4.078 11 7.703 1 97.5 344 ILE A C 1
ATOM 2599 O O . ILE A 1 344 ? 5.02 11.789 7.727 1 97.5 344 ILE A O 1
ATOM 2603 N N . VAL A 1 345 ? 2.812 11.391 7.723 1 97.38 345 VAL A N 1
ATOM 2604 C CA . VAL A 1 345 ? 2.562 12.82 7.836 1 97.38 345 VAL A CA 1
ATOM 2605 C C . VAL A 1 345 ? 3.123 13.344 9.156 1 97.38 345 VAL A C 1
ATOM 2607 O O . VAL A 1 345 ? 3.047 12.664 10.18 1 97.38 345 VAL A O 1
ATOM 2610 N N . THR A 1 346 ? 3.691 14.516 9.172 1 97.81 346 THR A N 1
ATOM 2611 C CA . THR A 1 346 ? 4.371 15.094 10.32 1 97.81 346 THR A CA 1
ATOM 2612 C C . THR A 1 346 ? 3.383 15.344 11.461 1 97.81 346 THR A C 1
ATOM 2614 O O . THR A 1 346 ? 2.377 16.031 11.273 1 97.81 346 THR A O 1
ATOM 2617 N N . PRO A 1 347 ? 3.652 14.766 12.609 1 98.25 347 PRO A N 1
ATOM 2618 C CA . PRO A 1 347 ? 4.805 13.93 12.953 1 98.25 347 PRO A CA 1
ATOM 2619 C C . PRO A 1 347 ? 4.605 12.469 12.57 1 98.25 347 PRO A C 1
ATOM 2621 O O . PRO A 1 347 ? 3.609 11.852 12.961 1 98.25 347 PRO A O 1
ATOM 2624 N N . ALA A 1 348 ? 5.578 11.953 11.836 1 98.38 348 ALA A N 1
ATOM 2625 C CA . ALA A 1 348 ? 5.539 10.562 11.391 1 98.38 348 ALA A CA 1
ATOM 2626 C C . ALA A 1 348 ? 5.711 9.602 12.562 1 98.38 348 ALA A C 1
ATOM 2628 O O . ALA A 1 348 ? 6.16 10 13.641 1 98.38 348 ALA A O 1
ATOM 2629 N N . ILE A 1 349 ? 5.402 8.383 12.359 1 98.62 349 ILE A N 1
ATOM 2630 C CA . ILE A 1 349 ? 5.527 7.371 13.398 1 98.62 349 ILE A CA 1
ATOM 2631 C C . ILE A 1 349 ? 6.926 7.418 14 1 98.62 349 ILE A C 1
ATOM 2633 O O . ILE A 1 349 ? 7.082 7.434 15.227 1 98.62 349 ILE A O 1
ATOM 2637 N N . LYS A 1 350 ? 7.965 7.441 13.172 1 98.44 350 LYS A N 1
ATOM 2638 C CA . LYS A 1 350 ? 9.336 7.473 13.664 1 98.44 350 LYS A CA 1
ATOM 2639 C C . LYS A 1 350 ? 9.609 8.75 14.453 1 98.44 350 LYS A C 1
ATOM 2641 O O . LYS A 1 350 ? 10.328 8.719 15.453 1 98.44 350 LYS A O 1
ATOM 2646 N N . HIS A 1 351 ? 9.023 9.875 13.984 1 98.5 351 HIS A N 1
ATOM 2647 C CA . HIS A 1 351 ? 9.117 11.148 14.688 1 98.5 351 HIS A CA 1
ATOM 2648 C C . HIS A 1 351 ? 8.406 11.086 16.047 1 98.5 351 HIS A C 1
ATOM 2650 O O . HIS A 1 351 ? 8.961 11.523 17.047 1 98.5 351 HIS A O 1
ATOM 2656 N N . LEU A 1 352 ? 7.176 10.586 16.047 1 98.81 352 LEU A N 1
ATOM 2657 C CA . LEU A 1 352 ? 6.402 10.43 17.266 1 98.81 352 LEU A CA 1
ATOM 2658 C C . LEU A 1 352 ? 7.164 9.594 18.297 1 98.81 352 LEU A C 1
ATOM 2660 O O . LEU A 1 352 ? 7.27 9.977 19.469 1 98.81 352 LEU A O 1
ATOM 2664 N N . ARG A 1 353 ? 7.695 8.523 17.844 1 98.75 353 ARG A N 1
ATOM 2665 C CA . ARG A 1 353 ? 8.406 7.613 18.734 1 98.75 353 ARG A CA 1
ATOM 2666 C C . ARG A 1 353 ? 9.68 8.258 19.266 1 98.75 353 ARG A C 1
ATOM 2668 O O . ARG A 1 353 ? 10.039 8.062 20.438 1 98.75 353 ARG A O 1
ATOM 2675 N N . LYS A 1 354 ? 10.367 9 18.438 1 98.44 354 LYS A N 1
ATOM 2676 C CA . LYS A 1 354 ? 11.531 9.758 18.891 1 98.44 354 LYS A CA 1
ATOM 2677 C C . LYS A 1 354 ? 11.148 10.719 20.016 1 98.44 354 LYS A C 1
ATOM 2679 O O . LYS A 1 354 ? 11.82 10.781 21.047 1 98.44 354 LYS A O 1
ATOM 2684 N N . GLU A 1 355 ? 10.078 11.484 19.828 1 98.12 355 GLU A N 1
ATOM 2685 C CA . GLU A 1 355 ? 9.648 12.453 20.828 1 98.12 355 GLU A CA 1
ATOM 2686 C C . GLU A 1 355 ? 9.18 11.766 22.109 1 98.12 355 GLU A C 1
ATOM 2688 O O . GLU A 1 355 ? 9.453 12.242 23.203 1 98.12 355 GLU A O 1
ATOM 2693 N N . ILE A 1 356 ? 8.422 10.641 21.938 1 98.62 356 ILE A N 1
ATOM 2694 C CA . ILE A 1 356 ? 7.961 9.875 23.094 1 98.62 356 ILE A CA 1
ATOM 2695 C C . ILE A 1 356 ? 9.164 9.406 23.922 1 98.62 356 ILE A C 1
ATOM 2697 O O . ILE A 1 356 ? 9.195 9.578 25.141 1 98.62 356 ILE A O 1
ATOM 2701 N N . ALA A 1 357 ? 10.164 8.875 23.219 1 98 357 ALA A N 1
ATOM 2702 C CA . ALA A 1 357 ? 11.367 8.391 23.891 1 98 357 ALA A CA 1
ATOM 2703 C C . ALA A 1 357 ? 12.07 9.523 24.641 1 98 357 ALA A C 1
ATOM 2705 O O . ALA A 1 357 ? 12.562 9.328 25.75 1 98 357 ALA A O 1
ATOM 2706 N N . ALA A 1 358 ? 12.148 10.695 24.016 1 96.88 358 ALA A N 1
ATOM 2707 C CA . ALA A 1 358 ? 12.805 11.844 24.625 1 96.88 358 ALA A CA 1
ATOM 2708 C C . ALA A 1 358 ? 12.078 12.266 25.906 1 96.88 358 ALA A C 1
ATOM 2710 O O . ALA A 1 358 ? 12.719 12.586 26.906 1 96.88 358 ALA A O 1
ATOM 2711 N N . ILE A 1 359 ? 10.781 12.281 25.922 1 96.81 359 ILE A N 1
ATOM 2712 C CA . ILE A 1 359 ? 9.984 12.688 27.062 1 96.81 359 ILE A CA 1
ATOM 2713 C C . ILE A 1 359 ? 10.133 11.656 28.188 1 96.81 359 ILE A C 1
ATOM 2715 O O . ILE A 1 359 ? 10.266 12.016 29.359 1 96.81 359 ILE A O 1
ATOM 2719 N N . GLU A 1 360 ? 10.109 10.375 27.797 1 97.19 360 GLU A N 1
ATOM 2720 C CA . GLU A 1 360 ? 10.195 9.305 28.781 1 97.19 360 GLU A CA 1
ATOM 2721 C C . GLU A 1 360 ? 11.594 9.242 29.406 1 97.19 360 GLU A C 1
ATOM 2723 O O . GLU A 1 360 ? 11.742 8.859 30.562 1 97.19 360 GLU A O 1
ATOM 2728 N N . ALA A 1 361 ? 12.602 9.555 28.656 1 93.62 361 ALA A N 1
ATOM 2729 C CA . ALA A 1 361 ? 13.969 9.57 29.172 1 93.62 361 ALA A CA 1
ATOM 2730 C C . ALA A 1 361 ? 14.18 10.734 30.141 1 93.62 361 ALA A C 1
ATOM 2732 O O . ALA A 1 361 ? 15.008 10.656 31.047 1 93.62 361 ALA A O 1
ATOM 2733 N N . ALA A 1 362 ? 13.453 11.82 29.938 1 92.38 362 ALA A N 1
ATOM 2734 C CA . ALA A 1 362 ? 13.57 13.008 30.781 1 92.38 362 ALA A CA 1
ATOM 2735 C C . ALA A 1 362 ? 12.812 12.828 32.094 1 92.38 362 ALA A C 1
ATOM 2737 O O . ALA A 1 362 ? 13.031 13.586 33.031 1 92.38 362 ALA A O 1
ATOM 2738 N N . LYS A 1 363 ? 12.008 11.773 32.156 1 81.25 363 LYS A N 1
ATOM 2739 C CA . LYS A 1 363 ? 11.328 11.453 33.438 1 81.25 363 LYS A CA 1
ATOM 2740 C C . LYS A 1 363 ? 12.117 10.43 34.219 1 81.25 363 LYS A C 1
ATOM 2742 O O . LYS A 1 363 ? 11.992 10.359 35.469 1 81.25 363 LYS A O 1
ATOM 2747 N N . MET B 1 1 ? 26.406 -25.125 -17.281 1 80.62 1 MET B N 1
ATOM 2748 C CA . MET B 1 1 ? 26.438 -23.781 -16.703 1 80.62 1 MET B CA 1
ATOM 2749 C C . MET B 1 1 ? 26.234 -23.812 -15.195 1 80.62 1 MET B C 1
ATOM 2751 O O . MET B 1 1 ? 25.422 -24.594 -14.703 1 80.62 1 MET B O 1
ATOM 2755 N N . LYS B 1 2 ? 27.062 -23.016 -14.453 1 92.06 2 LYS B N 1
ATOM 2756 C CA . LYS B 1 2 ? 26.906 -22.938 -13 1 92.06 2 LYS B CA 1
ATOM 2757 C C . LYS B 1 2 ? 25.812 -21.938 -12.625 1 92.06 2 LYS B C 1
ATOM 2759 O O . LYS B 1 2 ? 25.531 -21 -13.375 1 92.06 2 LYS B O 1
ATOM 2764 N N . THR B 1 3 ? 25.078 -22.234 -11.539 1 95.75 3 THR B N 1
ATOM 2765 C CA . THR B 1 3 ? 24 -21.375 -11.055 1 95.75 3 THR B CA 1
ATOM 2766 C C . THR B 1 3 ? 24.469 -19.922 -10.953 1 95.75 3 THR B C 1
ATOM 2768 O O . THR B 1 3 ? 23.766 -19.016 -11.375 1 95.75 3 THR B O 1
ATOM 2771 N N . GLN B 1 4 ? 25.688 -19.734 -10.469 1 96.94 4 GLN B N 1
ATOM 2772 C CA . GLN B 1 4 ? 26.203 -18.375 -10.281 1 96.94 4 GLN B CA 1
ATOM 2773 C C . GLN B 1 4 ? 26.359 -17.656 -11.609 1 96.94 4 GLN B C 1
ATOM 2775 O O . GLN B 1 4 ? 26.125 -16.453 -11.703 1 96.94 4 GLN B O 1
ATOM 2780 N N . THR B 1 5 ? 26.828 -18.312 -12.609 1 97.62 5 THR B N 1
ATOM 2781 C CA . THR B 1 5 ? 26.953 -17.719 -13.945 1 97.62 5 THR B CA 1
ATOM 2782 C C . THR B 1 5 ? 25.594 -17.312 -14.492 1 97.62 5 THR B C 1
ATOM 2784 O O . THR B 1 5 ? 25.453 -16.219 -15.055 1 97.62 5 THR B O 1
ATOM 2787 N N . LEU B 1 6 ? 24.625 -18.188 -14.367 1 98.19 6 LEU B N 1
ATOM 2788 C CA . LEU B 1 6 ? 23.25 -17.875 -14.789 1 98.19 6 LEU B CA 1
ATOM 2789 C C . LEU B 1 6 ? 22.734 -16.625 -14.102 1 98.19 6 LEU B C 1
ATOM 2791 O O . LEU B 1 6 ? 22.219 -15.719 -14.758 1 98.19 6 LEU B O 1
ATOM 2795 N N . LEU B 1 7 ? 22.953 -16.547 -12.789 1 98.56 7 LEU B N 1
ATOM 2796 C CA . LEU B 1 7 ? 22.438 -15.422 -12.016 1 98.56 7 LEU B CA 1
ATOM 2797 C C . LEU B 1 7 ? 23.141 -14.133 -12.391 1 98.56 7 LEU B C 1
ATOM 2799 O O . LEU B 1 7 ? 22.531 -13.062 -12.406 1 98.56 7 LEU B O 1
ATOM 2803 N N . THR B 1 8 ? 24.438 -14.188 -12.672 1 98.38 8 THR B N 1
ATOM 2804 C CA . THR B 1 8 ? 25.188 -13.016 -13.117 1 98.38 8 THR B CA 1
ATOM 2805 C C . THR B 1 8 ? 24.641 -12.5 -14.445 1 98.38 8 THR B C 1
ATOM 2807 O O . THR B 1 8 ? 24.469 -11.297 -14.633 1 98.38 8 THR B O 1
ATOM 2810 N N . ASN B 1 9 ? 24.391 -13.453 -15.344 1 98.38 9 ASN B N 1
ATOM 2811 C CA . ASN B 1 9 ? 23.812 -13.078 -16.641 1 98.38 9 ASN B CA 1
ATOM 2812 C C . ASN B 1 9 ? 22.438 -12.453 -16.484 1 98.38 9 ASN B C 1
ATOM 2814 O O . ASN B 1 9 ? 22.125 -11.461 -17.141 1 98.38 9 ASN B O 1
ATOM 2818 N N . VAL B 1 10 ? 21.641 -13.062 -15.641 1 98.81 10 VAL B N 1
ATOM 2819 C CA . VAL B 1 10 ? 20.297 -12.555 -15.398 1 98.81 10 VAL B CA 1
ATOM 2820 C C . VAL B 1 10 ? 20.375 -11.164 -14.781 1 98.81 10 VAL B C 1
ATOM 2822 O O . VAL B 1 10 ? 19.641 -10.258 -15.188 1 98.81 10 VAL B O 1
ATOM 2825 N N . ALA B 1 11 ? 21.234 -10.977 -13.82 1 98.81 11 ALA B N 1
ATOM 2826 C CA . ALA B 1 11 ? 21.391 -9.68 -13.172 1 98.81 11 ALA B CA 1
ATOM 2827 C C . ALA B 1 11 ? 21.766 -8.602 -14.188 1 98.81 11 ALA B C 1
ATOM 2829 O O . ALA B 1 11 ? 21.25 -7.48 -14.117 1 98.81 11 ALA B O 1
ATOM 2830 N N . GLU B 1 12 ? 22.656 -8.93 -15.078 1 98.75 12 GLU B N 1
ATOM 2831 C CA . GLU B 1 12 ? 23.062 -7.984 -16.109 1 98.75 12 GLU B CA 1
ATOM 2832 C C . GLU B 1 12 ? 21.906 -7.637 -17.031 1 98.75 12 GLU B C 1
ATOM 2834 O O . GLU B 1 12 ? 21.719 -6.473 -17.391 1 98.75 12 GLU B O 1
ATOM 2839 N N . LEU B 1 13 ? 21.156 -8.648 -17.422 1 98.88 13 LEU B N 1
ATOM 2840 C CA . LEU B 1 13 ? 20 -8.406 -18.281 1 98.88 13 LEU B CA 1
ATOM 2841 C C . LEU B 1 13 ? 18.984 -7.527 -17.578 1 98.88 13 LEU B C 1
ATOM 2843 O O . LEU B 1 13 ? 18.406 -6.621 -18.188 1 98.88 13 LEU B O 1
ATOM 2847 N N . VAL B 1 14 ? 18.734 -7.785 -16.297 1 98.88 14 VAL B N 1
ATOM 2848 C CA . VAL B 1 14 ? 17.781 -7.016 -15.5 1 98.88 14 VAL B CA 1
ATOM 2849 C C . VAL B 1 14 ? 18.219 -5.555 -15.438 1 98.88 14 VAL B C 1
ATOM 2851 O O . VAL B 1 14 ? 17.422 -4.648 -15.672 1 98.88 14 VAL B O 1
ATOM 2854 N N . LYS B 1 15 ? 19.469 -5.34 -15.164 1 98.62 15 LYS B N 1
ATOM 2855 C CA . LYS B 1 15 ? 20.016 -3.998 -15.023 1 98.62 15 LYS B CA 1
ATOM 2856 C C . LYS B 1 15 ? 19.906 -3.217 -16.328 1 98.62 15 LYS B C 1
ATOM 2858 O O . LYS B 1 15 ? 19.547 -2.039 -16.328 1 98.62 15 LYS B O 1
ATOM 2863 N N . THR B 1 16 ? 20.109 -3.85 -17.453 1 98.69 16 THR B N 1
ATOM 2864 C CA . THR B 1 16 ? 20.266 -3.131 -18.703 1 98.69 16 THR B CA 1
ATOM 2865 C C . THR B 1 16 ? 18.938 -3.08 -19.469 1 98.69 16 THR B C 1
ATOM 2867 O O . THR B 1 16 ? 18.672 -2.111 -20.172 1 98.69 16 THR B O 1
ATOM 2870 N N . LYS B 1 17 ? 18.109 -4.168 -19.328 1 98.75 17 LYS B N 1
ATOM 2871 C CA . LYS B 1 17 ? 16.969 -4.281 -20.219 1 98.75 17 LYS B CA 1
ATOM 2872 C C . LYS B 1 17 ? 15.656 -4.129 -19.453 1 98.75 17 LYS B C 1
ATOM 2874 O O . LYS B 1 17 ? 14.641 -3.736 -20.031 1 98.75 17 LYS B O 1
ATOM 2879 N N . LEU B 1 18 ? 15.648 -4.391 -18.172 1 98.88 18 LEU B N 1
ATOM 2880 C CA . LEU B 1 18 ? 14.398 -4.355 -17.422 1 98.88 18 LEU B CA 1
ATOM 2881 C C . LEU B 1 18 ? 14.273 -3.055 -16.641 1 98.88 18 LEU B C 1
ATOM 2883 O O . LEU B 1 18 ? 13.234 -2.393 -16.688 1 98.88 18 LEU B O 1
ATOM 2887 N N . LYS B 1 19 ? 15.297 -2.648 -15.891 1 98.44 19 LYS B N 1
ATOM 2888 C CA . LYS B 1 19 ? 15.289 -1.496 -14.992 1 98.44 19 LYS B CA 1
ATOM 2889 C C . LYS B 1 19 ? 14.742 -0.257 -15.703 1 98.44 19 LYS B C 1
ATOM 2891 O O . LYS B 1 19 ? 13.898 0.454 -15.156 1 98.44 19 LYS B O 1
ATOM 2896 N N . PRO B 1 20 ? 15.141 0.018 -16.984 1 98.38 20 PRO B N 1
ATOM 2897 C CA . PRO B 1 20 ? 14.656 1.227 -17.656 1 98.38 20 PRO B CA 1
ATOM 2898 C C . PRO B 1 20 ? 13.164 1.178 -17.953 1 98.38 20 PRO B C 1
ATOM 2900 O O . PRO B 1 20 ? 12.555 2.205 -18.281 1 98.38 20 PRO B O 1
ATOM 2903 N N . LEU B 1 21 ? 12.539 -0.042 -17.875 1 98.44 21 LEU B N 1
ATOM 2904 C CA . LEU B 1 21 ? 11.148 -0.23 -18.281 1 98.44 21 LEU B CA 1
ATOM 2905 C C . LEU B 1 21 ? 10.219 -0.234 -17.062 1 98.44 21 LEU B C 1
ATOM 2907 O O . LEU B 1 21 ? 9 -0.191 -17.219 1 98.44 21 LEU B O 1
ATOM 2911 N N . VAL B 1 22 ? 10.766 -0.253 -15.875 1 98.06 22 VAL B N 1
ATOM 2912 C CA . VAL B 1 22 ? 10 -0.576 -14.672 1 98.06 22 VAL B CA 1
ATOM 2913 C C . VAL B 1 22 ? 8.883 0.447 -14.477 1 98.06 22 VAL B C 1
ATOM 2915 O O . VAL B 1 22 ? 7.754 0.084 -14.148 1 98.06 22 VAL B O 1
ATOM 2918 N N . ASP B 1 23 ? 9.164 1.735 -14.711 1 96.12 23 ASP B N 1
ATOM 2919 C CA . ASP B 1 23 ? 8.148 2.775 -14.547 1 96.12 23 ASP B CA 1
ATOM 2920 C C . ASP B 1 23 ? 7.004 2.586 -15.539 1 96.12 23 ASP B C 1
ATOM 2922 O O . ASP B 1 23 ? 5.832 2.721 -15.172 1 96.12 23 ASP B O 1
ATOM 2926 N N . ASP B 1 24 ? 7.324 2.266 -16.781 1 97.62 24 ASP B N 1
ATOM 2927 C CA . ASP B 1 24 ? 6.312 2.035 -17.812 1 97.62 24 ASP B CA 1
ATOM 2928 C C . ASP B 1 24 ? 5.488 0.787 -17.5 1 97.62 24 ASP B C 1
ATOM 2930 O O . ASP B 1 24 ? 4.281 0.755 -17.75 1 97.62 24 ASP B O 1
ATOM 2934 N N . ILE B 1 25 ? 6.168 -0.224 -17 1 98.06 25 ILE B N 1
ATOM 2935 C CA . ILE B 1 25 ? 5.477 -1.447 -16.609 1 98.06 25 ILE B CA 1
ATOM 2936 C C . ILE B 1 25 ? 4.453 -1.137 -15.516 1 98.06 25 ILE B C 1
ATOM 2938 O O . ILE B 1 25 ? 3.293 -1.54 -15.609 1 98.06 25 ILE B O 1
ATOM 2942 N N . ASP B 1 26 ? 4.812 -0.374 -14.578 1 96.5 26 ASP B N 1
ATOM 2943 C CA . ASP B 1 26 ? 3.973 -0.089 -13.422 1 96.5 26 ASP B CA 1
ATOM 2944 C C . ASP B 1 26 ? 2.85 0.881 -13.781 1 96.5 26 ASP B C 1
ATOM 2946 O O . ASP B 1 26 ? 1.697 0.677 -13.391 1 96.5 26 ASP B O 1
ATOM 2950 N N . ARG B 1 27 ? 3.107 1.922 -14.547 1 94.25 27 ARG B N 1
ATOM 2951 C CA . ARG B 1 27 ? 2.186 3.043 -14.688 1 94.25 27 ARG B CA 1
ATOM 2952 C C . ARG B 1 27 ? 1.379 2.93 -15.977 1 94.25 27 ARG B C 1
ATOM 2954 O O . ARG B 1 27 ? 0.25 3.42 -16.062 1 94.25 27 ARG B O 1
ATOM 2961 N N . LYS B 1 28 ? 1.978 2.277 -17.031 1 95 28 LYS B N 1
ATOM 2962 C CA . LYS B 1 28 ? 1.326 2.238 -18.344 1 95 28 LYS B CA 1
ATOM 2963 C C . LYS B 1 28 ? 0.894 0.818 -18.703 1 95 28 LYS B C 1
ATOM 2965 O O . LYS B 1 28 ? 0.271 0.596 -19.734 1 95 28 LYS B O 1
ATOM 2970 N N . GLY B 1 29 ? 1.278 -0.156 -17.828 1 96.88 29 GLY B N 1
ATOM 2971 C CA . GLY B 1 29 ? 0.913 -1.537 -18.109 1 96.88 29 GLY B CA 1
ATOM 2972 C C . GLY B 1 29 ? 1.705 -2.152 -19.234 1 96.88 29 GLY B C 1
ATOM 2973 O O . GLY B 1 29 ? 1.216 -3.049 -19.938 1 96.88 29 GLY B O 1
ATOM 2974 N N . TYR B 1 30 ? 2.904 -1.675 -19.453 1 98.12 30 TYR B N 1
ATOM 2975 C CA . TYR B 1 30 ? 3.754 -2.209 -20.516 1 98.12 30 TYR B CA 1
ATOM 2976 C C . TYR B 1 30 ? 4.172 -3.643 -20.203 1 98.12 30 TYR B C 1
ATOM 2978 O O . TYR B 1 30 ? 4.766 -3.91 -19.156 1 98.12 30 TYR B O 1
ATOM 2986 N N . TYR B 1 31 ? 3.799 -4.566 -21.047 1 98.5 31 TYR B N 1
ATOM 2987 C CA . TYR B 1 31 ? 4.25 -5.949 -20.938 1 98.5 31 TYR B CA 1
ATOM 2988 C C . TYR B 1 31 ? 5.633 -6.129 -21.547 1 98.5 31 TYR B C 1
ATOM 2990 O O . TYR B 1 31 ? 5.805 -5.953 -22.766 1 98.5 31 TYR B O 1
ATOM 2998 N N . PRO B 1 32 ? 6.629 -6.5 -20.75 1 98.5 32 PRO B N 1
ATOM 2999 C CA . PRO B 1 32 ? 8 -6.523 -21.266 1 98.5 32 PRO B CA 1
ATOM 3000 C C . PRO B 1 32 ? 8.328 -7.812 -22.016 1 98.5 32 PRO B C 1
ATOM 3002 O O . PRO B 1 32 ? 9.266 -8.523 -21.641 1 98.5 32 PRO B O 1
ATOM 3005 N N . GLU B 1 33 ? 7.727 -8.039 -23.125 1 98.56 33 GLU B N 1
ATOM 3006 C CA . GLU B 1 33 ? 7.852 -9.273 -23.891 1 98.56 33 GLU B CA 1
ATOM 3007 C C . GLU B 1 33 ? 9.289 -9.484 -24.375 1 98.56 33 GLU B C 1
ATOM 3009 O O . GLU B 1 33 ? 9.812 -10.602 -24.312 1 98.56 33 GLU B O 1
ATOM 3014 N N . ALA B 1 34 ? 9.914 -8.406 -24.906 1 98.62 34 ALA B N 1
ATOM 3015 C CA . ALA B 1 34 ? 11.281 -8.531 -25.406 1 98.62 34 ALA B CA 1
ATOM 3016 C C . ALA B 1 34 ? 12.219 -9.008 -24.297 1 98.62 34 ALA B C 1
ATOM 3018 O O . ALA B 1 34 ? 13.07 -9.867 -24.516 1 98.62 34 ALA B O 1
ATOM 3019 N N . PHE B 1 35 ? 12.117 -8.445 -23.125 1 98.81 35 PHE B N 1
ATOM 3020 C CA . PHE B 1 35 ? 12.914 -8.883 -21.969 1 98.81 35 PHE B CA 1
ATOM 3021 C C . PHE B 1 35 ? 12.625 -10.344 -21.641 1 98.81 35 PHE B C 1
ATOM 3023 O O . PHE B 1 35 ? 13.555 -11.133 -21.422 1 98.81 35 PHE B O 1
ATOM 3030 N N . MET B 1 36 ? 11.297 -10.734 -21.641 1 98.88 36 MET B N 1
ATOM 3031 C CA . MET B 1 36 ? 10.898 -12.102 -21.312 1 98.88 36 MET B CA 1
ATOM 3032 C C . MET B 1 36 ? 11.516 -13.102 -22.281 1 98.88 36 MET B C 1
ATOM 3034 O O . MET B 1 36 ? 11.984 -14.164 -21.875 1 98.88 36 MET B O 1
ATOM 3038 N N . ARG B 1 37 ? 11.516 -12.797 -23.516 1 98.75 37 ARG B N 1
ATOM 3039 C CA . ARG B 1 37 ? 12.086 -13.68 -24.531 1 98.75 37 ARG B CA 1
ATOM 3040 C C . ARG B 1 37 ? 13.602 -13.75 -24.406 1 98.75 37 ARG B C 1
ATOM 3042 O O . ARG B 1 37 ? 14.188 -14.836 -24.5 1 98.75 37 ARG B O 1
ATOM 3049 N N . GLU B 1 38 ? 14.234 -12.609 -24.188 1 98.88 38 GLU B N 1
ATOM 3050 C CA . GLU B 1 38 ? 15.68 -12.602 -24 1 98.88 38 GLU B CA 1
ATOM 3051 C C . GLU B 1 38 ? 16.078 -13.375 -22.75 1 98.88 38 GLU B C 1
ATOM 3053 O O . GLU B 1 38 ? 17.109 -14.062 -22.75 1 98.88 38 GLU B O 1
ATOM 3058 N N . LEU B 1 39 ? 15.312 -13.219 -21.688 1 98.94 39 LEU B N 1
ATOM 3059 C CA . LEU B 1 39 ? 15.531 -14.008 -20.484 1 98.94 39 LEU B CA 1
ATOM 3060 C C . LEU B 1 39 ? 15.555 -15.5 -20.797 1 98.94 39 LEU B C 1
ATOM 3062 O O . LEU B 1 39 ? 16.406 -16.234 -20.297 1 98.94 39 LEU B O 1
ATOM 3066 N N . GLY B 1 40 ? 14.609 -15.969 -21.625 1 98.75 40 GLY B N 1
ATOM 3067 C CA . GLY B 1 40 ? 14.586 -17.359 -22.062 1 98.75 40 GLY B CA 1
ATOM 3068 C C . GLY B 1 40 ? 15.836 -17.75 -22.828 1 98.75 40 GLY B C 1
ATOM 3069 O O . GLY B 1 40 ? 16.375 -18.844 -22.625 1 98.75 40 GLY B O 1
ATOM 3070 N N . THR B 1 41 ? 16.312 -16.859 -23.672 1 98.25 41 THR B N 1
ATOM 3071 C CA . THR B 1 41 ? 17.469 -17.125 -24.516 1 98.25 41 THR B CA 1
ATOM 3072 C C . THR B 1 41 ? 18.719 -17.375 -23.672 1 98.25 41 THR B C 1
ATOM 3074 O O . THR B 1 41 ? 19.562 -18.203 -24.016 1 98.25 41 THR B O 1
ATOM 3077 N N . ILE B 1 42 ? 18.766 -16.703 -22.516 1 98.31 42 ILE B N 1
ATOM 3078 C CA . ILE B 1 42 ? 19.984 -16.828 -21.734 1 98.31 42 ILE B CA 1
ATOM 3079 C C . ILE B 1 42 ? 19.797 -17.859 -20.641 1 98.31 42 ILE B C 1
ATOM 3081 O O . ILE B 1 42 ? 20.625 -17.969 -19.719 1 98.31 42 ILE B O 1
ATOM 3085 N N . GLY B 1 43 ? 18.641 -18.562 -20.641 1 98.31 43 GLY B N 1
ATOM 3086 C CA . GLY B 1 43 ? 18.453 -19.703 -19.766 1 98.31 43 GLY B CA 1
ATOM 3087 C C . GLY B 1 43 ? 17.641 -19.375 -18.531 1 98.31 43 GLY B C 1
ATOM 3088 O O . GLY B 1 43 ? 17.656 -20.109 -17.531 1 98.31 43 GLY B O 1
ATOM 3089 N N . GLY B 1 44 ? 16.938 -18.281 -18.531 1 98.81 44 GLY B N 1
ATOM 3090 C CA . GLY B 1 44 ? 16.25 -17.781 -17.344 1 98.81 44 GLY B CA 1
ATOM 3091 C C . GLY B 1 44 ? 15.094 -18.656 -16.922 1 98.81 44 GLY B C 1
ATOM 3092 O O . GLY B 1 44 ? 14.602 -18.531 -15.797 1 98.81 44 GLY B O 1
ATOM 3093 N N . TYR B 1 45 ? 14.617 -19.531 -17.812 1 98.81 45 TYR B N 1
ATOM 3094 C CA . TYR B 1 45 ? 13.523 -20.438 -17.469 1 98.81 45 TYR B CA 1
ATOM 3095 C C . 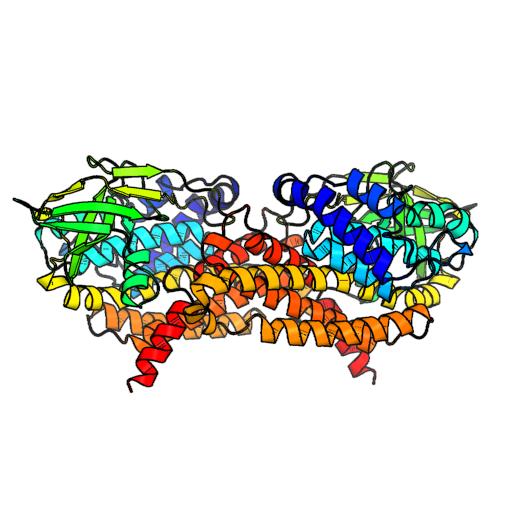TYR B 1 45 ? 13.984 -21.891 -17.516 1 98.81 45 TYR B C 1
ATOM 3097 O O . TYR B 1 45 ? 13.188 -22.812 -17.328 1 98.81 45 TYR B O 1
ATOM 3105 N N . ALA B 1 46 ? 15.211 -22.172 -17.766 1 98.56 46 ALA B N 1
ATOM 3106 C CA . ALA B 1 46 ? 15.711 -23.484 -18.172 1 98.56 46 ALA B CA 1
ATOM 3107 C C . ALA B 1 46 ? 15.883 -24.406 -16.969 1 98.56 46 ALA B C 1
ATOM 3109 O O . ALA B 1 46 ? 15.977 -25.625 -17.109 1 98.56 46 ALA B O 1
ATOM 3110 N N . SER B 1 47 ? 15.852 -23.844 -15.75 1 98.69 47 SER B N 1
ATOM 3111 C CA . SER B 1 47 ? 16.328 -24.578 -14.586 1 98.69 47 SER B CA 1
ATOM 3112 C C . SER B 1 47 ? 15.281 -25.594 -14.109 1 98.69 47 SER B C 1
ATOM 3114 O O . SER B 1 47 ? 15.594 -26.5 -13.336 1 98.69 47 SER B O 1
ATOM 3116 N N . VAL B 1 48 ? 14.039 -25.469 -14.594 1 98.25 48 VAL B N 1
ATOM 3117 C CA . VAL B 1 48 ? 13 -26.391 -14.164 1 98.25 48 VAL B CA 1
ATOM 3118 C C . VAL B 1 48 ? 12.883 -27.531 -15.172 1 98.25 48 VAL B C 1
ATOM 3120 O O . VAL B 1 48 ? 11.914 -28.297 -15.141 1 98.25 48 VAL B O 1
ATOM 3123 N N . GLY B 1 49 ? 13.82 -27.672 -16.094 1 98.19 49 GLY B N 1
ATOM 3124 C CA . GLY B 1 49 ? 13.922 -28.797 -17.016 1 98.19 49 GLY B CA 1
ATOM 3125 C C . GLY B 1 49 ? 15.297 -29.438 -17.047 1 98.19 49 GLY B C 1
ATOM 3126 O O . GLY B 1 49 ? 16.297 -28.75 -16.844 1 98.19 49 GLY B O 1
ATOM 3127 N N . THR B 1 50 ? 15.32 -30.734 -17.391 1 97.38 50 THR B N 1
ATOM 3128 C CA . THR B 1 50 ? 16.594 -31.422 -17.547 1 97.38 50 THR B CA 1
ATOM 3129 C C . THR B 1 50 ? 17.25 -31.047 -18.875 1 97.38 50 THR B C 1
ATOM 3131 O O . THR B 1 50 ? 16.641 -30.391 -19.703 1 97.38 50 THR B O 1
ATOM 3134 N N . GLN B 1 51 ? 18.453 -31.469 -18.969 1 96.88 51 GLN B N 1
ATOM 3135 C CA . GLN B 1 51 ? 19.156 -31.219 -20.219 1 96.88 51 GLN B CA 1
ATOM 3136 C C . GLN B 1 51 ? 18.453 -31.891 -21.406 1 96.88 51 GLN B C 1
ATOM 3138 O O . GLN B 1 51 ? 18.344 -31.312 -22.484 1 96.88 51 GLN B O 1
ATOM 3143 N N . GLU B 1 52 ? 18.016 -33.062 -21.219 1 97 52 GLU B N 1
ATOM 3144 C CA . GLU B 1 52 ? 17.312 -33.812 -22.25 1 97 52 GLU B CA 1
ATOM 3145 C C . GLU B 1 52 ? 16.016 -33.125 -22.672 1 97 52 GLU B C 1
ATOM 3147 O O . GLU B 1 52 ? 15.594 -33.25 -23.828 1 97 52 GLU B O 1
ATOM 3152 N N . GLU B 1 53 ? 15.492 -32.375 -21.844 1 97.25 53 GLU B N 1
ATOM 3153 C CA . GLU B 1 53 ? 14.211 -31.688 -22.078 1 97.25 53 GLU B CA 1
ATOM 3154 C C . GLU B 1 53 ? 14.422 -30.297 -22.656 1 97.25 53 GLU B C 1
ATOM 3156 O O . GLU B 1 53 ? 13.461 -29.578 -22.953 1 97.25 53 GLU B O 1
ATOM 3161 N N . GLY B 1 54 ? 15.711 -29.906 -22.797 1 96.38 54 GLY B N 1
ATOM 3162 C CA . GLY B 1 54 ? 16.016 -28.578 -23.297 1 96.38 54 GLY B CA 1
ATOM 3163 C C . GLY B 1 54 ? 16.328 -27.578 -22.203 1 96.38 54 GLY B C 1
ATOM 3164 O O . GLY B 1 54 ? 16.5 -26.391 -22.469 1 96.38 54 GLY B O 1
ATOM 3165 N N . GLY B 1 55 ? 16.375 -28.047 -20.953 1 97.75 55 GLY B N 1
ATOM 3166 C CA . GLY B 1 55 ? 16.734 -27.188 -19.828 1 97.75 55 GLY B CA 1
ATOM 3167 C C . GLY B 1 55 ? 18.203 -27.312 -19.438 1 97.75 55 GLY B C 1
ATOM 3168 O O . GLY B 1 55 ? 19.031 -27.703 -20.266 1 97.75 55 GLY B O 1
ATOM 3169 N N . ASN B 1 56 ? 18.531 -26.766 -18.281 1 97.44 56 ASN B N 1
ATOM 3170 C CA . ASN B 1 56 ? 19.922 -26.812 -17.844 1 97.44 56 ASN B CA 1
ATOM 3171 C C . ASN B 1 56 ? 20.094 -27.734 -16.641 1 97.44 56 ASN B C 1
ATOM 3173 O O . ASN B 1 56 ? 21.219 -28 -16.219 1 97.44 56 ASN B O 1
ATOM 3177 N N . GLY B 1 57 ? 18.984 -28.203 -16.062 1 96 57 GLY B N 1
ATOM 3178 C CA . GLY B 1 57 ? 19 -29.219 -15.023 1 96 57 GLY B CA 1
ATOM 3179 C C . GLY B 1 57 ? 19.469 -28.688 -13.68 1 96 57 GLY B C 1
ATOM 3180 O O . GLY B 1 57 ? 19.828 -29.469 -12.789 1 96 57 GLY B O 1
ATOM 3181 N N . LEU B 1 58 ? 19.469 -27.359 -13.461 1 97.88 58 LEU B N 1
ATOM 3182 C CA . LEU B 1 58 ? 19.984 -26.797 -12.227 1 97.88 58 LEU B CA 1
ATOM 3183 C C . LEU B 1 58 ? 18.953 -26.906 -11.102 1 97.88 58 LEU B C 1
ATOM 3185 O O . LEU B 1 58 ? 19.297 -26.781 -9.922 1 97.88 58 LEU B O 1
ATOM 3189 N N . GLY B 1 59 ? 17.719 -27.109 -11.477 1 98 59 GLY B N 1
ATOM 3190 C CA . GLY B 1 59 ? 16.703 -27.453 -10.484 1 98 59 GLY B CA 1
ATOM 3191 C C . GLY B 1 59 ? 15.922 -26.25 -9.984 1 98 59 GLY B C 1
ATOM 3192 O O . GLY B 1 59 ? 16.156 -25.125 -10.43 1 98 59 GLY B O 1
ATOM 3193 N N . LEU B 1 60 ? 15.008 -26.547 -9.07 1 98.38 60 LEU B N 1
ATOM 3194 C CA . LEU B 1 60 ? 14.023 -25.578 -8.609 1 98.38 60 LEU B CA 1
ATOM 3195 C C . LEU B 1 60 ? 14.695 -24.438 -7.852 1 98.38 60 LEU B C 1
ATOM 3197 O O . LEU B 1 60 ? 14.305 -23.281 -7.992 1 98.38 60 LEU B O 1
ATOM 3201 N N . ALA B 1 61 ? 15.695 -24.75 -7.008 1 98.62 61 ALA B N 1
ATOM 3202 C CA . ALA B 1 61 ? 16.375 -23.719 -6.223 1 98.62 61 ALA B CA 1
ATOM 3203 C C . ALA B 1 61 ? 16.984 -22.656 -7.125 1 98.62 61 ALA B C 1
ATOM 3205 O O . ALA B 1 61 ? 16.875 -21.453 -6.848 1 98.62 61 ALA B O 1
ATOM 3206 N N . ALA B 1 62 ? 17.594 -23.078 -8.211 1 98.81 62 ALA B N 1
ATOM 3207 C CA . ALA B 1 62 ? 18.188 -22.156 -9.156 1 98.81 62 ALA B CA 1
ATOM 3208 C C . ALA B 1 62 ? 17.125 -21.281 -9.828 1 98.81 62 ALA B C 1
ATOM 3210 O O . ALA B 1 62 ? 17.328 -20.094 -10.031 1 98.81 62 ALA B O 1
ATOM 3211 N N . GLN B 1 63 ? 16.031 -21.891 -10.172 1 98.94 63 GLN B N 1
ATOM 3212 C CA . GLN B 1 63 ? 14.977 -21.125 -10.836 1 98.94 63 GLN B CA 1
ATOM 3213 C C . GLN B 1 63 ? 14.375 -20.078 -9.898 1 98.94 63 GLN B C 1
ATOM 3215 O O . GLN B 1 63 ? 14.055 -18.969 -10.328 1 98.94 63 GLN B O 1
ATOM 3220 N N . ILE B 1 64 ? 14.188 -20.469 -8.625 1 98.94 64 ILE B N 1
ATOM 3221 C CA . ILE B 1 64 ? 13.68 -19.531 -7.633 1 98.94 64 ILE B CA 1
ATOM 3222 C C . ILE B 1 64 ? 14.648 -18.359 -7.496 1 98.94 64 ILE B C 1
ATOM 3224 O O . ILE B 1 64 ? 14.227 -17.203 -7.391 1 98.94 64 ILE B O 1
ATOM 3228 N N . ALA B 1 65 ? 15.93 -18.609 -7.539 1 98.94 65 ALA B N 1
ATOM 3229 C CA . ALA B 1 65 ? 16.938 -17.562 -7.449 1 98.94 65 ALA B CA 1
ATOM 3230 C C . ALA B 1 65 ? 16.859 -16.625 -8.641 1 98.94 65 ALA B C 1
ATOM 3232 O O . ALA B 1 65 ? 17.062 -15.414 -8.5 1 98.94 65 ALA B O 1
ATOM 3233 N N . VAL B 1 66 ? 16.578 -17.125 -9.789 1 98.94 66 VAL B N 1
ATOM 3234 C CA . VAL B 1 66 ? 16.422 -16.297 -10.977 1 98.94 66 VAL B CA 1
ATOM 3235 C C . VAL B 1 66 ? 15.242 -15.344 -10.789 1 98.94 66 VAL B C 1
ATOM 3237 O O . VAL B 1 66 ? 15.352 -14.148 -11.07 1 98.94 66 VAL B O 1
ATOM 3240 N N . LEU B 1 67 ? 14.141 -15.891 -10.305 1 98.94 67 LEU B N 1
ATOM 3241 C CA . LEU B 1 67 ? 12.953 -15.07 -10.062 1 98.94 67 LEU B CA 1
ATOM 3242 C C . LEU B 1 67 ? 13.242 -13.977 -9.039 1 98.94 67 LEU B C 1
ATOM 3244 O O . LEU B 1 67 ? 12.781 -12.844 -9.188 1 98.94 67 LEU B O 1
ATOM 3248 N N . ARG B 1 68 ? 14 -14.32 -8.023 1 98.94 68 ARG B N 1
ATOM 3249 C CA . ARG B 1 68 ? 14.398 -13.352 -7.004 1 98.94 68 ARG B CA 1
ATOM 3250 C C . ARG B 1 68 ? 15.211 -12.219 -7.621 1 98.94 68 ARG B C 1
ATOM 3252 O O . ARG B 1 68 ? 14.984 -11.047 -7.32 1 98.94 68 ARG B O 1
ATOM 3259 N N . GLU B 1 69 ? 16.109 -12.555 -8.5 1 98.88 69 GLU B N 1
ATOM 3260 C CA . GLU B 1 69 ? 16.969 -11.555 -9.141 1 98.88 69 GLU B CA 1
ATOM 3261 C C . GLU B 1 69 ? 16.141 -10.57 -9.961 1 98.88 69 GLU B C 1
ATOM 3263 O O . GLU B 1 69 ? 16.406 -9.359 -9.938 1 98.88 69 GLU B O 1
ATOM 3268 N N . ILE B 1 70 ? 15.18 -11.055 -10.664 1 98.94 70 ILE B N 1
ATOM 3269 C CA . ILE B 1 70 ? 14.297 -10.211 -11.461 1 98.94 70 ILE B CA 1
ATOM 3270 C C . ILE B 1 70 ? 13.484 -9.305 -10.539 1 98.94 70 ILE B C 1
ATOM 3272 O O . ILE B 1 70 ? 13.367 -8.102 -10.789 1 98.94 70 ILE B O 1
ATOM 3276 N N . SER B 1 71 ? 13.008 -9.883 -9.453 1 98.88 71 SER B N 1
ATOM 3277 C CA . SER B 1 71 ? 12.086 -9.195 -8.547 1 98.88 71 SER B CA 1
ATOM 3278 C C . SER B 1 71 ? 12.789 -8.094 -7.766 1 98.88 71 SER B C 1
ATOM 3280 O O . SER B 1 71 ? 12.148 -7.168 -7.27 1 98.88 71 SER B O 1
ATOM 3282 N N . LYS B 1 72 ? 14.102 -8.219 -7.656 1 98.5 72 LYS B N 1
ATOM 3283 C CA . LYS B 1 72 ? 14.859 -7.145 -7.027 1 98.5 72 LYS B CA 1
ATOM 3284 C C . LYS B 1 72 ? 14.562 -5.801 -7.691 1 98.5 72 LYS B C 1
ATOM 3286 O O . LYS B 1 72 ? 14.578 -4.762 -7.031 1 98.5 72 LYS B O 1
ATOM 3291 N N . GLU B 1 73 ? 14.297 -5.879 -8.953 1 98.44 73 GLU B N 1
ATOM 3292 C CA . GLU B 1 73 ? 14.047 -4.652 -9.703 1 98.44 73 GLU B CA 1
ATOM 3293 C C . GLU B 1 73 ? 12.562 -4.484 -10 1 98.44 73 GLU B C 1
ATOM 3295 O O . GLU B 1 73 ? 12.039 -3.365 -9.977 1 98.44 73 GLU B O 1
ATOM 3300 N N . CYS B 1 74 ? 11.898 -5.59 -10.297 1 98.62 74 CYS B N 1
ATOM 3301 C CA . CYS B 1 74 ? 10.508 -5.48 -10.719 1 98.62 74 CYS B CA 1
ATOM 3302 C C . CYS B 1 74 ? 9.727 -6.73 -10.344 1 98.62 74 CYS B C 1
ATOM 3304 O O . CYS B 1 74 ? 9.844 -7.766 -11.008 1 98.62 74 CYS B O 1
ATOM 3306 N N . GLY B 1 75 ? 8.859 -6.605 -9.359 1 98.69 75 GLY B N 1
ATOM 3307 C CA . GLY B 1 75 ? 8.039 -7.719 -8.906 1 98.69 75 GLY B CA 1
ATOM 3308 C C . GLY B 1 75 ? 7.031 -8.18 -9.938 1 98.69 75 GLY B C 1
ATOM 3309 O O . GLY B 1 75 ? 6.773 -9.375 -10.07 1 98.69 75 GLY B O 1
ATOM 3310 N N . ALA B 1 76 ? 6.508 -7.258 -10.758 1 98.56 76 ALA B N 1
ATOM 3311 C CA . ALA B 1 76 ? 5.531 -7.586 -11.797 1 98.56 76 ALA B CA 1
ATOM 3312 C C . ALA B 1 76 ? 6.141 -8.508 -12.852 1 98.56 76 ALA B C 1
ATOM 3314 O O . ALA B 1 76 ? 5.535 -9.508 -13.234 1 98.56 76 ALA B O 1
ATOM 3315 N N . THR B 1 77 ? 7.309 -8.164 -13.297 1 98.88 77 THR B N 1
ATOM 3316 C CA . THR B 1 77 ? 7.973 -8.977 -14.312 1 98.88 77 THR B CA 1
ATOM 3317 C C . THR B 1 77 ? 8.359 -10.336 -13.742 1 98.88 77 THR B C 1
ATOM 3319 O O . THR B 1 77 ? 8.289 -11.352 -14.445 1 98.88 77 THR B O 1
ATOM 3322 N N . SER B 1 78 ? 8.812 -10.312 -12.492 1 98.94 78 SER B N 1
ATOM 3323 C CA . SER B 1 78 ? 9.117 -11.586 -11.852 1 98.94 78 SER B CA 1
ATOM 3324 C C . SER B 1 78 ? 7.887 -12.484 -11.781 1 98.94 78 SER B C 1
ATOM 3326 O O . SER B 1 78 ? 7.988 -13.703 -11.953 1 98.94 78 SER B O 1
ATOM 3328 N N . PHE B 1 79 ? 6.738 -11.922 -11.531 1 98.88 79 PHE B N 1
ATOM 3329 C CA . PHE B 1 79 ? 5.488 -12.672 -11.539 1 98.88 79 PHE B CA 1
ATOM 3330 C C . PHE B 1 79 ? 5.223 -13.281 -12.906 1 98.88 79 PHE B C 1
ATOM 3332 O O . PHE B 1 79 ? 4.836 -14.445 -13.008 1 98.88 79 PHE B O 1
ATOM 3339 N N . SER B 1 80 ? 5.406 -12.539 -13.961 1 98.88 80 SER B N 1
ATOM 3340 C CA . SER B 1 80 ? 5.266 -13.078 -15.312 1 98.88 80 SER B CA 1
ATOM 3341 C C . SER B 1 80 ? 6.246 -14.219 -15.555 1 98.88 80 SER B C 1
ATOM 3343 O O . SER B 1 80 ? 5.883 -15.242 -16.141 1 98.88 80 SER B O 1
ATOM 3345 N N . ALA B 1 81 ? 7.449 -14.008 -15.094 1 98.94 81 ALA B N 1
ATOM 3346 C CA . ALA B 1 81 ? 8.461 -15.047 -15.227 1 98.94 81 ALA B CA 1
ATOM 3347 C C . ALA B 1 81 ? 8.078 -16.281 -14.414 1 98.94 81 ALA B C 1
ATOM 3349 O O . ALA B 1 81 ? 8.367 -17.422 -14.82 1 98.94 81 ALA B O 1
ATOM 3350 N N . TRP B 1 82 ? 7.488 -16.062 -13.266 1 98.88 82 TRP B N 1
ATOM 3351 C CA . TRP B 1 82 ? 6.984 -17.172 -12.461 1 98.88 82 TRP B CA 1
ATOM 3352 C C . TRP B 1 82 ? 5.938 -17.969 -13.234 1 98.88 82 TRP B C 1
ATOM 3354 O O . TRP B 1 82 ? 5.949 -19.203 -13.219 1 98.88 82 TRP B O 1
ATOM 3364 N N . CYS B 1 83 ? 4.996 -17.266 -13.898 1 98.88 83 CYS B N 1
ATOM 3365 C CA . CYS B 1 83 ? 3.99 -17.969 -14.688 1 98.88 83 CYS B CA 1
ATOM 3366 C C . CYS B 1 83 ? 4.645 -18.875 -15.719 1 98.88 83 CYS B C 1
ATOM 3368 O O . CYS B 1 83 ? 4.234 -20.031 -15.875 1 98.88 83 CYS B O 1
ATOM 3370 N N . GLN B 1 84 ? 5.676 -18.375 -16.406 1 98.88 84 GLN B N 1
ATOM 3371 C CA . GLN B 1 84 ? 6.438 -19.109 -17.406 1 98.88 84 GLN B CA 1
ATOM 3372 C C . GLN B 1 84 ? 7.086 -20.359 -16.797 1 98.88 84 GLN B C 1
ATOM 3374 O O . GLN B 1 84 ? 6.945 -21.453 -17.312 1 98.88 84 GLN B O 1
ATOM 3379 N N . ALA B 1 85 ? 7.719 -20.125 -15.672 1 98.81 85 ALA B N 1
ATOM 3380 C CA . ALA B 1 85 ? 8.438 -21.203 -15 1 98.81 85 ALA B CA 1
ATOM 3381 C C . ALA B 1 85 ? 7.473 -22.234 -14.438 1 98.81 85 ALA B C 1
ATOM 3383 O O . ALA B 1 85 ? 7.77 -23.438 -14.438 1 98.81 85 ALA B O 1
ATOM 3384 N N . ALA B 1 86 ? 6.344 -21.797 -13.938 1 98.75 86 ALA B N 1
ATOM 3385 C CA . ALA B 1 86 ? 5.344 -22.719 -13.398 1 98.75 86 ALA B CA 1
ATOM 3386 C C . ALA B 1 86 ? 4.797 -23.641 -14.484 1 98.75 86 ALA B C 1
ATOM 3388 O O . ALA B 1 86 ? 4.691 -24.859 -14.281 1 98.75 86 ALA B O 1
ATOM 3389 N N . CYS B 1 87 ? 4.5 -23.047 -15.594 1 98.88 87 CYS B N 1
ATOM 3390 C CA . CYS B 1 87 ? 4.012 -23.875 -16.688 1 98.88 87 CYS B CA 1
ATOM 3391 C C . CYS B 1 87 ? 5.055 -24.906 -17.109 1 98.88 87 CYS B C 1
ATOM 3393 O O . CYS B 1 87 ? 4.727 -26.062 -17.344 1 98.88 87 CYS B O 1
ATOM 3395 N N . ALA B 1 88 ? 6.305 -24.453 -17.203 1 98.88 88 ALA B N 1
ATOM 3396 C CA . ALA B 1 88 ? 7.387 -25.375 -17.531 1 98.88 88 ALA B CA 1
ATOM 3397 C C . ALA B 1 88 ? 7.508 -26.484 -16.484 1 98.88 88 ALA B C 1
ATOM 3399 O O . ALA B 1 88 ? 7.719 -27.641 -16.828 1 98.88 88 ALA B O 1
ATOM 3400 N N . TRP B 1 89 ? 7.375 -26.125 -15.242 1 98.75 89 TRP B N 1
ATOM 3401 C CA . TRP B 1 89 ? 7.438 -27.078 -14.133 1 98.75 89 TRP B CA 1
ATOM 3402 C C . TRP B 1 89 ? 6.332 -28.125 -14.258 1 98.75 89 TRP B C 1
ATOM 3404 O O . TRP B 1 89 ? 6.578 -29.328 -14.07 1 98.75 89 TRP B O 1
ATOM 3414 N N . TYR B 1 90 ? 5.098 -27.688 -14.609 1 98.75 90 TYR B N 1
ATOM 3415 C CA . TYR B 1 90 ? 3.994 -28.625 -14.828 1 98.75 90 TYR B CA 1
ATOM 3416 C C . TYR B 1 90 ? 4.344 -29.641 -15.906 1 98.75 90 TYR B C 1
ATOM 3418 O O . TYR B 1 90 ? 4.145 -30.844 -15.719 1 98.75 90 TYR B O 1
ATOM 3426 N N . LEU B 1 91 ? 4.891 -29.141 -16.969 1 98.81 91 LEU B N 1
ATOM 3427 C CA . LEU B 1 91 ? 5.211 -30.016 -18.094 1 98.81 91 LEU B CA 1
ATOM 3428 C C . LEU B 1 91 ? 6.363 -30.953 -17.75 1 98.81 91 LEU B C 1
ATOM 3430 O O . LEU B 1 91 ? 6.359 -32.125 -18.156 1 98.81 91 LEU B O 1
ATOM 3434 N N . HIS B 1 92 ? 7.316 -30.422 -17.031 1 98.56 92 HIS B N 1
ATOM 3435 C CA . HIS B 1 92 ? 8.43 -31.25 -16.578 1 98.56 92 HIS B CA 1
ATOM 3436 C C . HIS B 1 92 ? 7.93 -32.469 -15.805 1 98.56 92 HIS B C 1
ATOM 3438 O O . HIS B 1 92 ? 8.477 -33.562 -15.945 1 98.56 92 HIS B O 1
ATOM 3444 N N . GLN B 1 93 ? 6.852 -32.281 -15.039 1 98.12 93 GLN B N 1
ATOM 3445 C CA . GLN B 1 93 ? 6.32 -33.312 -14.172 1 98.12 93 GLN B CA 1
ATOM 3446 C C . GLN B 1 93 ? 5.199 -34.094 -14.867 1 98.12 93 GLN B C 1
ATOM 3448 O O . GLN B 1 93 ? 4.613 -35 -14.281 1 98.12 93 GLN B O 1
ATOM 3453 N N . ALA B 1 94 ? 4.883 -33.781 -16.125 1 98.31 94 ALA B N 1
ATOM 3454 C CA . ALA B 1 94 ? 3.717 -34.312 -16.812 1 98.31 94 ALA B CA 1
ATOM 3455 C C . ALA B 1 94 ? 3.896 -35.812 -17.094 1 98.31 94 ALA B C 1
ATOM 3457 O O . ALA B 1 94 ? 4.953 -36.25 -17.562 1 98.31 94 ALA B O 1
ATOM 3458 N N . PRO B 1 95 ? 2.898 -36.625 -16.797 1 97.88 95 PRO B N 1
ATOM 3459 C CA . PRO B 1 95 ? 2.969 -38.062 -17.156 1 97.88 95 PRO B CA 1
ATOM 3460 C C . PRO B 1 95 ? 2.805 -38.281 -18.656 1 97.88 95 PRO B C 1
ATOM 3462 O O . PRO B 1 95 ? 3.252 -39.312 -19.172 1 97.88 95 PRO B O 1
ATOM 3465 N N . ASN B 1 96 ? 2.178 -37.406 -19.344 1 97.56 96 ASN B N 1
ATOM 3466 C CA . ASN B 1 96 ? 1.965 -37.531 -20.781 1 97.56 96 ASN B CA 1
ATOM 3467 C C . ASN B 1 96 ? 3.168 -37 -21.562 1 97.56 96 ASN B C 1
ATOM 3469 O O . ASN B 1 96 ? 3.395 -35.812 -21.641 1 97.56 96 ASN B O 1
ATOM 3473 N N . GLN B 1 97 ? 3.826 -37.875 -22.281 1 97.31 97 GLN B N 1
ATOM 3474 C CA . GLN B 1 97 ? 5.059 -37.531 -22.984 1 97.31 97 GLN B CA 1
ATOM 3475 C C . GLN B 1 97 ? 4.773 -36.656 -24.203 1 97.31 97 GLN B C 1
ATOM 3477 O O . GLN B 1 97 ? 5.582 -35.781 -24.547 1 97.31 97 GLN B O 1
ATOM 3482 N N . ALA B 1 98 ? 3.678 -36.812 -24.812 1 98.06 98 ALA B N 1
ATOM 3483 C CA . ALA B 1 98 ? 3.34 -36.094 -26.031 1 98.06 98 ALA B CA 1
ATOM 3484 C C . ALA B 1 98 ? 3.307 -34.594 -25.781 1 98.06 98 ALA B C 1
ATOM 3486 O O . ALA B 1 98 ? 3.84 -33.812 -26.578 1 98.06 98 ALA B O 1
ATOM 3487 N N . VAL B 1 99 ? 2.625 -34.188 -24.75 1 98.56 99 VAL B N 1
ATOM 3488 C CA . VAL B 1 99 ? 2.5 -32.75 -24.453 1 98.56 99 VAL B CA 1
ATOM 3489 C C . VAL B 1 99 ? 3.865 -32.188 -24.062 1 98.56 99 VAL B C 1
ATOM 3491 O O . VAL B 1 99 ? 4.188 -31.047 -24.406 1 98.56 99 VAL B O 1
ATOM 3494 N N . LYS B 1 100 ? 4.711 -32.906 -23.328 1 97.94 100 LYS B N 1
ATOM 3495 C CA . LYS B 1 100 ? 6.066 -32.5 -22.969 1 97.94 100 LYS B CA 1
ATOM 3496 C C . LYS B 1 100 ? 6.906 -32.25 -24.219 1 97.94 100 LYS B C 1
ATOM 3498 O O . LYS B 1 100 ? 7.566 -31.203 -24.328 1 97.94 100 LYS B O 1
ATOM 3503 N N . ASP B 1 101 ? 6.871 -33.219 -25.109 1 97.69 101 ASP B N 1
ATOM 3504 C CA . ASP B 1 101 ? 7.656 -33.156 -26.328 1 97.69 101 ASP B CA 1
ATOM 3505 C C . ASP B 1 101 ? 7.23 -31.938 -27.172 1 97.69 101 ASP B C 1
ATOM 3507 O O . ASP B 1 101 ? 8.062 -31.312 -27.828 1 97.69 101 ASP B O 1
ATOM 3511 N N . LYS B 1 102 ? 6.031 -31.672 -27.094 1 98.12 102 LYS B N 1
ATOM 3512 C CA . LYS B 1 102 ? 5.449 -30.641 -27.953 1 98.12 102 LYS B CA 1
ATOM 3513 C C . LYS B 1 102 ? 5.805 -29.25 -27.453 1 98.12 102 LYS B C 1
ATOM 3515 O O . LYS B 1 102 ? 6.035 -28.328 -28.234 1 98.12 102 LYS B O 1
ATOM 3520 N N . TYR B 1 103 ? 5.84 -29.031 -26.078 1 98.5 103 TYR B N 1
ATOM 3521 C CA . TYR B 1 103 ? 5.789 -27.641 -25.625 1 98.5 103 TYR B CA 1
ATOM 3522 C C . TYR B 1 103 ? 6.984 -27.328 -24.734 1 98.5 103 TYR B C 1
ATOM 3524 O O . TYR B 1 103 ? 7.426 -26.172 -24.672 1 98.5 103 TYR B O 1
ATOM 3532 N N . LEU B 1 104 ? 7.527 -28.234 -24.031 1 98.81 104 LEU B N 1
ATOM 3533 C CA . LEU B 1 104 ? 8.367 -27.953 -22.859 1 98.81 104 LEU B CA 1
ATOM 3534 C C . LEU B 1 104 ? 9.633 -27.203 -23.281 1 98.81 104 LEU B C 1
ATOM 3536 O O . LEU B 1 104 ? 9.953 -26.156 -22.719 1 98.81 104 LEU B O 1
ATOM 3540 N N . ALA B 1 105 ? 10.344 -27.688 -24.281 1 98.62 105 ALA B N 1
ATOM 3541 C CA . ALA B 1 105 ? 11.602 -27.078 -24.703 1 98.62 105 ALA B CA 1
ATOM 3542 C C . ALA B 1 105 ? 11.398 -25.625 -25.125 1 98.62 105 ALA B C 1
ATOM 3544 O O . ALA B 1 105 ? 12.195 -24.75 -24.766 1 98.62 105 ALA B O 1
ATOM 3545 N N . ASP B 1 106 ? 10.383 -25.375 -25.859 1 98.62 106 ASP B N 1
ATOM 3546 C CA . ASP B 1 106 ? 10.102 -24.031 -26.359 1 98.62 106 ASP B CA 1
ATOM 3547 C C . ASP B 1 106 ? 9.75 -23.078 -25.203 1 98.62 106 ASP B C 1
ATOM 3549 O O . ASP B 1 106 ? 10.086 -21.891 -25.25 1 98.62 106 ASP B O 1
ATOM 3553 N N . ILE B 1 107 ? 9.062 -23.578 -24.203 1 98.81 107 ILE B N 1
ATOM 3554 C CA . ILE B 1 107 ? 8.719 -22.781 -23.047 1 98.81 107 ILE B CA 1
ATOM 3555 C C . ILE B 1 107 ? 9.977 -22.484 -22.219 1 98.81 107 ILE B C 1
ATOM 3557 O O . ILE B 1 107 ? 10.211 -21.344 -21.812 1 98.81 107 ILE B O 1
ATOM 3561 N N . LEU B 1 108 ? 10.836 -23.469 -22.062 1 98.75 108 LEU B N 1
ATOM 3562 C CA . LEU B 1 108 ? 12.078 -23.328 -21.297 1 98.75 108 LEU B CA 1
ATOM 3563 C C . LEU B 1 108 ? 13 -22.312 -21.969 1 98.75 108 LEU B C 1
ATOM 3565 O O . LEU B 1 108 ? 13.773 -21.625 -21.281 1 98.75 108 LEU B O 1
ATOM 3569 N N . GLN B 1 109 ? 12.891 -22.172 -23.234 1 98.06 109 GLN B N 1
ATOM 3570 C CA . GLN B 1 109 ? 13.789 -21.312 -24 1 98.06 109 GLN B CA 1
ATOM 3571 C C . GLN B 1 109 ? 13.164 -19.953 -24.266 1 98.06 109 GLN B C 1
ATOM 3573 O O . GLN B 1 109 ? 13.797 -19.078 -24.859 1 98.06 109 GLN B O 1
ATOM 3578 N N . GLY B 1 110 ? 11.977 -19.766 -23.875 1 98.25 110 GLY B N 1
ATOM 3579 C CA . GLY B 1 110 ? 11.289 -18.5 -24.031 1 98.25 110 GLY B CA 1
ATOM 3580 C C . GLY B 1 110 ? 10.812 -18.234 -25.438 1 98.25 110 GLY B C 1
ATOM 3581 O O . GLY B 1 110 ? 10.422 -17.125 -25.781 1 98.25 110 GLY B O 1
ATOM 3582 N N . LYS B 1 111 ? 10.875 -19.281 -26.281 1 98.31 111 LYS B N 1
ATOM 3583 C CA . LYS B 1 111 ? 10.336 -19.172 -27.625 1 98.31 111 LYS B CA 1
ATOM 3584 C C . LYS B 1 111 ? 8.812 -19.078 -27.609 1 98.31 111 LYS B C 1
ATOM 3586 O O . LYS B 1 111 ? 8.211 -18.344 -28.391 1 98.31 111 LYS B O 1
ATOM 3591 N N . VAL B 1 112 ? 8.227 -19.859 -26.75 1 98.31 112 VAL B N 1
ATOM 3592 C CA . VAL B 1 112 ? 6.797 -19.797 -26.469 1 98.31 112 VAL B CA 1
ATOM 3593 C C . VAL B 1 112 ? 6.578 -19.281 -25.047 1 98.31 112 VAL B C 1
ATOM 3595 O O . VAL B 1 112 ? 7.148 -19.812 -24.094 1 98.31 112 VAL B O 1
ATOM 3598 N N . LEU B 1 113 ? 5.91 -18.172 -24.938 1 98.75 113 LEU B N 1
ATOM 3599 C CA . LEU B 1 113 ? 5.562 -17.656 -23.625 1 98.75 113 LEU B CA 1
ATOM 3600 C C . LEU B 1 113 ? 4.289 -18.312 -23.094 1 98.75 113 LEU B C 1
ATOM 3602 O O . LEU B 1 113 ? 3.395 -18.656 -23.875 1 98.75 113 LEU B O 1
ATOM 3606 N N . ALA B 1 114 ? 4.238 -18.5 -21.812 1 98.81 114 ALA B N 1
ATOM 3607 C CA . ALA B 1 114 ? 3.186 -19.344 -21.25 1 98.81 114 ALA B CA 1
ATOM 3608 C C . ALA B 1 114 ? 2.697 -18.797 -19.906 1 98.81 114 ALA B C 1
ATOM 3610 O O . ALA B 1 114 ? 3.424 -18.078 -19.219 1 98.81 114 ALA B O 1
ATOM 3611 N N . GLY B 1 115 ? 1.427 -19.078 -19.641 1 98.38 115 GLY B N 1
ATOM 3612 C CA . GLY B 1 115 ? 0.833 -18.719 -18.359 1 98.38 115 GLY B CA 1
ATOM 3613 C C . GLY B 1 115 ? 0.34 -19.938 -17.578 1 98.38 115 GLY B C 1
ATOM 3614 O O . GLY B 1 115 ? 0.619 -21.078 -17.953 1 98.38 115 GLY B O 1
ATOM 3615 N N . THR B 1 116 ? -0.289 -19.688 -16.5 1 97.56 116 THR B N 1
ATOM 3616 C CA . THR B 1 116 ? -0.881 -20.734 -15.68 1 97.56 116 THR B CA 1
ATOM 3617 C C . THR B 1 116 ? -2.26 -20.312 -15.18 1 97.56 116 THR B C 1
ATOM 3619 O O . THR B 1 116 ? -2.393 -19.281 -14.508 1 97.56 116 THR B O 1
ATOM 3622 N N . GLY B 1 117 ? -3.273 -20.969 -15.547 1 97.56 117 GLY B N 1
ATOM 3623 C CA . GLY B 1 117 ? -4.641 -20.766 -15.102 1 97.56 117 GLY B CA 1
ATOM 3624 C C . GLY B 1 117 ? -5.043 -21.672 -13.953 1 97.56 117 GLY B C 1
ATOM 3625 O O . GLY B 1 117 ? -6.105 -22.281 -13.992 1 97.56 117 GLY B O 1
ATOM 3626 N N . MET B 1 118 ? -4.199 -21.734 -12.891 1 97.56 118 MET B N 1
ATOM 3627 C CA . MET B 1 118 ? -4.352 -22.781 -11.891 1 97.56 118 MET B CA 1
ATOM 3628 C C . MET B 1 118 ? -4.914 -22.219 -10.594 1 97.56 118 MET B C 1
ATOM 3630 O O . MET B 1 118 ? -5.258 -22.969 -9.68 1 97.56 118 MET B O 1
ATOM 3634 N N . SER B 1 119 ? -5.062 -20.875 -10.484 1 97 119 SER B N 1
ATOM 3635 C CA . SER B 1 119 ? -5.527 -20.25 -9.242 1 97 119 SER B CA 1
ATOM 3636 C C . SER B 1 119 ? -6.871 -20.828 -8.812 1 97 119 SER B C 1
ATOM 3638 O O . SER B 1 119 ? -7.035 -21.234 -7.66 1 97 119 SER B O 1
ATOM 3640 N N . ASN B 1 120 ? -7.844 -20.938 -9.711 1 97.56 120 ASN B N 1
ATOM 3641 C CA . ASN B 1 120 ? -9.156 -21.484 -9.398 1 97.56 120 ASN B CA 1
ATOM 3642 C C . ASN B 1 120 ? -9.07 -22.922 -8.93 1 97.56 120 ASN B C 1
ATOM 3644 O O . ASN B 1 120 ? -9.758 -23.328 -7.988 1 97.56 120 ASN B O 1
ATOM 3648 N N . THR B 1 121 ? -8.25 -23.703 -9.586 1 97.44 121 THR B N 1
ATOM 3649 C CA . THR B 1 121 ? -8.086 -25.094 -9.227 1 97.44 121 THR B CA 1
ATOM 3650 C C . THR B 1 121 ? -7.551 -25.234 -7.805 1 97.44 121 THR B C 1
ATOM 3652 O O . THR B 1 121 ? -8.094 -26 -7.004 1 97.44 121 THR B O 1
ATOM 3655 N N . VAL B 1 122 ? -6.48 -24.484 -7.543 1 96.81 122 VAL B N 1
ATOM 3656 C CA . VAL B 1 122 ? -5.832 -24.531 -6.238 1 96.81 122 VAL B CA 1
ATOM 3657 C C . VAL B 1 122 ? -6.82 -24.109 -5.152 1 96.81 122 VAL B C 1
ATOM 3659 O O . VAL B 1 122 ? -6.906 -24.75 -4.102 1 96.81 122 VAL B O 1
ATOM 3662 N N . LYS B 1 123 ? -7.629 -23.172 -5.387 1 96.69 123 LYS B N 1
ATOM 3663 C CA . LYS B 1 123 ? -8.625 -22.719 -4.426 1 96.69 123 LYS B CA 1
ATOM 3664 C C . LYS B 1 123 ? -9.758 -23.734 -4.27 1 96.69 123 LYS B C 1
ATOM 3666 O O . LYS B 1 123 ? -10.242 -23.953 -3.16 1 96.69 123 LYS B O 1
ATOM 3671 N N . HIS B 1 124 ? -10.148 -24.25 -5.363 1 97.12 124 HIS B N 1
ATOM 3672 C CA . HIS B 1 124 ? -11.203 -25.25 -5.34 1 97.12 124 HIS B CA 1
ATOM 3673 C C . HIS B 1 124 ? -10.789 -26.469 -4.516 1 97.12 124 HIS B C 1
ATOM 3675 O O . HIS B 1 124 ? -11.555 -26.953 -3.68 1 97.12 124 HIS B O 1
ATOM 3681 N N . LEU B 1 125 ? -9.609 -26.922 -4.75 1 96.06 125 LEU B N 1
ATOM 3682 C CA . LEU B 1 125 ? -9.125 -28.109 -4.07 1 96.06 125 LEU B CA 1
ATOM 3683 C C . LEU B 1 125 ? -8.977 -27.859 -2.572 1 96.06 125 LEU B C 1
ATOM 3685 O O . LEU B 1 125 ? -9 -28.812 -1.776 1 96.06 125 LEU B O 1
ATOM 3689 N N . ALA B 1 126 ? -8.883 -26.609 -2.189 1 94.81 126 ALA B N 1
ATOM 3690 C CA . ALA B 1 126 ? -8.812 -26.219 -0.781 1 94.81 126 ALA B CA 1
ATOM 3691 C C . ALA B 1 126 ? -10.195 -25.938 -0.214 1 94.81 126 ALA B C 1
ATOM 3693 O O . ALA B 1 126 ? -10.328 -25.516 0.938 1 94.81 126 ALA B O 1
ATOM 3694 N N . GLY B 1 127 ? -11.25 -26.047 -1.014 1 94.75 127 GLY B N 1
ATOM 3695 C CA . GLY B 1 127 ? -12.617 -25.844 -0.567 1 94.75 127 GLY B CA 1
ATOM 3696 C C . GLY B 1 127 ? -13 -24.391 -0.453 1 94.75 127 GLY B C 1
ATOM 3697 O O . GLY B 1 127 ? -13.883 -24.031 0.333 1 94.75 127 GLY B O 1
ATOM 3698 N N . ILE B 1 128 ? -12.375 -23.562 -1.206 1 94.56 128 ILE B N 1
ATOM 3699 C CA . ILE B 1 128 ? -12.578 -22.125 -1.068 1 94.56 128 ILE B CA 1
ATOM 3700 C C . ILE B 1 128 ? -13.594 -21.641 -2.102 1 94.56 128 ILE B C 1
ATOM 3702 O O . ILE B 1 128 ? -14.398 -20.75 -1.825 1 94.56 128 ILE B O 1
ATOM 3706 N N . GLU B 1 129 ? -13.57 -22.188 -3.322 1 94.69 129 GLU B N 1
ATOM 3707 C CA . GLU B 1 129 ? -14.531 -21.797 -4.348 1 94.69 129 GLU B CA 1
ATOM 3708 C C . GLU B 1 129 ? -14.867 -22.953 -5.27 1 94.69 129 GLU B C 1
ATOM 3710 O O . GLU B 1 129 ? -14.219 -24 -5.215 1 94.69 129 GLU B O 1
ATOM 3715 N N . LYS B 1 130 ? -15.891 -22.797 -6.055 1 96.19 130 LYS B N 1
ATOM 3716 C CA . LYS B 1 130 ? -16.266 -23.797 -7.055 1 96.19 130 LYS B CA 1
ATOM 3717 C C . LYS B 1 130 ? -15.289 -23.781 -8.234 1 96.19 130 LYS B C 1
ATOM 3719 O O . LYS B 1 130 ? -14.57 -22.812 -8.438 1 96.19 130 LYS B O 1
ATOM 3724 N N . HIS B 1 131 ? -15.234 -24.891 -8.875 1 98.12 131 HIS B N 1
ATOM 3725 C CA . HIS B 1 131 ? -14.383 -24.953 -10.062 1 98.12 131 HIS B CA 1
ATOM 3726 C C . HIS B 1 131 ? -15.078 -24.312 -11.258 1 98.12 131 HIS B C 1
ATOM 3728 O O . HIS B 1 131 ? -16.234 -24.641 -11.562 1 98.12 131 HIS B O 1
ATOM 3734 N N . ASN B 1 132 ? -14.43 -23.484 -12.023 1 98.31 132 ASN B N 1
ATOM 3735 C CA . ASN B 1 132 ? -15.07 -22.625 -13.008 1 98.31 132 ASN B CA 1
ATOM 3736 C C . ASN B 1 132 ? -15.109 -23.281 -14.383 1 98.31 132 ASN B C 1
ATOM 3738 O O . ASN B 1 132 ? -15.945 -22.938 -15.219 1 98.31 132 ASN B O 1
ATOM 3742 N N . LEU B 1 133 ? -14.148 -24.219 -14.711 1 98.75 133 LEU B N 1
ATOM 3743 C CA . LEU B 1 133 ? -14.117 -24.875 -16 1 98.75 133 LEU B CA 1
ATOM 3744 C C . LEU B 1 133 ? -14.68 -26.297 -15.898 1 98.75 133 LEU B C 1
ATOM 3746 O O . LEU B 1 133 ? -14.398 -27 -14.938 1 98.75 133 LEU B O 1
ATOM 3750 N N . GLN B 1 134 ? -15.461 -26.656 -16.922 1 98.81 134 GLN B N 1
ATOM 3751 C CA . GLN B 1 134 ? -16.062 -27.984 -17.016 1 98.81 134 GLN B CA 1
ATOM 3752 C C . GLN B 1 134 ? -15.641 -28.688 -18.297 1 98.81 134 GLN B C 1
ATOM 3754 O O . GLN B 1 134 ? -15.539 -28.078 -19.344 1 98.81 134 GLN B O 1
ATOM 3759 N N . ALA B 1 135 ? -15.367 -29.984 -18.156 1 98.81 135 ALA B N 1
ATOM 3760 C CA . ALA B 1 135 ? -14.922 -30.766 -19.312 1 98.81 135 ALA B CA 1
ATOM 3761 C C . ALA B 1 135 ? -15.852 -31.953 -19.562 1 98.81 135 ALA B C 1
ATOM 3763 O O . ALA B 1 135 ? -16.516 -32.438 -18.656 1 98.81 135 ALA B O 1
ATOM 3764 N N . GLU B 1 136 ? -15.938 -32.375 -20.781 1 98.56 136 GLU B N 1
ATOM 3765 C CA . GLU B 1 136 ? -16.578 -33.594 -21.234 1 98.56 136 GLU B CA 1
ATOM 3766 C C . GLU B 1 136 ? -15.656 -34.375 -22.172 1 98.56 136 GLU B C 1
ATOM 3768 O O . GLU B 1 136 ? -14.984 -33.812 -23.016 1 98.56 136 GLU B O 1
ATOM 3773 N N . ARG B 1 137 ? -15.625 -35.75 -21.938 1 98.38 137 ARG B N 1
ATOM 3774 C CA . ARG B 1 137 ? -14.852 -36.594 -22.828 1 98.38 137 ARG B CA 1
ATOM 3775 C C . ARG B 1 137 ? -15.523 -36.688 -24.203 1 98.38 137 ARG B C 1
ATOM 3777 O O . ARG B 1 137 ? -16.734 -36.906 -24.281 1 98.38 137 ARG B O 1
ATOM 3784 N N . VAL B 1 138 ? -14.75 -36.562 -25.25 1 98.25 138 VAL B N 1
ATOM 3785 C CA . VAL B 1 138 ? -15.219 -36.75 -26.625 1 98.25 138 VAL B CA 1
ATOM 3786 C C . VAL B 1 138 ? -14.188 -37.531 -27.422 1 98.25 138 VAL B C 1
ATOM 3788 O O . VAL B 1 138 ? -13.164 -37.969 -26.875 1 98.25 138 VAL B O 1
ATOM 3791 N N . GLU B 1 139 ? -14.492 -37.844 -28.625 1 98.12 139 GLU B N 1
ATOM 3792 C CA . GLU B 1 139 ? -13.555 -38.594 -29.469 1 98.12 139 GLU B CA 1
ATOM 3793 C C . GLU B 1 139 ? -12.258 -37.812 -29.672 1 98.12 139 GLU B C 1
ATOM 3795 O O . GLU B 1 139 ? -12.273 -36.688 -30.141 1 98.12 139 GLU B O 1
ATOM 3800 N N . GLY B 1 140 ? -11.203 -38.344 -29.219 1 98.12 140 GLY B N 1
ATOM 3801 C CA . GLY B 1 140 ? -9.875 -37.812 -29.469 1 98.12 140 GLY B CA 1
ATOM 3802 C C . GLY B 1 140 ? -9.438 -36.781 -28.438 1 98.12 140 GLY B C 1
ATOM 3803 O O . GLY B 1 140 ? -8.352 -36.219 -28.531 1 98.12 140 GLY B O 1
ATOM 3804 N N . GLY B 1 141 ? -10.289 -36.562 -27.453 1 98.5 141 GLY B N 1
ATOM 3805 C CA . GLY B 1 141 ? -9.898 -35.562 -26.453 1 98.5 141 GLY B CA 1
ATOM 3806 C C . GLY B 1 141 ? -11.039 -35.156 -25.547 1 98.5 141 GLY B C 1
ATOM 3807 O O . GLY B 1 141 ? -11.766 -36 -25.031 1 98.5 141 GLY B O 1
ATOM 3808 N N . TYR B 1 142 ? -11.086 -33.844 -25.203 1 98.81 142 TYR B N 1
ATOM 3809 C CA . TYR B 1 142 ? -12.086 -33.25 -24.312 1 98.81 142 TYR B CA 1
ATOM 3810 C C . TYR B 1 142 ? -12.641 -31.969 -24.891 1 98.81 142 TYR B C 1
ATOM 3812 O O . TYR B 1 142 ? -11.969 -31.297 -25.688 1 98.81 142 TYR B O 1
ATOM 3820 N N . THR B 1 143 ? -13.867 -31.656 -24.547 1 98.81 143 THR B N 1
ATOM 3821 C CA . THR B 1 143 ? -14.422 -30.312 -24.75 1 98.81 143 THR B CA 1
ATOM 3822 C C . THR B 1 143 ? -14.531 -29.578 -23.422 1 98.81 143 THR B C 1
ATOM 3824 O O . THR B 1 143 ? -14.953 -30.141 -22.406 1 98.81 143 THR B O 1
ATOM 3827 N N . VAL B 1 144 ? -14.148 -28.266 -23.438 1 98.88 144 VAL B N 1
ATOM 3828 C CA . VAL B 1 144 ? -14.086 -27.516 -22.188 1 98.88 144 VAL B CA 1
ATOM 3829 C C . VAL B 1 144 ? -14.914 -26.234 -22.328 1 98.88 144 VAL B C 1
ATOM 3831 O O . VAL B 1 144 ? -14.883 -25.562 -23.359 1 98.88 144 VAL B O 1
ATOM 3834 N N . ASN B 1 145 ? -15.688 -25.922 -21.312 1 98.88 145 ASN B N 1
ATOM 3835 C CA . ASN B 1 145 ? -16.484 -24.703 -21.188 1 98.88 145 ASN B CA 1
ATOM 3836 C C . ASN B 1 145 ? -16.25 -24.016 -19.844 1 98.88 145 ASN B C 1
ATOM 3838 O O . ASN B 1 145 ? -15.938 -24.672 -18.844 1 98.88 145 ASN B O 1
ATOM 3842 N N . GLY B 1 146 ? -16.422 -22.719 -19.812 1 98.69 146 GLY B N 1
ATOM 3843 C CA . GLY B 1 146 ? -16.312 -21.953 -18.578 1 98.69 146 GLY B CA 1
ATOM 3844 C C . GLY B 1 146 ? -15.516 -20.672 -18.719 1 98.69 146 GLY B C 1
ATOM 3845 O O . GLY B 1 146 ? -15.328 -20.172 -19.828 1 98.69 146 GLY B O 1
ATOM 3846 N N . ALA B 1 147 ? -15.141 -20.109 -17.578 1 98.5 147 ALA B N 1
ATOM 3847 C CA . ALA B 1 147 ? -14.422 -18.844 -17.609 1 98.5 147 ALA B CA 1
ATOM 3848 C C . ALA B 1 147 ? -13.477 -18.719 -16.422 1 98.5 147 ALA B C 1
ATOM 3850 O O . ALA B 1 147 ? -13.742 -19.266 -15.344 1 98.5 147 ALA B O 1
ATOM 3851 N N . LEU B 1 148 ? -12.383 -18.156 -16.609 1 97.81 148 LEU B N 1
ATOM 3852 C CA . LEU B 1 148 ? -11.43 -17.766 -15.57 1 97.81 148 LEU B CA 1
ATOM 3853 C C . LEU B 1 148 ? -11.266 -16.25 -15.531 1 97.81 148 LEU B C 1
ATOM 3855 O O . LEU B 1 148 ? -10.977 -15.617 -16.547 1 97.81 148 LEU B O 1
ATOM 3859 N N . PRO B 1 149 ? -11.375 -15.703 -14.383 1 95.25 149 PRO B N 1
ATOM 3860 C CA . PRO B 1 149 ? -11.438 -14.242 -14.312 1 95.25 149 PRO B CA 1
ATOM 3861 C C . PRO B 1 149 ? -10.07 -13.586 -14.508 1 95.25 149 PRO B C 1
ATOM 3863 O O . PRO B 1 149 ? -9.992 -12.453 -14.992 1 95.25 149 PRO B O 1
ATOM 3866 N N . TRP B 1 150 ? -8.977 -14.312 -14.047 1 94.81 150 TRP B N 1
ATOM 3867 C CA . TRP B 1 150 ? -7.648 -13.719 -14.086 1 94.81 150 TRP B CA 1
ATOM 3868 C C . TRP B 1 150 ? -6.594 -14.766 -14.445 1 94.81 150 TRP B C 1
ATOM 3870 O O . TRP B 1 150 ? -6.32 -15.672 -13.648 1 94.81 150 TRP B O 1
ATOM 3880 N N . VAL B 1 151 ? -6.008 -14.641 -15.555 1 97.75 151 VAL B N 1
ATOM 3881 C CA . VAL B 1 151 ? -4.859 -15.445 -15.953 1 97.75 151 VAL B CA 1
ATOM 3882 C C . VAL B 1 151 ? -3.775 -14.547 -16.547 1 97.75 151 VAL B C 1
ATOM 3884 O O . VAL B 1 151 ? -4.055 -13.711 -17.406 1 97.75 151 VAL B O 1
ATOM 3887 N N . SER B 1 152 ? -2.572 -14.711 -16.047 1 97.94 152 SER B N 1
ATOM 3888 C CA . SER B 1 152 ? -1.516 -13.75 -16.344 1 97.94 152 SER B CA 1
ATOM 3889 C C . SER B 1 152 ? -0.459 -14.359 -17.266 1 97.94 152 SER B C 1
ATOM 3891 O O . SER B 1 152 ? -0.383 -15.586 -17.391 1 97.94 152 SER B O 1
ATOM 3893 N N . ASN B 1 153 ? 0.35 -13.492 -17.828 1 98.62 153 ASN B N 1
ATOM 3894 C CA . ASN B 1 153 ? 1.424 -13.805 -18.766 1 98.62 153 ASN B CA 1
ATOM 3895 C C . ASN B 1 153 ? 0.901 -14.555 -19.984 1 98.62 153 ASN B C 1
ATOM 3897 O O . ASN B 1 153 ? 1.47 -15.578 -20.391 1 98.62 153 ASN B O 1
ATOM 3901 N N . ILE B 1 154 ? -0.234 -14.039 -20.469 1 98.19 154 ILE B N 1
ATOM 3902 C CA . ILE B 1 154 ? -0.826 -14.711 -21.625 1 98.19 154 ILE B CA 1
ATOM 3903 C C . ILE B 1 154 ? -1.119 -13.688 -22.719 1 98.19 154 ILE B C 1
ATOM 3905 O O . ILE B 1 154 ? -0.972 -12.484 -22.516 1 98.19 154 ILE B O 1
ATOM 3909 N N . GLY B 1 155 ? -1.468 -14.148 -23.875 1 97 155 GLY B N 1
ATOM 3910 C CA . GLY B 1 155 ? -1.802 -13.398 -25.078 1 97 155 GLY B CA 1
ATOM 3911 C C . GLY B 1 155 ? -2.215 -14.281 -26.234 1 97 155 GLY B C 1
ATOM 3912 O O . GLY B 1 155 ? -2.383 -15.492 -26.062 1 97 155 GLY B O 1
ATOM 3913 N N . GLU B 1 156 ? -2.398 -13.688 -27.328 1 95.56 156 GLU B N 1
ATOM 3914 C CA . GLU B 1 156 ? -2.875 -14.414 -28.5 1 95.56 156 GLU B CA 1
ATOM 3915 C C . GLU B 1 156 ? -1.911 -15.531 -28.891 1 95.56 156 GLU B C 1
ATOM 3917 O O . GLU B 1 156 ? -2.338 -16.625 -29.266 1 95.56 156 GLU B O 1
ATOM 3922 N N . GLU B 1 157 ? -0.683 -15.312 -28.734 1 96.38 157 GLU B N 1
ATOM 3923 C CA . GLU B 1 157 ? 0.307 -16.281 -29.188 1 96.38 157 GLU B CA 1
ATOM 3924 C C . GLU B 1 157 ? 0.844 -17.125 -28.031 1 96.38 157 GLU B C 1
ATOM 3926 O O . GLU B 1 157 ? 1.774 -17.906 -28.203 1 96.38 157 GLU B O 1
ATOM 3931 N N . HIS B 1 158 ? 0.317 -16.906 -26.859 1 98.44 158 HIS B N 1
ATOM 3932 C CA . HIS B 1 158 ? 0.769 -17.609 -25.656 1 98.44 158 HIS B CA 1
ATOM 3933 C C . HIS B 1 158 ? -0.041 -18.891 -25.438 1 98.44 158 HIS B C 1
ATOM 3935 O O . HIS B 1 158 ? -1.107 -19.062 -26.031 1 98.44 158 HIS B O 1
ATOM 3941 N N . ILE B 1 159 ? 0.53 -19.781 -24.688 1 98.69 159 ILE B N 1
ATOM 3942 C CA . ILE B 1 159 ? -0.203 -20.953 -24.203 1 98.69 159 ILE B CA 1
ATOM 3943 C C . ILE B 1 159 ? -0.223 -20.953 -22.672 1 98.69 159 ILE B C 1
ATOM 3945 O O . ILE B 1 159 ? 0.485 -20.172 -22.031 1 98.69 159 ILE B O 1
ATOM 3949 N N . TRP B 1 160 ? -1.05 -21.734 -22.062 1 98.75 160 TRP B N 1
ATOM 3950 C CA . TRP B 1 160 ? -1.079 -21.812 -20.609 1 98.75 160 TRP B CA 1
ATOM 3951 C C . TRP B 1 160 ? -1.675 -23.141 -20.156 1 98.75 160 TRP B C 1
ATOM 3953 O O . TRP B 1 160 ? -2.367 -23.812 -20.922 1 98.75 160 TRP B O 1
ATOM 3963 N N . ALA B 1 161 ? -1.317 -23.547 -18.969 1 98.75 161 ALA B N 1
ATOM 3964 C CA . ALA B 1 161 ? -1.877 -24.734 -18.328 1 98.75 161 ALA B CA 1
ATOM 3965 C C . ALA B 1 161 ? -3.125 -24.391 -17.531 1 98.75 161 ALA B C 1
ATOM 3967 O O . ALA B 1 161 ? -3.178 -23.344 -16.875 1 98.75 161 ALA B O 1
ATOM 3968 N N . ASN B 1 162 ? -4.125 -25.188 -17.516 1 98.38 162 ASN B N 1
ATOM 3969 C CA . ASN B 1 162 ? -5.32 -25.078 -16.688 1 98.38 162 ASN B CA 1
ATOM 3970 C C . ASN B 1 162 ? -5.965 -26.438 -16.453 1 98.38 162 ASN B C 1
ATOM 3972 O O . ASN B 1 162 ? -5.492 -27.453 -16.969 1 98.38 162 ASN B O 1
ATOM 3976 N N . THR B 1 163 ? -6.945 -26.453 -15.641 1 98.62 163 THR B N 1
ATOM 3977 C CA . THR B 1 163 ? -7.695 -27.672 -15.32 1 98.62 163 THR B CA 1
ATOM 3978 C C . THR B 1 163 ? -9.188 -27.453 -15.547 1 98.62 163 THR B C 1
ATOM 3980 O O . THR B 1 163 ? -9.68 -26.328 -15.492 1 98.62 163 THR B O 1
ATOM 3983 N N . ALA B 1 164 ? -9.867 -28.5 -15.844 1 98.88 164 ALA B N 1
ATOM 3984 C CA . ALA B 1 164 ? -11.328 -28.531 -15.891 1 98.88 164 ALA B CA 1
ATOM 3985 C C . ALA B 1 164 ? -11.883 -29.703 -15.102 1 98.88 164 ALA B C 1
ATOM 3987 O O . ALA B 1 164 ? -11.258 -30.766 -15.047 1 98.88 164 ALA B O 1
ATOM 3988 N N . GLN B 1 165 ? -12.961 -29.453 -14.539 1 98.69 165 GLN B N 1
ATOM 3989 C CA . GLN B 1 165 ? -13.641 -30.5 -13.773 1 98.69 165 GLN B CA 1
ATOM 3990 C C . GLN B 1 165 ? -14.406 -31.453 -14.695 1 98.69 165 GLN B C 1
ATOM 3992 O O . GLN B 1 165 ? -15.023 -31.016 -15.672 1 98.69 165 GLN B O 1
ATOM 3997 N N . ILE B 1 166 ? -14.375 -32.75 -14.461 1 98.12 166 ILE B N 1
ATOM 3998 C CA . ILE B 1 166 ? -15.117 -33.781 -15.172 1 98.12 166 ILE B CA 1
ATOM 3999 C C . ILE B 1 166 ? -15.578 -34.875 -14.18 1 98.12 166 ILE B C 1
ATOM 4001 O O . ILE B 1 166 ? -14.758 -35.594 -13.625 1 98.12 166 ILE B O 1
ATOM 4005 N N . GLY B 1 167 ? -16.922 -34.969 -13.977 1 93.38 167 GLY B N 1
ATOM 4006 C CA . GLY B 1 167 ? -17.438 -35.812 -12.922 1 93.38 167 GLY B CA 1
ATOM 4007 C C . GLY B 1 167 ? -16.844 -35.5 -11.555 1 93.38 167 GLY B C 1
ATOM 4008 O O . GLY B 1 167 ? -16.891 -34.344 -11.109 1 93.38 167 GLY B O 1
ATOM 4009 N N . GLY B 1 168 ? -16.266 -36.438 -10.922 1 91.06 168 GLY B N 1
ATOM 4010 C CA . GLY B 1 168 ? -15.664 -36.25 -9.617 1 91.06 168 GLY B CA 1
ATOM 4011 C C . GLY B 1 168 ? -14.172 -35.969 -9.68 1 91.06 168 GLY B C 1
ATOM 4012 O O . GLY B 1 168 ? -13.508 -35.875 -8.641 1 91.06 168 GLY B O 1
ATOM 4013 N N . GLY B 1 169 ? -13.695 -35.781 -10.914 1 96.81 169 GLY B N 1
ATOM 4014 C CA . GLY B 1 169 ? -12.266 -35.562 -11.078 1 96.81 169 GLY B CA 1
ATOM 4015 C C . GLY B 1 169 ? -11.922 -34.344 -11.898 1 96.81 169 GLY B C 1
ATOM 4016 O O . GLY B 1 169 ? -12.742 -33.438 -12.016 1 96.81 169 GLY B O 1
ATOM 4017 N N . TYR B 1 170 ? -10.68 -34.312 -12.359 1 98.62 170 TYR B N 1
ATOM 4018 C CA . TYR B 1 170 ? -10.172 -33.156 -13.102 1 98.62 170 TYR B CA 1
ATOM 4019 C C . TYR B 1 170 ? -9.258 -33.594 -14.234 1 98.62 170 TYR B C 1
ATOM 4021 O O . TYR B 1 170 ? -8.625 -34.656 -14.164 1 98.62 170 TYR B O 1
ATOM 4029 N N . VAL B 1 171 ? -9.25 -32.875 -15.289 1 98.81 171 VAL B N 1
ATOM 4030 C CA . VAL B 1 171 ? -8.281 -33.031 -16.375 1 98.81 171 VAL B CA 1
ATOM 4031 C C . VAL B 1 171 ? -7.445 -31.766 -16.5 1 98.81 171 VAL B C 1
ATOM 4033 O O . VAL B 1 171 ? -7.961 -30.656 -16.359 1 98.81 171 VAL B O 1
ATOM 4036 N N . MET B 1 172 ? -6.141 -31.891 -16.547 1 98.88 172 MET B N 1
ATOM 4037 C CA . MET B 1 172 ? -5.23 -30.766 -16.75 1 98.88 172 MET B CA 1
ATOM 4038 C C . MET B 1 172 ? -4.676 -30.766 -18.172 1 98.88 172 MET B C 1
ATOM 4040 O O . MET B 1 172 ? -4.332 -31.812 -18.703 1 98.88 172 MET B O 1
ATOM 4044 N N . PHE B 1 173 ? -4.641 -29.578 -18.812 1 98.88 173 PHE B N 1
ATOM 4045 C CA . PHE B 1 173 ? -4.328 -29.516 -20.234 1 98.88 173 PHE B CA 1
ATOM 4046 C C . PHE B 1 173 ? -3.699 -28.188 -20.594 1 98.88 173 PHE B C 1
ATOM 4048 O O . PHE B 1 173 ? -3.701 -27.25 -19.781 1 98.88 173 PHE B O 1
ATOM 4055 N N . ILE B 1 174 ? -3.039 -28.141 -21.719 1 98.81 174 ILE B N 1
ATOM 4056 C CA . ILE B 1 174 ? -2.537 -26.906 -22.312 1 98.81 174 ILE B CA 1
ATOM 4057 C C . ILE B 1 174 ? -3.568 -26.344 -23.297 1 98.81 174 ILE B C 1
ATOM 4059 O O . ILE B 1 174 ? -4.203 -27.109 -24.031 1 98.81 174 ILE B O 1
ATOM 4063 N N . THR B 1 175 ? -3.814 -25.125 -23.266 1 98.44 175 THR B N 1
ATOM 4064 C CA . THR B 1 175 ? -4.551 -24.406 -24.297 1 98.44 175 THR B CA 1
ATOM 4065 C C . THR B 1 175 ? -3.799 -23.141 -24.719 1 98.44 175 THR B C 1
ATOM 4067 O O . THR B 1 175 ? -2.668 -22.906 -24.281 1 98.44 175 THR B O 1
ATOM 4070 N N . GLY B 1 176 ? -4.398 -22.344 -25.688 1 98 176 GLY B N 1
ATOM 4071 C CA . GLY B 1 176 ? -3.738 -21.141 -26.172 1 98 176 GLY B CA 1
ATOM 4072 C C . GLY B 1 176 ? -4.711 -20.078 -26.625 1 98 176 GLY B C 1
ATOM 4073 O O . GLY B 1 176 ? -5.91 -20.328 -26.75 1 98 176 GLY B O 1
ATOM 4074 N N . GLY B 1 177 ? -4.125 -18.922 -26.844 1 97.12 177 GLY B N 1
ATOM 4075 C CA . GLY B 1 177 ? -4.934 -17.75 -27.094 1 97.12 177 GLY B CA 1
ATOM 4076 C C . GLY B 1 177 ? -5.629 -17.766 -28.438 1 97.12 177 GLY B C 1
ATOM 4077 O O . GLY B 1 177 ? -6.66 -17.125 -28.625 1 97.12 177 GLY B O 1
ATOM 4078 N N . GLN B 1 178 ? -5.117 -18.562 -29.359 1 96.31 178 GLN B N 1
ATOM 4079 C CA . GLN B 1 178 ? -5.676 -18.578 -30.703 1 96.31 178 GLN B CA 1
ATOM 4080 C C . GLN B 1 178 ? -6.527 -19.812 -30.938 1 96.31 178 GLN B C 1
ATOM 4082 O O . GLN B 1 178 ? -7.004 -20.047 -32.062 1 96.31 178 GLN B O 1
ATOM 4087 N N . TRP B 1 179 ? -6.684 -20.547 -29.984 1 97.75 179 TRP B N 1
ATOM 4088 C CA . TRP B 1 179 ? -7.48 -21.75 -30.141 1 97.75 179 TRP B CA 1
ATOM 4089 C C . TRP B 1 179 ? -8.953 -21.422 -30.328 1 97.75 179 TRP B C 1
ATOM 4091 O O . TRP B 1 179 ? -9.469 -20.484 -29.719 1 97.75 179 TRP B O 1
ATOM 4101 N N . GLU B 1 180 ? -9.648 -22.203 -31.203 1 98.31 180 GLU B N 1
ATOM 4102 C CA . GLU B 1 180 ? -11.07 -21.984 -31.453 1 98.31 180 GLU B CA 1
ATOM 4103 C C . GLU B 1 180 ? -11.875 -22.094 -30.156 1 98.31 180 GLU B C 1
ATOM 4105 O O . GLU B 1 180 ? -11.688 -23.047 -29.391 1 98.31 180 GLU B O 1
ATOM 4110 N N . GLY B 1 181 ? -12.711 -21.062 -29.844 1 98.69 181 GLY B N 1
ATOM 4111 C CA . GLY B 1 181 ? -13.562 -21.062 -28.656 1 98.69 181 GLY B CA 1
ATOM 4112 C C . GLY B 1 181 ? -12.961 -20.328 -27.484 1 98.69 181 GLY B C 1
ATOM 4113 O O . GLY B 1 181 ? -13.648 -20.047 -26.5 1 98.69 181 GLY B O 1
ATOM 4114 N N . VAL B 1 182 ? -11.648 -19.984 -27.562 1 98.56 182 VAL B N 1
ATOM 4115 C CA . VAL B 1 182 ? -10.977 -19.25 -26.5 1 98.56 182 VAL B CA 1
ATOM 4116 C C . VAL B 1 182 ? -11.094 -17.75 -26.781 1 98.56 182 VAL B C 1
ATOM 4118 O O . VAL B 1 182 ? -10.852 -17.297 -27.891 1 98.56 182 VAL B O 1
ATOM 4121 N N . SER B 1 183 ? -11.531 -17 -25.766 1 98.25 183 SER B N 1
ATOM 4122 C CA . SER B 1 183 ? -11.547 -15.547 -25.875 1 98.25 183 SER B CA 1
ATOM 4123 C C . SER B 1 183 ? -10.852 -14.898 -24.688 1 98.25 183 SER B C 1
ATOM 4125 O O . SER B 1 183 ? -11.031 -15.328 -23.547 1 98.25 183 SER B O 1
ATOM 4127 N N . LEU B 1 184 ? -10.047 -13.953 -24.984 1 97.88 184 LEU B N 1
ATOM 4128 C CA . LEU B 1 184 ? -9.352 -13.141 -23.984 1 97.88 184 LEU B CA 1
ATOM 4129 C C . LEU B 1 184 ? -10.008 -11.773 -23.859 1 97.88 184 LEU B C 1
ATOM 4131 O O . LEU B 1 184 ? -10.258 -11.102 -24.859 1 97.88 184 LEU B O 1
ATOM 4135 N N . GLN B 1 185 ? -10.289 -11.406 -22.672 1 97.44 185 GLN B N 1
ATOM 4136 C CA . GLN B 1 185 ? -10.859 -10.086 -22.422 1 97.44 185 GLN B CA 1
ATOM 4137 C C . GLN B 1 185 ? -10 -9.289 -21.438 1 97.44 185 GLN B C 1
ATOM 4139 O O . GLN B 1 185 ? -9.492 -9.836 -20.469 1 97.44 185 GLN B O 1
ATOM 4144 N N . ASN B 1 186 ? -9.867 -8.023 -21.781 1 95.94 186 ASN B N 1
ATOM 4145 C CA . ASN B 1 186 ? -9.117 -7.156 -20.875 1 95.94 186 ASN B CA 1
ATOM 4146 C C . ASN B 1 186 ? -9.773 -7.074 -19.5 1 95.94 186 ASN B C 1
ATOM 4148 O O . ASN B 1 186 ? -10.992 -6.977 -19.391 1 95.94 186 ASN B O 1
ATOM 4152 N N . CYS B 1 187 ? -8.945 -7.199 -18.469 1 94.38 187 CYS B N 1
ATOM 4153 C CA . CYS B 1 187 ? -9.414 -6.973 -17.094 1 94.38 187 CYS B CA 1
ATOM 4154 C C . CYS B 1 187 ? -9.484 -5.484 -16.781 1 94.38 187 CYS B C 1
ATOM 4156 O O . CYS B 1 187 ? -8.852 -4.672 -17.469 1 94.38 187 CYS B O 1
ATOM 4158 N N . PRO B 1 188 ? -10.344 -5.137 -15.75 1 93.75 188 PRO B N 1
ATOM 4159 C CA . PRO B 1 188 ? -10.211 -3.76 -15.266 1 93.75 188 PRO B CA 1
ATOM 4160 C C . PRO B 1 188 ? -8.805 -3.447 -14.75 1 93.75 188 PRO B C 1
ATOM 4162 O O . PRO B 1 188 ? -8.055 -4.359 -14.406 1 93.75 188 PRO B O 1
ATOM 4165 N N . GLU B 1 189 ? -8.484 -2.217 -14.727 1 94.56 189 GLU B N 1
ATOM 4166 C CA . GLU B 1 189 ? -7.16 -1.779 -14.297 1 94.56 189 GLU B CA 1
ATOM 4167 C C . GLU B 1 189 ? -6.887 -2.186 -12.852 1 94.56 189 GLU B C 1
ATOM 4169 O O . GLU B 1 189 ? -7.762 -2.064 -11.992 1 94.56 189 GLU B O 1
ATOM 4174 N N . PHE B 1 190 ? -5.723 -2.701 -12.625 1 95 190 PHE B N 1
ATOM 4175 C CA . PHE B 1 190 ? -5.258 -3.033 -11.289 1 95 190 PHE B CA 1
ATOM 4176 C C . PHE B 1 190 ? -4.324 -1.95 -10.75 1 95 190 PHE B C 1
ATOM 4178 O O . PHE B 1 190 ? -3.773 -1.164 -11.523 1 95 190 PHE B O 1
ATOM 4185 N N . CYS B 1 191 ? -4.141 -1.883 -9.422 1 93.75 191 CYS B N 1
ATOM 4186 C CA . CYS B 1 191 ? -3.271 -0.886 -8.805 1 93.75 191 CYS B CA 1
ATOM 4187 C C . CYS B 1 191 ? -1.81 -1.309 -8.898 1 93.75 191 CYS B C 1
ATOM 4189 O O . CYS B 1 191 ? -0.91 -0.506 -8.641 1 93.75 191 CYS B O 1
ATOM 4191 N N . ALA B 1 192 ? -1.571 -2.531 -9.219 1 90.94 192 ALA B N 1
ATOM 4192 C CA . ALA B 1 192 ? -0.226 -3.074 -9.398 1 90.94 192 ALA B CA 1
ATOM 4193 C C . ALA B 1 192 ? -0.232 -4.258 -10.359 1 90.94 192 ALA B C 1
ATOM 4195 O O . ALA B 1 192 ? -1.285 -4.836 -10.641 1 90.94 192 ALA B O 1
ATOM 4196 N N . LEU B 1 193 ? 0.946 -4.582 -10.859 1 92.5 193 LEU B N 1
ATOM 4197 C CA . LEU B 1 193 ? 1.159 -5.727 -11.734 1 92.5 193 LEU B CA 1
ATOM 4198 C C . LEU B 1 193 ? 0.458 -5.52 -13.078 1 92.5 193 LEU B C 1
ATOM 4200 O O . LEU B 1 193 ? -0.025 -6.48 -13.68 1 92.5 193 LEU B O 1
ATOM 4204 N N . GLU B 1 194 ? 0.214 -4.316 -13.539 1 90.56 194 GLU B N 1
ATOM 4205 C CA . GLU B 1 194 ? -0.46 -4.016 -14.797 1 90.56 194 GLU B CA 1
ATOM 4206 C C . GLU B 1 194 ? 0.348 -4.52 -15.992 1 90.56 194 GLU B C 1
ATOM 4208 O O . GLU B 1 194 ? -0.207 -4.777 -17.062 1 90.56 194 GLU B O 1
ATOM 4213 N N . GLY B 1 195 ? 1.609 -4.766 -15.875 1 95.94 195 GLY B N 1
ATOM 4214 C CA . GLY B 1 195 ? 2.469 -5.195 -16.969 1 95.94 195 GLY B CA 1
ATOM 4215 C C . GLY B 1 195 ? 2.625 -6.703 -17.047 1 95.94 195 GLY B C 1
ATOM 4216 O O . GLY B 1 195 ? 3.623 -7.203 -17.562 1 95.94 195 GLY B O 1
ATOM 4217 N N . THR B 1 196 ? 1.593 -7.449 -16.594 1 97.94 196 THR B N 1
ATOM 4218 C CA . THR B 1 196 ? 1.733 -8.898 -16.516 1 97.94 196 THR B CA 1
ATOM 4219 C C . THR B 1 196 ? 0.811 -9.586 -17.516 1 97.94 196 THR B C 1
ATOM 4221 O O . THR B 1 196 ? 0.665 -10.812 -17.5 1 97.94 196 THR B O 1
ATOM 4224 N N . ARG B 1 197 ? 0.102 -8.805 -18.375 1 97.5 197 ARG B N 1
ATOM 4225 C CA . ARG B 1 197 ? -0.814 -9.328 -19.391 1 97.5 197 ARG B CA 1
ATOM 4226 C C . ARG B 1 197 ? -1.817 -10.297 -18.766 1 97.5 197 ARG B C 1
ATOM 4228 O O . ARG B 1 197 ? -1.928 -11.445 -19.203 1 97.5 197 ARG B O 1
ATOM 4235 N N . THR B 1 198 ? -2.559 -9.766 -17.781 1 97.44 198 THR B N 1
ATOM 4236 C CA . THR B 1 198 ? -3.629 -10.508 -17.125 1 97.44 198 THR B CA 1
ATOM 4237 C C . THR B 1 198 ? -4.945 -10.336 -17.875 1 97.44 198 THR B C 1
ATOM 4239 O O . THR B 1 198 ? -5.363 -9.211 -18.156 1 97.44 198 THR B O 1
ATOM 4242 N N . PHE B 1 199 ? -5.57 -11.438 -18.25 1 97.62 199 PHE B N 1
ATOM 4243 C CA . PHE B 1 199 ? -6.828 -11.422 -19 1 97.62 199 PHE B CA 1
ATOM 4244 C C . PHE B 1 199 ? -7.875 -12.289 -18.312 1 97.62 199 PHE B C 1
ATOM 4246 O O . PHE B 1 199 ? -7.531 -13.188 -17.531 1 97.62 199 PHE B O 1
ATOM 4253 N N . SER B 1 200 ? -9.086 -11.93 -18.547 1 97.31 200 SER B N 1
ATOM 4254 C CA . SER B 1 200 ? -10.164 -12.883 -18.312 1 97.31 200 SER B CA 1
ATOM 4255 C C . SER B 1 200 ? -10.328 -13.828 -19.5 1 97.31 200 SER B C 1
ATOM 4257 O O . SER B 1 200 ? -10.242 -13.406 -20.656 1 97.31 200 SER B O 1
ATOM 4259 N N . LEU B 1 201 ? -10.562 -15.078 -19.188 1 97.81 201 LEU B N 1
ATOM 4260 C CA . LEU B 1 201 ? -10.68 -16.109 -20.219 1 97.81 201 LEU B CA 1
ATOM 4261 C C . LEU B 1 201 ? -12.102 -16.656 -20.281 1 97.81 201 LEU B C 1
ATOM 4263 O O . LEU B 1 201 ? -12.734 -16.859 -19.25 1 97.81 201 LEU B O 1
ATOM 4267 N N . ASN B 1 202 ? -12.523 -16.828 -21.484 1 98.44 202 ASN B N 1
ATOM 4268 C CA . ASN B 1 202 ? -13.75 -17.578 -21.734 1 98.44 202 ASN B CA 1
ATOM 4269 C C . ASN B 1 202 ? -13.508 -18.766 -22.656 1 98.44 202 ASN B C 1
ATOM 4271 O O . ASN B 1 202 ? -12.844 -18.625 -23.688 1 98.44 202 ASN B O 1
ATOM 4275 N N . PHE B 1 203 ? -13.953 -19.875 -22.234 1 98.69 203 PHE B N 1
ATOM 4276 C CA . PHE B 1 203 ? -13.938 -21.094 -23.031 1 98.69 203 PHE B CA 1
ATOM 4277 C C . PHE B 1 203 ? -15.344 -21.453 -23.5 1 98.69 203 PHE B C 1
ATOM 4279 O O . PHE B 1 203 ? -16.25 -21.672 -22.688 1 98.69 203 PHE B O 1
ATOM 4286 N N . LYS B 1 204 ? -15.508 -21.5 -24.766 1 98.81 204 LYS B N 1
ATOM 4287 C CA . LYS B 1 204 ? -16.766 -21.953 -25.359 1 98.81 204 LYS B CA 1
ATOM 4288 C C . LYS B 1 204 ? -16.516 -23.156 -26.266 1 98.81 204 LYS B C 1
ATOM 4290 O O . LYS B 1 204 ? -16.125 -23 -27.422 1 98.81 204 LYS B O 1
ATOM 4295 N N . ASP B 1 205 ? -16.844 -24.297 -25.812 1 98.69 205 ASP B N 1
ATOM 4296 C CA . ASP B 1 205 ? -16.703 -25.562 -26.547 1 98.69 205 ASP B CA 1
ATOM 4297 C C . ASP B 1 205 ? -15.297 -25.719 -27.094 1 98.69 205 ASP B C 1
ATOM 4299 O O . ASP B 1 205 ? -15.125 -26.016 -28.281 1 98.69 205 ASP B O 1
ATOM 4303 N N . VAL B 1 206 ? -14.32 -25.531 -26.312 1 98.88 206 VAL B N 1
ATOM 4304 C CA . VAL B 1 206 ? -12.93 -25.625 -26.734 1 98.88 206 VAL B CA 1
ATOM 4305 C C . VAL B 1 206 ? -12.508 -27.078 -26.797 1 98.88 206 VAL B C 1
ATOM 4307 O O . VAL B 1 206 ? -12.586 -27.797 -25.797 1 98.88 206 VAL B O 1
ATOM 4310 N N . PHE B 1 207 ? -12.062 -27.547 -27.906 1 98.81 207 PHE B N 1
ATOM 4311 C CA . PHE B 1 207 ? -11.578 -28.906 -28.078 1 98.81 207 PHE B CA 1
ATOM 4312 C C . PHE B 1 207 ? -10.117 -29.016 -27.656 1 98.81 207 PHE B C 1
ATOM 4314 O O . PHE B 1 207 ? -9.266 -28.281 -28.172 1 98.81 207 PHE B O 1
ATOM 4321 N N . ILE B 1 208 ? -9.867 -29.891 -26.734 1 98.75 208 ILE B N 1
ATOM 4322 C CA . ILE B 1 208 ? -8.516 -30.188 -26.281 1 98.75 208 ILE B CA 1
ATOM 4323 C C . ILE B 1 208 ? -8.117 -31.594 -26.766 1 98.75 208 ILE B C 1
ATOM 4325 O O . ILE B 1 208 ? -8.586 -32.594 -26.203 1 98.75 208 ILE B O 1
ATOM 4329 N N . PRO B 1 209 ? -7.254 -31.672 -27.672 1 98.62 209 PRO B N 1
ATOM 4330 C CA . PRO B 1 209 ? -6.84 -33 -28.125 1 98.62 209 PRO B CA 1
ATOM 4331 C C . PRO B 1 209 ? -6.027 -33.75 -27.078 1 98.62 209 PRO B C 1
ATOM 4333 O O . PRO B 1 209 ? -5.348 -33.125 -26.25 1 98.62 209 PRO B O 1
ATOM 4336 N N . ASP B 1 210 ? -5.965 -35.094 -27.109 1 98.5 210 ASP B N 1
ATOM 4337 C CA . ASP B 1 210 ? -5.297 -35.938 -26.141 1 98.5 210 ASP B CA 1
ATOM 4338 C C . ASP B 1 210 ? -3.812 -35.594 -26.031 1 98.5 210 ASP B C 1
ATOM 4340 O O . ASP B 1 210 ? -3.223 -35.688 -24.953 1 98.5 210 ASP B O 1
ATOM 4344 N N . GLU B 1 211 ? -3.24 -35.125 -27.078 1 98.31 211 GLU B N 1
ATOM 4345 C CA . GLU B 1 211 ? -1.808 -34.844 -27.094 1 98.31 211 GLU B CA 1
ATOM 4346 C C . GLU B 1 211 ? -1.483 -33.594 -26.312 1 98.31 211 GLU B C 1
ATOM 4348 O O . GLU B 1 211 ? -0.32 -33.312 -26 1 98.31 211 GLU B O 1
ATOM 4353 N N . ASP B 1 212 ? -2.539 -32.781 -25.953 1 98.69 212 ASP B N 1
ATOM 4354 C CA . ASP B 1 212 ? -2.318 -31.547 -25.203 1 98.69 212 ASP B CA 1
ATOM 4355 C C . ASP B 1 212 ? -2.734 -31.703 -23.75 1 98.69 212 ASP B C 1
ATOM 4357 O O . ASP B 1 212 ? -2.742 -30.734 -22.984 1 98.69 212 ASP B O 1
ATOM 4361 N N . ILE B 1 213 ? -3.088 -32.938 -23.391 1 98.88 213 ILE B N 1
ATOM 4362 C CA . ILE B 1 213 ? -3.443 -33.25 -22.016 1 98.88 213 ILE B CA 1
ATOM 4363 C C . ILE B 1 213 ? -2.174 -33.438 -21.188 1 98.88 213 ILE B C 1
ATOM 4365 O O . ILE B 1 213 ? -1.254 -34.156 -21.578 1 98.88 213 ILE B O 1
ATOM 4369 N N . ILE B 1 214 ? -2.113 -32.75 -20.062 1 98.88 214 ILE B N 1
ATOM 4370 C CA . ILE B 1 214 ? -0.996 -32.906 -19.141 1 98.88 214 ILE B CA 1
ATOM 4371 C C . ILE B 1 214 ? -1.229 -34.125 -18.234 1 98.88 214 ILE B C 1
ATOM 4373 O O . ILE B 1 214 ? -0.366 -35 -18.125 1 98.88 214 ILE B O 1
ATOM 4377 N N . ALA B 1 215 ? -2.395 -34.188 -17.641 1 98.81 215 ALA B N 1
ATOM 4378 C CA . ALA B 1 215 ? -2.807 -35.281 -16.766 1 98.81 215 ALA B CA 1
ATOM 4379 C C . ALA B 1 215 ? -4.277 -35.625 -16.984 1 98.81 215 ALA B C 1
ATOM 4381 O O . ALA B 1 215 ? -5.141 -34.75 -16.938 1 98.81 215 ALA B O 1
ATOM 4382 N N . THR B 1 216 ? -4.578 -36.938 -17.234 1 98.44 216 THR B N 1
ATOM 4383 C CA . THR B 1 216 ? -5.949 -37.406 -17.344 1 98.44 216 THR B CA 1
ATOM 4384 C C . THR B 1 216 ? -6.625 -37.469 -15.977 1 98.44 216 THR B C 1
ATOM 4386 O O . THR B 1 216 ? -5.961 -37.312 -14.945 1 98.44 216 THR B O 1
ATOM 4389 N N . PRO B 1 217 ? -7.938 -37.594 -15.984 1 98.06 217 PRO B N 1
ATOM 4390 C CA . PRO B 1 217 ? -8.625 -37.656 -14.695 1 98.06 217 PRO B CA 1
ATOM 4391 C C . PRO B 1 217 ? -8.055 -38.75 -13.789 1 98.06 217 PRO B C 1
ATOM 4393 O O . PRO B 1 217 ? -7.977 -38.562 -12.57 1 98.06 217 PRO B O 1
ATOM 4396 N N . GLU B 1 218 ? -7.594 -39.875 -14.352 1 97.38 218 GLU B N 1
ATOM 4397 C CA . GLU B 1 218 ? -7.055 -41 -13.578 1 97.38 218 GLU B CA 1
ATOM 4398 C C . GLU B 1 218 ? -5.684 -40.656 -13.008 1 97.38 218 GLU B C 1
ATOM 4400 O O . GLU B 1 218 ? -5.289 -41.188 -11.969 1 97.38 218 GLU B O 1
ATOM 4405 N N . GLN B 1 219 ? -5.055 -39.719 -13.656 1 98.06 219 GLN B N 1
ATOM 4406 C CA . GLN B 1 219 ? -3.686 -39.406 -13.281 1 98.06 219 GLN B CA 1
ATOM 4407 C C . GLN B 1 219 ? -3.648 -38.188 -12.352 1 98.06 219 GLN B C 1
ATOM 4409 O O . GLN B 1 219 ? -2.643 -37.938 -11.688 1 98.06 219 GLN B O 1
ATOM 4414 N N . PHE B 1 220 ? -4.723 -37.406 -12.305 1 98.19 220 PHE B N 1
ATOM 4415 C CA . PHE B 1 220 ? -4.715 -36.062 -11.766 1 98.19 220 PHE B CA 1
ATOM 4416 C C . PHE B 1 220 ? -4.371 -36.062 -10.281 1 98.19 220 PHE B C 1
ATOM 4418 O O . PHE B 1 220 ? -3.594 -35.219 -9.812 1 98.19 220 PHE B O 1
ATOM 4425 N N . ALA B 1 221 ? -4.887 -37 -9.531 1 96.25 221 ALA B N 1
ATOM 4426 C CA . ALA B 1 221 ? -4.723 -37 -8.086 1 96.25 221 ALA B CA 1
ATOM 4427 C C . ALA B 1 221 ? -3.248 -37.094 -7.699 1 96.25 221 ALA B C 1
ATOM 4429 O O . ALA B 1 221 ? -2.775 -36.375 -6.824 1 96.25 221 ALA B O 1
ATOM 4430 N N . ASP B 1 222 ? -2.539 -38 -8.312 1 96.81 222 ASP B N 1
ATOM 4431 C CA . ASP B 1 222 ? -1.111 -38.125 -8.047 1 96.81 222 ASP B CA 1
ATOM 4432 C C . ASP B 1 222 ? -0.324 -36.969 -8.641 1 96.81 222 ASP B C 1
ATOM 4434 O O . ASP B 1 222 ? 0.607 -36.469 -8.008 1 96.81 222 ASP B O 1
ATOM 4438 N N . TYR B 1 223 ? -0.718 -36.562 -9.758 1 97.94 223 TYR B N 1
ATOM 4439 C CA . TYR B 1 223 ? 0.007 -35.531 -10.484 1 97.94 223 TYR B CA 1
ATOM 4440 C C . TYR B 1 223 ? -0.036 -34.188 -9.742 1 97.94 223 TYR B C 1
ATOM 4442 O O . TYR B 1 223 ? 0.985 -33.5 -9.609 1 97.94 223 TYR B O 1
ATOM 4450 N N . ILE B 1 224 ? -1.219 -33.844 -9.281 1 97.5 224 ILE B N 1
ATOM 4451 C CA . ILE B 1 224 ? -1.381 -32.562 -8.625 1 97.5 224 ILE B CA 1
ATOM 4452 C C . ILE B 1 224 ? -0.495 -32.5 -7.379 1 97.5 224 ILE B C 1
ATOM 4454 O O . ILE B 1 224 ? 0.018 -31.422 -7.027 1 97.5 224 ILE B O 1
ATOM 4458 N N . GLN B 1 225 ? -0.242 -33.562 -6.711 1 95.81 225 GLN B N 1
ATOM 4459 C CA . GLN B 1 225 ? 0.637 -33.625 -5.551 1 95.81 225 GLN B CA 1
ATOM 4460 C C . GLN B 1 225 ? 2.096 -33.406 -5.953 1 95.81 225 GLN B C 1
ATOM 4462 O O . GLN B 1 225 ? 2.881 -32.844 -5.195 1 95.81 225 GLN B O 1
ATOM 4467 N N . SER B 1 226 ? 2.404 -33.875 -7.129 1 96.69 226 SER B N 1
ATOM 4468 C CA . SER B 1 226 ? 3.791 -33.812 -7.578 1 96.69 226 SER B CA 1
ATOM 4469 C C . SER B 1 226 ? 4.188 -32.406 -7.949 1 96.69 226 SER B C 1
ATOM 4471 O O . SER B 1 226 ? 5.367 -32.031 -7.891 1 96.69 226 SER B O 1
ATOM 4473 N N . ILE B 1 227 ? 3.229 -31.531 -8.281 1 97.88 227 ILE B N 1
ATOM 4474 C CA . ILE B 1 227 ? 3.596 -30.219 -8.797 1 97.88 227 ILE B CA 1
ATOM 4475 C C . ILE B 1 227 ? 3.357 -29.156 -7.727 1 97.88 227 ILE B C 1
ATOM 4477 O O . ILE B 1 227 ? 3.824 -28.031 -7.852 1 97.88 227 ILE B O 1
ATOM 4481 N N . LYS B 1 228 ? 2.645 -29.484 -6.676 1 97.75 228 LYS B N 1
ATOM 4482 C CA . LYS B 1 228 ? 2.15 -28.5 -5.715 1 97.75 228 LYS B CA 1
ATOM 4483 C C . LYS B 1 228 ? 3.305 -27.75 -5.062 1 97.75 228 LYS B C 1
ATOM 4485 O O . LYS B 1 228 ? 3.303 -26.516 -5.023 1 97.75 228 LYS B O 1
ATOM 4490 N N . ALA B 1 229 ? 4.301 -28.453 -4.578 1 98.31 229 ALA B N 1
ATOM 4491 C CA . ALA B 1 229 ? 5.402 -27.812 -3.857 1 98.31 229 ALA B CA 1
ATOM 4492 C C . ALA B 1 229 ? 6.172 -26.859 -4.766 1 98.31 229 ALA B C 1
ATOM 4494 O O . ALA B 1 229 ? 6.512 -25.75 -4.355 1 98.31 229 ALA B O 1
ATOM 4495 N N . GLY B 1 230 ? 6.488 -27.328 -5.973 1 98.38 230 GLY B N 1
ATOM 4496 C CA . GLY B 1 230 ? 7.219 -26.484 -6.906 1 98.38 230 GLY B CA 1
ATOM 4497 C C . GLY B 1 230 ? 6.469 -25.203 -7.273 1 98.38 230 GLY B C 1
ATOM 4498 O O . GLY B 1 230 ? 7.062 -24.125 -7.344 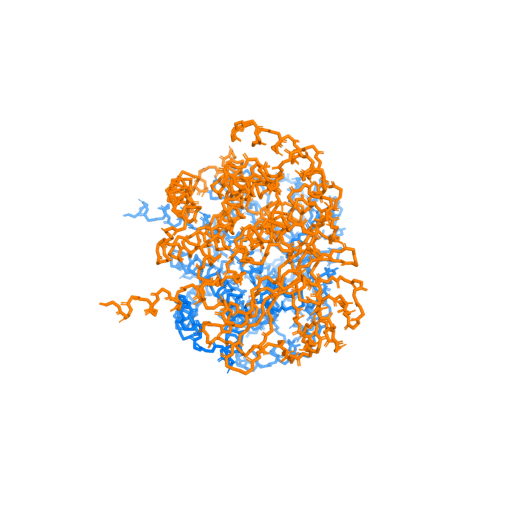1 98.38 230 GLY B O 1
ATOM 4499 N N . PHE B 1 231 ? 5.133 -25.406 -7.477 1 98.19 231 PHE B N 1
ATOM 4500 C CA . PHE B 1 231 ? 4.242 -24.281 -7.754 1 98.19 231 PHE B CA 1
ATOM 4501 C C . PHE B 1 231 ? 4.359 -23.219 -6.668 1 98.19 231 PHE B C 1
ATOM 4503 O O . PHE B 1 231 ? 4.512 -22.031 -6.969 1 98.19 231 PHE B O 1
ATOM 4510 N N . ILE B 1 232 ? 4.352 -23.562 -5.465 1 98.75 232 ILE B N 1
ATOM 4511 C CA . ILE B 1 232 ? 4.332 -22.656 -4.312 1 98.75 232 ILE B CA 1
ATOM 4512 C C . ILE B 1 232 ? 5.73 -22.094 -4.078 1 98.75 232 ILE B C 1
ATOM 4514 O O . ILE B 1 232 ? 5.895 -20.891 -3.895 1 98.75 232 ILE B O 1
ATOM 4518 N N . LEU B 1 233 ? 6.781 -22.938 -4.121 1 98.88 233 LEU B N 1
ATOM 4519 C CA . LEU B 1 233 ? 8.148 -22.516 -3.82 1 98.88 233 LEU B CA 1
ATOM 4520 C C . LEU B 1 233 ? 8.641 -21.5 -4.84 1 98.88 233 LEU B C 1
ATOM 4522 O O . LEU B 1 233 ? 9.352 -20.562 -4.488 1 98.88 233 LEU B O 1
ATOM 4526 N N . LEU B 1 234 ? 8.289 -21.672 -6.09 1 98.88 234 LEU B N 1
ATOM 4527 C CA . LEU B 1 234 ? 8.695 -20.734 -7.133 1 98.88 234 LEU B CA 1
ATOM 4528 C C . LEU B 1 234 ? 8.211 -19.312 -6.812 1 98.88 234 LEU B C 1
ATOM 4530 O O . LEU B 1 234 ? 8.867 -18.344 -7.16 1 98.88 234 LEU B O 1
ATOM 4534 N N . GLN B 1 235 ? 7.125 -19.188 -6.102 1 98.81 235 GLN B N 1
ATOM 4535 C CA . GLN B 1 235 ? 6.574 -17.875 -5.773 1 98.81 235 GLN B CA 1
ATOM 4536 C C . GLN B 1 235 ? 7.461 -17.141 -4.77 1 98.81 235 GLN B C 1
ATOM 4538 O O . GLN B 1 235 ? 7.395 -15.914 -4.656 1 98.81 235 GLN B O 1
ATOM 4543 N N . ILE B 1 236 ? 8.266 -17.875 -4 1 98.88 236 ILE B N 1
ATOM 4544 C CA . ILE B 1 236 ? 9.094 -17.281 -2.961 1 98.88 236 ILE B CA 1
ATOM 4545 C C . ILE B 1 236 ? 10.117 -16.344 -3.594 1 98.88 236 ILE B C 1
ATOM 4547 O O . ILE B 1 236 ? 10.461 -15.312 -3.012 1 98.88 236 ILE B O 1
ATOM 4551 N N . GLY B 1 237 ? 10.531 -16.656 -4.84 1 98.88 237 GLY B N 1
ATOM 4552 C CA . GLY B 1 237 ? 11.461 -15.789 -5.539 1 98.88 237 GLY B CA 1
ATOM 4553 C C . GLY B 1 237 ? 10.93 -14.375 -5.738 1 98.88 237 GLY B C 1
ATOM 4554 O O . GLY B 1 237 ? 11.68 -13.406 -5.609 1 98.88 237 GLY B O 1
ATOM 4555 N N . ILE B 1 238 ? 9.648 -14.227 -6.02 1 98.88 238 ILE B N 1
ATOM 4556 C CA . ILE B 1 238 ? 9.023 -12.922 -6.215 1 98.88 238 ILE B CA 1
ATOM 4557 C C . ILE B 1 238 ? 9.125 -12.109 -4.93 1 98.88 238 ILE B C 1
ATOM 4559 O O . ILE B 1 238 ? 9.641 -10.992 -4.934 1 98.88 238 ILE B O 1
ATOM 4563 N N . GLY B 1 239 ? 8.617 -12.75 -3.799 1 98.81 239 GLY B N 1
ATOM 4564 C CA . GLY B 1 239 ? 8.617 -12.062 -2.521 1 98.81 239 GLY B CA 1
ATOM 4565 C C . GLY B 1 239 ? 10.016 -11.703 -2.043 1 98.81 239 GLY B C 1
ATOM 4566 O O . GLY B 1 239 ? 10.242 -10.602 -1.545 1 98.81 239 GLY B O 1
ATOM 4567 N N . ALA B 1 240 ? 10.953 -12.664 -2.211 1 98.94 240 ALA B N 1
ATOM 4568 C CA . ALA B 1 240 ? 12.328 -12.43 -1.781 1 98.94 240 ALA B CA 1
ATOM 4569 C C . ALA B 1 240 ? 12.945 -11.25 -2.521 1 98.94 240 ALA B C 1
ATOM 4571 O O . ALA B 1 240 ? 13.672 -10.445 -1.929 1 98.94 240 ALA B O 1
ATOM 4572 N N . GLY B 1 241 ? 12.664 -11.141 -3.799 1 98.94 241 GLY B N 1
ATOM 4573 C CA . GLY B 1 241 ? 13.156 -10 -4.559 1 98.94 241 GLY B CA 1
ATOM 4574 C C . GLY B 1 241 ? 12.555 -8.68 -4.121 1 98.94 241 GLY B C 1
ATOM 4575 O O . GLY B 1 241 ? 13.242 -7.66 -4.078 1 98.94 241 GLY B O 1
ATOM 4576 N N . VAL B 1 242 ? 11.289 -8.68 -3.84 1 98.88 242 VAL B N 1
ATOM 4577 C CA . VAL B 1 242 ? 10.633 -7.488 -3.316 1 98.88 242 VAL B CA 1
ATOM 4578 C C . VAL B 1 242 ? 11.312 -7.043 -2.023 1 98.88 242 VAL B C 1
ATOM 4580 O O . VAL B 1 242 ? 11.555 -5.852 -1.821 1 98.88 242 VAL B O 1
ATOM 4583 N N . ILE B 1 243 ? 11.633 -8.039 -1.165 1 98.94 243 ILE B N 1
ATOM 4584 C CA . ILE B 1 243 ? 12.32 -7.742 0.088 1 98.94 243 ILE B CA 1
ATOM 4585 C C . ILE B 1 243 ? 13.695 -7.156 -0.204 1 98.94 243 ILE B C 1
ATOM 4587 O O . ILE B 1 243 ? 14.086 -6.145 0.388 1 98.94 243 ILE B O 1
ATOM 4591 N N . ASP B 1 244 ? 14.43 -7.75 -1.179 1 98.88 244 ASP B N 1
ATOM 4592 C CA . ASP B 1 244 ? 15.742 -7.227 -1.559 1 98.88 244 ASP B CA 1
ATOM 4593 C C . ASP B 1 244 ? 15.648 -5.762 -1.978 1 98.88 244 ASP B C 1
ATOM 4595 O O . ASP B 1 244 ? 16.453 -4.934 -1.543 1 98.88 244 ASP B O 1
ATOM 4599 N N . GLY B 1 245 ? 14.695 -5.504 -2.855 1 98.75 245 GLY B N 1
ATOM 4600 C CA . GLY B 1 245 ? 14.492 -4.125 -3.271 1 98.75 245 GLY B CA 1
ATOM 4601 C C . GLY B 1 245 ? 14.164 -3.195 -2.119 1 98.75 245 GLY B C 1
ATOM 4602 O O . GLY B 1 245 ? 14.641 -2.059 -2.076 1 98.75 245 GLY B O 1
ATOM 4603 N N . SER B 1 246 ? 13.359 -3.635 -1.198 1 98.88 246 SER B N 1
ATOM 4604 C CA . SER B 1 246 ? 12.984 -2.857 -0.02 1 98.88 246 SER B CA 1
ATOM 4605 C C . SER B 1 246 ? 14.203 -2.559 0.852 1 98.88 246 SER B C 1
ATOM 4607 O O . SER B 1 246 ? 14.344 -1.447 1.365 1 98.88 246 SER B O 1
ATOM 4609 N N . LEU B 1 247 ? 15.031 -3.602 1.019 1 98.88 247 LEU B N 1
ATOM 4610 C CA . LEU B 1 247 ? 16.266 -3.416 1.781 1 98.88 247 LEU B CA 1
ATOM 4611 C C . LEU B 1 247 ? 17.141 -2.34 1.148 1 98.88 247 LEU B C 1
ATOM 4613 O O . LEU B 1 247 ? 17.766 -1.55 1.856 1 98.88 247 LEU B O 1
ATOM 4617 N N . GLY B 1 248 ? 17.219 -2.326 -0.167 1 98.69 248 GLY B N 1
ATOM 4618 C CA . GLY B 1 248 ? 17.953 -1.272 -0.853 1 98.69 248 GLY B CA 1
ATOM 4619 C C . GLY B 1 248 ? 17.438 0.118 -0.533 1 98.69 248 GLY B C 1
ATOM 4620 O O . GLY B 1 248 ? 18.219 1.041 -0.31 1 98.69 248 GLY B O 1
ATOM 4621 N N . ILE B 1 249 ? 16.188 0.296 -0.439 1 98.62 249 ILE B N 1
ATOM 4622 C CA . ILE B 1 249 ? 15.555 1.572 -0.139 1 98.62 249 ILE B CA 1
ATOM 4623 C C . ILE B 1 249 ? 15.898 2.004 1.283 1 98.62 249 ILE B C 1
ATOM 4625 O O . ILE B 1 249 ? 16.219 3.17 1.523 1 98.62 249 ILE B O 1
ATOM 4629 N N . ILE B 1 250 ? 15.789 1.048 2.188 1 98.69 250 ILE B N 1
ATOM 4630 C CA . ILE B 1 250 ? 16.094 1.33 3.586 1 98.69 250 ILE B CA 1
ATOM 4631 C C . ILE B 1 250 ? 17.547 1.792 3.715 1 98.69 250 ILE B C 1
ATOM 4633 O O . ILE B 1 250 ? 17.828 2.771 4.406 1 98.69 250 ILE B O 1
ATOM 4637 N N . ARG B 1 251 ? 18.422 1.125 3.023 1 98.25 251 ARG B N 1
ATOM 4638 C CA . ARG B 1 251 ? 19.844 1.476 3.066 1 98.25 251 ARG B CA 1
ATOM 4639 C C . ARG B 1 251 ? 20.062 2.91 2.6 1 98.25 251 ARG B C 1
ATOM 4641 O O . ARG B 1 251 ? 20.812 3.664 3.229 1 98.25 251 ARG B O 1
ATOM 4648 N N . ILE B 1 252 ? 19.453 3.293 1.555 1 97.75 252 ILE B N 1
ATOM 4649 C CA . ILE B 1 252 ? 19.609 4.633 0.993 1 97.75 252 ILE B CA 1
ATOM 4650 C C . ILE B 1 252 ? 19 5.66 1.941 1 97.75 252 ILE B C 1
ATOM 4652 O O . ILE B 1 252 ? 19.594 6.711 2.195 1 97.75 252 ILE B O 1
ATOM 4656 N N . ALA B 1 253 ? 17.828 5.383 2.471 1 97.56 253 ALA B N 1
ATOM 4657 C CA . ALA B 1 253 ? 17.141 6.301 3.375 1 97.56 253 ALA B CA 1
ATOM 4658 C C . ALA B 1 253 ? 17.969 6.551 4.633 1 97.56 253 ALA B C 1
ATOM 4660 O O . ALA B 1 253 ? 17.953 7.652 5.184 1 97.56 253 ALA B O 1
ATOM 4661 N N . ASP B 1 254 ? 18.641 5.539 5.051 1 97.5 254 ASP B N 1
ATOM 4662 C CA . ASP B 1 254 ? 19.359 5.602 6.32 1 97.5 254 ASP B CA 1
ATOM 4663 C C . ASP B 1 254 ? 20.656 6.406 6.184 1 97.5 254 ASP B C 1
ATOM 4665 O O . ASP B 1 254 ? 21.266 6.773 7.188 1 97.5 254 ASP B O 1
ATOM 4669 N N . VAL B 1 255 ? 21.109 6.695 4.965 1 95.94 255 VAL B N 1
ATOM 4670 C CA . VAL B 1 255 ? 22.281 7.539 4.762 1 95.94 255 VAL B CA 1
ATOM 4671 C C . VAL B 1 255 ? 22.047 8.898 5.41 1 95.94 255 VAL B C 1
ATOM 4673 O O . VAL B 1 255 ? 22.969 9.461 6.031 1 95.94 255 VAL B O 1
ATOM 4676 N N . VAL B 1 256 ? 20.844 9.43 5.344 1 92 256 VAL B N 1
ATOM 4677 C CA . VAL B 1 256 ? 20.578 10.781 5.82 1 92 256 VAL B CA 1
ATOM 4678 C C . VAL B 1 256 ? 19.734 10.719 7.09 1 92 256 VAL B C 1
ATOM 4680 O O . VAL B 1 256 ? 19.844 11.586 7.961 1 92 256 VAL B O 1
ATOM 4683 N N . ASN B 1 257 ? 18.969 9.633 7.289 1 95.06 257 ASN B N 1
ATOM 4684 C CA . ASN B 1 257 ? 17.922 9.672 8.312 1 95.06 257 ASN B CA 1
ATOM 4685 C C . ASN B 1 257 ? 18.094 8.531 9.312 1 95.06 257 ASN B C 1
ATOM 4687 O O . ASN B 1 257 ? 17.125 8.125 9.961 1 95.06 257 ASN B O 1
ATOM 4691 N N . ALA B 1 258 ? 19.266 8.031 9.414 1 95.25 258 ALA B N 1
ATOM 4692 C CA . ALA B 1 258 ? 19.5 6.852 10.25 1 95.25 258 ALA B CA 1
ATOM 4693 C C . ALA B 1 258 ? 19 7.086 11.672 1 95.25 258 ALA B C 1
ATOM 4695 O O . ALA B 1 258 ? 18.391 6.191 12.281 1 95.25 258 ALA B O 1
ATOM 4696 N N . GLU B 1 259 ? 19.219 8.242 12.234 1 96.12 259 GLU B N 1
ATOM 4697 C CA . GLU B 1 259 ? 18.859 8.508 13.625 1 96.12 259 GLU B CA 1
ATOM 4698 C C . GLU B 1 259 ? 17.359 8.391 13.844 1 96.12 259 GLU B C 1
ATOM 4700 O O . GLU B 1 259 ? 16.906 7.621 14.695 1 96.12 259 GLU B O 1
ATOM 4705 N N . VAL B 1 260 ? 16.594 9.117 13.094 1 97.12 260 VAL B N 1
ATOM 4706 C CA . VAL B 1 260 ? 15.148 9.102 13.305 1 97.12 260 VAL B CA 1
ATOM 4707 C C . VAL B 1 260 ? 14.562 7.77 12.836 1 97.12 260 VAL B C 1
ATOM 4709 O O . VAL B 1 260 ? 13.602 7.27 13.422 1 97.12 260 VAL B O 1
ATOM 4712 N N . ASN B 1 261 ? 15.148 7.094 11.828 1 97.94 261 ASN B N 1
ATOM 4713 C CA . ASN B 1 261 ? 14.672 5.816 11.297 1 97.94 261 ASN B CA 1
ATOM 4714 C C . ASN B 1 261 ? 14.891 4.684 12.305 1 97.94 261 ASN B C 1
ATOM 4716 O O . ASN B 1 261 ? 14.219 3.652 12.234 1 97.94 261 ASN B O 1
ATOM 4720 N N . SER B 1 262 ? 15.82 4.879 13.211 1 97.81 262 SER B N 1
ATOM 4721 C CA . SER B 1 262 ? 16.125 3.84 14.195 1 97.81 262 SER B CA 1
ATOM 4722 C C . SER B 1 262 ? 14.945 3.615 15.133 1 97.81 262 SER B C 1
ATOM 4724 O O . SER B 1 262 ? 14.898 2.617 15.859 1 97.81 262 SER B O 1
ATOM 4726 N N . TYR B 1 263 ? 13.891 4.531 15.086 1 97.81 263 TYR B N 1
ATOM 4727 C CA . TYR B 1 263 ? 12.727 4.406 15.953 1 97.81 263 TYR B CA 1
ATOM 4728 C C . TYR B 1 263 ? 11.648 3.547 15.297 1 97.81 263 TYR B C 1
ATOM 4730 O O . TYR B 1 263 ? 10.609 3.273 15.906 1 97.81 263 TYR B O 1
ATOM 4738 N N . LEU B 1 264 ? 11.883 3.074 14.062 1 98 264 LEU B N 1
ATOM 4739 C CA . LEU B 1 264 ? 10.953 2.16 13.398 1 98 264 LEU B CA 1
ATOM 4740 C C . LEU B 1 264 ? 11.219 0.72 13.828 1 98 264 LEU B C 1
ATOM 4742 O O . LEU B 1 264 ? 12.32 0.384 14.25 1 98 264 LEU B O 1
ATOM 4746 N N . ASP B 1 265 ? 10.211 -0.132 13.688 1 95 265 ASP B N 1
ATOM 4747 C CA . ASP B 1 265 ? 10.242 -1.501 14.188 1 95 265 ASP B CA 1
ATOM 4748 C C . ASP B 1 265 ? 11.242 -2.35 13.406 1 95 265 ASP B C 1
ATOM 4750 O O . ASP B 1 265 ? 11.992 -3.131 13.992 1 95 265 ASP B O 1
ATOM 4754 N N . ASP B 1 266 ? 11.188 -2.201 12.109 1 96.56 266 ASP B N 1
ATOM 4755 C CA . ASP B 1 266 ? 11.992 -3.066 11.25 1 96.56 266 ASP B CA 1
ATOM 4756 C C . ASP B 1 266 ? 13.047 -2.26 10.492 1 96.56 266 ASP B C 1
ATOM 4758 O O . ASP B 1 266 ? 12.711 -1.398 9.68 1 96.56 266 ASP B O 1
ATOM 4762 N N . GLY B 1 267 ? 14.344 -2.541 10.797 1 97.62 267 GLY B N 1
ATOM 4763 C CA . GLY B 1 267 ? 15.445 -1.96 10.039 1 97.62 267 GLY B CA 1
ATOM 4764 C C . GLY B 1 267 ? 16.109 -2.943 9.094 1 97.62 267 GLY B C 1
ATOM 4765 O O . GLY B 1 267 ? 15.625 -4.066 8.922 1 97.62 267 GLY B O 1
ATOM 4766 N N . TYR B 1 268 ? 17.172 -2.529 8.43 1 98.25 268 TYR B N 1
ATOM 4767 C CA . TYR B 1 268 ? 17.859 -3.303 7.402 1 98.25 268 TYR B CA 1
ATOM 4768 C C . TYR B 1 268 ? 18.328 -4.648 7.953 1 98.25 268 TYR B C 1
ATOM 4770 O O . TYR B 1 268 ? 18 -5.699 7.395 1 98.25 268 TYR B O 1
ATOM 4778 N N . ASP B 1 269 ? 18.984 -4.637 9.109 1 98.12 269 ASP B N 1
ATOM 4779 C CA . ASP B 1 269 ? 19.641 -5.836 9.617 1 98.12 269 ASP B CA 1
ATOM 4780 C C . ASP B 1 269 ? 18.625 -6.887 10.039 1 98.12 269 ASP B C 1
ATOM 4782 O O . ASP B 1 269 ? 18.797 -8.078 9.758 1 98.12 269 ASP B O 1
ATOM 4786 N N . SER B 1 270 ? 17.609 -6.438 10.711 1 98 270 SER B N 1
ATOM 4787 C CA . SER B 1 270 ? 16.578 -7.371 11.172 1 98 270 SER B CA 1
ATOM 4788 C C . SER B 1 270 ? 15.852 -8.016 9.992 1 98 270 SER B C 1
ATOM 4790 O O . SER B 1 270 ? 15.609 -9.227 9.992 1 98 270 SER B O 1
ATOM 4792 N N . LEU B 1 271 ? 15.508 -7.254 8.992 1 98.75 271 LEU B N 1
ATOM 4793 C CA . LEU B 1 271 ? 14.812 -7.77 7.824 1 98.75 271 LEU B CA 1
ATOM 4794 C C . LEU B 1 271 ? 15.711 -8.688 7.012 1 98.75 271 LEU B C 1
ATOM 4796 O O . LEU B 1 271 ? 15.273 -9.734 6.527 1 98.75 271 LEU B O 1
ATOM 4800 N N . LYS B 1 272 ? 16.969 -8.305 6.883 1 98.69 272 LYS B N 1
ATOM 4801 C CA . LYS B 1 272 ? 17.922 -9.109 6.137 1 98.69 272 LYS B CA 1
ATOM 4802 C C . LYS B 1 272 ? 18.125 -10.469 6.801 1 98.69 272 LYS B C 1
ATOM 4804 O O . LYS B 1 272 ? 18.203 -11.492 6.117 1 98.69 272 LYS B O 1
ATOM 4809 N N . ALA B 1 273 ? 18.234 -10.453 8.125 1 98.69 273 ALA B N 1
ATOM 4810 C CA . ALA B 1 273 ? 18.422 -11.703 8.859 1 98.69 273 ALA B CA 1
ATOM 4811 C C . ALA B 1 273 ? 17.234 -12.641 8.648 1 98.69 273 ALA B C 1
ATOM 4813 O O . ALA B 1 273 ? 17.422 -13.852 8.453 1 98.69 273 ALA B O 1
ATOM 4814 N N . ARG B 1 274 ? 16.031 -12.172 8.703 1 98.62 274 ARG B N 1
ATOM 4815 C CA . ARG B 1 274 ? 14.836 -12.969 8.484 1 98.62 274 ARG B CA 1
ATOM 4816 C C . ARG B 1 274 ? 14.781 -13.492 7.055 1 98.62 274 ARG B C 1
ATOM 4818 O O . ARG B 1 274 ? 14.414 -14.648 6.824 1 98.62 274 ARG B O 1
ATOM 4825 N N . LEU B 1 275 ? 15.164 -12.617 6.047 1 98.88 275 LEU B N 1
ATOM 4826 C CA . LEU B 1 275 ? 15.203 -13.047 4.656 1 98.88 275 LEU B CA 1
ATOM 4827 C C . LEU B 1 275 ? 16.219 -14.172 4.469 1 98.88 275 LEU B C 1
ATOM 4829 O O . LEU B 1 275 ? 15.945 -15.156 3.781 1 98.88 275 LEU B O 1
ATOM 4833 N N . ASP B 1 276 ? 17.391 -13.984 5.062 1 98.75 276 ASP B N 1
ATOM 4834 C CA . ASP B 1 276 ? 18.453 -14.992 4.934 1 98.75 276 ASP B CA 1
ATOM 4835 C C . ASP B 1 276 ? 17.984 -16.328 5.504 1 98.75 276 ASP B C 1
ATOM 4837 O O . ASP B 1 276 ? 18.266 -17.391 4.918 1 98.75 276 ASP B O 1
ATOM 4841 N N . GLY B 1 277 ? 17.312 -16.281 6.672 1 98.56 277 GLY B N 1
ATOM 4842 C CA . GLY B 1 277 ? 16.766 -17.5 7.234 1 98.56 277 GLY B CA 1
ATOM 4843 C C . GLY B 1 277 ? 15.742 -18.172 6.336 1 98.56 277 GLY B C 1
ATOM 4844 O O . GLY B 1 277 ? 15.789 -19.391 6.121 1 98.56 277 GLY B O 1
ATOM 4845 N N . ALA B 1 278 ? 14.875 -17.453 5.797 1 98.69 278 ALA B N 1
ATOM 4846 C CA . ALA B 1 278 ? 13.859 -17.969 4.887 1 98.69 278 ALA B CA 1
ATOM 4847 C C . ALA B 1 278 ? 14.5 -18.531 3.621 1 98.69 278 ALA B C 1
ATOM 4849 O O . ALA B 1 278 ? 14.016 -19.531 3.07 1 98.69 278 ALA B O 1
ATOM 4850 N N . TRP B 1 279 ? 15.594 -17.906 3.176 1 98.75 279 TRP B N 1
ATOM 4851 C CA . TRP B 1 279 ? 16.234 -18.312 1.924 1 98.75 279 TRP B CA 1
ATOM 4852 C C . TRP B 1 279 ? 16.906 -19.672 2.072 1 98.75 279 TRP B C 1
ATOM 4854 O O . TRP B 1 279 ? 16.844 -20.5 1.162 1 98.75 279 TRP B O 1
ATOM 4864 N N . VAL B 1 280 ? 17.531 -19.875 3.246 1 98.69 280 VAL B N 1
ATOM 4865 C CA . VAL B 1 280 ? 18.141 -21.172 3.514 1 98.69 280 VAL B CA 1
ATOM 4866 C C . VAL B 1 280 ? 17.078 -22.266 3.459 1 98.69 280 VAL B C 1
ATOM 4868 O O . VAL B 1 280 ? 17.297 -23.312 2.844 1 98.69 280 VAL B O 1
ATOM 4871 N N . GLU B 1 281 ? 15.984 -22.031 4.062 1 98.81 281 GLU B N 1
ATOM 4872 C CA . GLU B 1 281 ? 14.891 -22.984 4.059 1 98.81 281 GLU B CA 1
ATOM 4873 C C . GLU B 1 281 ? 14.312 -23.156 2.654 1 98.81 281 GLU B C 1
ATOM 4875 O O . GLU B 1 281 ? 13.898 -24.266 2.275 1 98.81 281 GLU B O 1
ATOM 4880 N N . THR B 1 282 ? 14.273 -22.094 1.843 1 98.88 282 THR B N 1
ATOM 4881 C CA . THR B 1 282 ? 13.812 -22.156 0.461 1 98.88 282 THR B CA 1
ATOM 4882 C C . THR B 1 282 ? 14.656 -23.125 -0.353 1 98.88 282 THR B C 1
ATOM 4884 O O . THR B 1 282 ? 14.117 -23.984 -1.062 1 98.88 282 THR B O 1
ATOM 4887 N N . GLU B 1 283 ? 15.938 -23 -0.248 1 98.69 283 GLU B N 1
ATOM 4888 C CA . GLU B 1 283 ? 16.844 -23.875 -0.994 1 98.69 283 GLU B CA 1
ATOM 4889 C C . GLU B 1 283 ? 16.672 -25.328 -0.58 1 98.69 283 GLU B C 1
ATOM 4891 O O . GLU B 1 283 ? 16.641 -26.219 -1.429 1 98.69 283 GLU B O 1
ATOM 4896 N N . ARG B 1 284 ? 16.562 -25.531 0.743 1 98.75 284 ARG B N 1
ATOM 4897 C CA . ARG B 1 284 ? 16.375 -26.891 1.245 1 98.75 284 ARG B CA 1
ATOM 4898 C C . ARG B 1 284 ? 15.094 -27.516 0.688 1 98.75 284 ARG B C 1
ATOM 4900 O O . ARG B 1 284 ? 15.125 -28.609 0.135 1 98.75 284 ARG B O 1
ATOM 4907 N N . LEU B 1 285 ? 13.969 -26.859 0.75 1 98.88 285 LEU B N 1
ATOM 4908 C CA . LEU B 1 285 ? 12.664 -27.391 0.337 1 98.88 285 LEU B CA 1
ATOM 4909 C C . LEU B 1 285 ? 12.594 -27.531 -1.18 1 98.88 285 LEU B C 1
ATOM 4911 O O . LEU B 1 285 ? 11.945 -28.438 -1.692 1 98.88 285 LEU B O 1
ATOM 4915 N N . ALA B 1 286 ? 13.273 -26.594 -1.901 1 98.81 286 ALA B N 1
ATOM 4916 C CA . ALA B 1 286 ? 13.336 -26.688 -3.357 1 98.81 286 ALA B CA 1
ATOM 4917 C C . ALA B 1 286 ? 14.047 -27.969 -3.791 1 98.81 286 ALA B C 1
ATOM 4919 O O . ALA B 1 286 ? 13.641 -28.609 -4.758 1 98.81 286 ALA B O 1
ATOM 4920 N N . GLY B 1 287 ? 15.141 -28.266 -3.082 1 98.56 287 GLY B N 1
ATOM 4921 C CA . GLY B 1 287 ? 15.844 -29.5 -3.363 1 98.56 287 GLY B CA 1
ATOM 4922 C C . GLY B 1 287 ? 14.977 -30.734 -3.16 1 98.56 287 GLY B C 1
ATOM 4923 O O . GLY B 1 287 ? 14.977 -31.641 -3.992 1 98.56 287 GLY B O 1
ATOM 4924 N N . LEU B 1 288 ? 14.227 -30.766 -2.047 1 98.62 288 LEU B N 1
ATOM 4925 C CA . LEU B 1 288 ? 13.328 -31.875 -1.766 1 98.62 288 LEU B CA 1
ATOM 4926 C C . LEU B 1 288 ? 12.266 -32 -2.852 1 98.62 288 LEU B C 1
ATOM 4928 O O . LEU B 1 288 ? 12 -33.125 -3.338 1 98.62 288 LEU B O 1
ATOM 4932 N N . ALA B 1 289 ? 11.672 -30.953 -3.271 1 98.38 289 ALA B N 1
ATOM 4933 C CA . ALA B 1 289 ? 10.625 -30.953 -4.293 1 98.38 289 ALA B CA 1
ATOM 4934 C C . ALA B 1 289 ? 11.172 -31.422 -5.637 1 98.38 289 ALA B C 1
ATOM 4936 O O . ALA B 1 289 ? 10.516 -32.156 -6.359 1 98.38 289 ALA B O 1
ATOM 4937 N N . TRP B 1 290 ? 12.375 -30.938 -5.973 1 98 290 TRP B N 1
ATOM 4938 C CA . TRP B 1 290 ? 13.008 -31.328 -7.23 1 98 290 TRP B CA 1
ATOM 4939 C C . TRP B 1 290 ? 13.234 -32.844 -7.289 1 98 290 TRP B C 1
ATOM 4941 O O . TRP B 1 290 ? 13.141 -33.438 -8.359 1 98 290 TRP B O 1
ATOM 4951 N N . ASN B 1 291 ? 13.414 -33.375 -6.141 1 96.75 291 ASN B N 1
ATOM 4952 C CA . ASN B 1 291 ? 13.68 -34.812 -6.07 1 96.75 291 ASN B CA 1
ATOM 4953 C C . ASN B 1 291 ? 12.414 -35.594 -5.738 1 96.75 291 ASN B C 1
ATOM 4955 O O . ASN B 1 291 ? 12.484 -36.75 -5.297 1 96.75 291 ASN B O 1
ATOM 4959 N N . ASN B 1 292 ? 11.258 -34.969 -5.816 1 96.44 292 ASN B N 1
ATOM 4960 C CA . ASN B 1 292 ? 9.938 -35.562 -5.68 1 96.44 292 ASN B CA 1
ATOM 4961 C C . ASN B 1 292 ? 9.719 -36.125 -4.273 1 96.44 292 ASN B C 1
ATOM 4963 O O . ASN B 1 292 ? 9.109 -37.188 -4.109 1 96.44 292 ASN B O 1
ATOM 4967 N N . THR B 1 293 ? 10.344 -35.531 -3.281 1 97.62 293 THR B N 1
ATOM 4968 C CA . THR B 1 293 ? 10.102 -35.812 -1.868 1 97.62 293 THR B CA 1
ATOM 4969 C C . THR B 1 293 ? 9.719 -34.531 -1.127 1 97.62 293 THR B C 1
ATOM 4971 O O . THR B 1 293 ? 10.375 -34.156 -0.15 1 97.62 293 THR B O 1
ATOM 4974 N N . PRO B 1 294 ? 8.688 -34 -1.599 1 97.88 294 PRO B N 1
ATOM 4975 C CA . PRO B 1 294 ? 8.336 -32.688 -1.059 1 97.88 294 PRO B CA 1
ATOM 4976 C C . PRO B 1 294 ? 7.906 -32.719 0.406 1 97.88 294 PRO B C 1
ATOM 4978 O O . PRO B 1 294 ? 7.324 -33.719 0.843 1 97.88 294 PRO B O 1
ATOM 4981 N N . ASP B 1 295 ? 8.227 -31.703 1.204 1 98.12 295 ASP B N 1
ATOM 4982 C CA . ASP B 1 295 ? 7.684 -31.406 2.529 1 98.12 295 ASP B CA 1
ATOM 4983 C C . ASP B 1 295 ? 6.594 -30.344 2.461 1 98.12 295 ASP B C 1
ATOM 4985 O O . ASP B 1 295 ? 6.875 -29.156 2.568 1 98.12 295 ASP B O 1
ATOM 4989 N N . THR B 1 296 ? 5.398 -30.797 2.338 1 97.38 296 THR B N 1
ATOM 4990 C CA . THR B 1 296 ? 4.262 -29.922 2.025 1 97.38 296 THR B CA 1
ATOM 4991 C C . THR B 1 296 ? 4.035 -28.906 3.143 1 97.38 296 THR B C 1
ATOM 4993 O O . THR B 1 296 ? 3.912 -27.719 2.883 1 97.38 296 THR B O 1
ATOM 4996 N N . LEU B 1 297 ? 3.994 -29.375 4.387 1 98.31 297 LEU B N 1
ATOM 4997 C CA . LEU B 1 297 ? 3.715 -28.484 5.508 1 98.31 297 LEU B CA 1
ATOM 4998 C C . LEU B 1 297 ? 4.789 -27.422 5.625 1 98.31 297 LEU B C 1
ATOM 5000 O O . LEU B 1 297 ? 4.473 -26.234 5.777 1 98.31 297 LEU B O 1
ATOM 5004 N N . ALA B 1 298 ? 6.066 -27.797 5.551 1 98.75 298 ALA B N 1
ATOM 5005 C CA . ALA B 1 298 ? 7.16 -26.828 5.637 1 98.75 298 ALA B CA 1
ATOM 5006 C C . ALA B 1 298 ? 7.094 -25.828 4.492 1 98.75 298 ALA B C 1
ATOM 5008 O O . ALA B 1 298 ? 7.406 -24.641 4.676 1 98.75 298 ALA B O 1
ATOM 5009 N N . THR B 1 299 ? 6.699 -26.328 3.316 1 98.88 299 THR B N 1
ATOM 5010 C CA . THR B 1 299 ? 6.578 -25.469 2.143 1 98.88 299 THR B CA 1
ATOM 5011 C C . THR B 1 299 ? 5.496 -24.406 2.35 1 98.88 299 THR B C 1
ATOM 5013 O O . THR B 1 299 ? 5.719 -23.219 2.082 1 98.88 299 THR B O 1
ATOM 5016 N N . LEU B 1 300 ? 4.332 -24.812 2.846 1 98.81 300 LEU B N 1
ATOM 5017 C CA . LEU B 1 300 ? 3.232 -23.891 3.1 1 98.81 300 LEU B CA 1
ATOM 5018 C C . LEU B 1 300 ? 3.625 -22.859 4.145 1 98.81 300 LEU B C 1
ATOM 5020 O O . LEU B 1 300 ? 3.367 -21.656 3.965 1 98.81 300 LEU B O 1
ATOM 5024 N N . LYS B 1 301 ? 4.273 -23.297 5.207 1 98.88 301 LYS B N 1
ATOM 5025 C CA . LYS B 1 301 ? 4.688 -22.406 6.285 1 98.88 301 LYS B CA 1
ATOM 5026 C C . LYS B 1 301 ? 5.707 -21.391 5.793 1 98.88 301 LYS B C 1
ATOM 5028 O O . LYS B 1 301 ? 5.645 -20.219 6.16 1 98.88 301 LYS B O 1
ATOM 5033 N N . LEU B 1 302 ? 6.645 -21.859 4.984 1 98.88 302 LEU B N 1
ATOM 5034 C CA . LEU B 1 302 ? 7.664 -20.969 4.449 1 98.88 302 LEU B CA 1
ATOM 5035 C C . LEU B 1 302 ? 7.043 -19.906 3.535 1 98.88 302 LEU B C 1
ATOM 5037 O O . LEU B 1 302 ? 7.406 -18.734 3.596 1 98.88 302 LEU B O 1
ATOM 5041 N N . ARG B 1 303 ? 6.141 -20.359 2.67 1 98.88 303 ARG B N 1
ATOM 5042 C CA . ARG B 1 303 ? 5.488 -19.438 1.748 1 98.88 303 ARG B CA 1
ATOM 5043 C C . ARG B 1 303 ? 4.691 -18.375 2.506 1 98.88 303 ARG B C 1
ATOM 5045 O O . ARG B 1 303 ? 4.688 -17.203 2.127 1 98.88 303 ARG B O 1
ATOM 5052 N N . GLU B 1 304 ? 3.988 -18.797 3.541 1 98.81 304 GLU B N 1
ATOM 5053 C CA . GLU B 1 304 ? 3.258 -17.875 4.395 1 98.81 304 GLU B CA 1
ATOM 5054 C C . GLU B 1 304 ? 4.199 -16.859 5.043 1 98.81 304 GLU B C 1
ATOM 5056 O O . GLU B 1 304 ? 3.959 -15.656 4.988 1 98.81 304 GLU B O 1
ATOM 5061 N N . ALA B 1 305 ? 5.27 -17.328 5.629 1 98.69 305 ALA B N 1
ATOM 5062 C CA . ALA B 1 305 ? 6.238 -16.484 6.312 1 98.69 305 ALA B CA 1
ATOM 5063 C C . ALA B 1 305 ? 6.883 -15.492 5.344 1 98.69 305 ALA B C 1
ATOM 5065 O O . ALA B 1 305 ? 7.133 -14.336 5.699 1 98.69 305 ALA B O 1
ATOM 5066 N N . ALA B 1 306 ? 7.199 -15.969 4.164 1 98.69 306 ALA B N 1
ATOM 5067 C CA . ALA B 1 306 ? 7.828 -15.125 3.15 1 98.69 306 ALA B CA 1
ATOM 5068 C C . ALA B 1 306 ? 6.895 -13.992 2.725 1 98.69 306 ALA B C 1
ATOM 5070 O O . ALA B 1 306 ? 7.34 -12.859 2.514 1 98.69 306 ALA B O 1
ATOM 5071 N N . ALA B 1 307 ? 5.617 -14.32 2.574 1 98.81 307 ALA B N 1
ATOM 5072 C CA . ALA B 1 307 ? 4.641 -13.297 2.199 1 98.81 307 ALA B CA 1
ATOM 5073 C C . ALA B 1 307 ? 4.492 -12.25 3.299 1 98.81 307 ALA B C 1
ATOM 5075 O O . ALA B 1 307 ? 4.449 -11.047 3.02 1 98.81 307 ALA B O 1
ATOM 5076 N N . VAL B 1 308 ? 4.438 -12.688 4.551 1 98.69 308 VAL B N 1
ATOM 5077 C CA . VAL B 1 308 ? 4.332 -11.789 5.695 1 98.69 308 VAL B CA 1
ATOM 5078 C C . VAL B 1 308 ? 5.574 -10.906 5.773 1 98.69 308 VAL B C 1
ATOM 5080 O O . VAL B 1 308 ? 5.473 -9.703 6.031 1 98.69 308 VAL B O 1
ATOM 5083 N N . LEU B 1 309 ? 6.711 -11.516 5.547 1 98.88 309 LEU B N 1
ATOM 5084 C CA . LEU B 1 309 ? 7.965 -10.773 5.586 1 98.88 309 LEU B CA 1
ATOM 5085 C C . LEU B 1 309 ? 8.016 -9.727 4.473 1 98.88 309 LEU B C 1
ATOM 5087 O O . LEU B 1 309 ? 8.531 -8.625 4.668 1 98.88 309 LEU B O 1
ATOM 5091 N N . ALA B 1 310 ? 7.539 -10.078 3.27 1 98.88 310 ALA B N 1
ATOM 5092 C CA . ALA B 1 310 ? 7.512 -9.125 2.16 1 98.88 310 ALA B CA 1
ATOM 5093 C C . ALA B 1 310 ? 6.656 -7.91 2.5 1 98.88 310 ALA B C 1
ATOM 5095 O O . ALA B 1 310 ? 7.031 -6.773 2.195 1 98.88 310 ALA B O 1
ATOM 5096 N N . LEU B 1 311 ? 5.48 -8.164 3.148 1 98.75 311 LEU B N 1
ATOM 5097 C CA . LEU B 1 311 ? 4.629 -7.07 3.59 1 98.75 311 LEU B CA 1
ATOM 5098 C C . LEU B 1 311 ? 5.363 -6.172 4.582 1 98.75 311 LEU B C 1
ATOM 5100 O O . LEU B 1 311 ? 5.375 -4.949 4.426 1 98.75 311 LEU B O 1
ATOM 5104 N N . ALA B 1 312 ? 6.012 -6.77 5.52 1 98.69 312 ALA B N 1
ATOM 5105 C CA . ALA B 1 312 ? 6.715 -6.02 6.559 1 98.69 312 ALA B CA 1
ATOM 5106 C C . ALA B 1 312 ? 7.859 -5.203 5.965 1 98.69 312 ALA B C 1
ATOM 5108 O O . ALA B 1 312 ? 8.023 -4.027 6.297 1 98.69 312 ALA B O 1
ATOM 5109 N N . ALA B 1 313 ? 8.641 -5.824 5.098 1 98.88 313 ALA B N 1
ATOM 5110 C CA . ALA B 1 313 ? 9.82 -5.184 4.531 1 98.88 313 ALA B CA 1
ATOM 5111 C C . ALA B 1 313 ? 9.438 -3.996 3.654 1 98.88 313 ALA B C 1
ATOM 5113 O O . ALA B 1 313 ? 10.055 -2.932 3.73 1 98.88 313 ALA B O 1
ATOM 5114 N N . SER B 1 314 ? 8.461 -4.203 2.812 1 98.81 314 SER B N 1
ATOM 5115 C CA . SER B 1 314 ? 8.062 -3.129 1.91 1 98.81 314 SER B CA 1
ATOM 5116 C C . SER B 1 314 ? 7.441 -1.964 2.678 1 98.81 314 SER B C 1
ATOM 5118 O O . SER B 1 314 ? 7.691 -0.8 2.355 1 98.81 314 SER B O 1
ATOM 5120 N N . GLN B 1 315 ? 6.617 -2.258 3.666 1 98.62 315 GLN B N 1
ATOM 5121 C CA . GLN B 1 315 ? 6.055 -1.2 4.5 1 98.62 315 GLN B CA 1
ATOM 5122 C C . GLN B 1 315 ? 7.156 -0.438 5.234 1 98.62 315 GLN B C 1
ATOM 5124 O O . GLN B 1 315 ? 7.121 0.792 5.309 1 98.62 315 GLN B O 1
ATOM 5129 N N . SER B 1 316 ? 8.078 -1.182 5.781 1 98.69 316 SER B N 1
ATOM 5130 C CA . SER B 1 316 ? 9.195 -0.545 6.477 1 98.69 316 SER B CA 1
ATOM 5131 C C . SER B 1 316 ? 9.984 0.36 5.539 1 98.69 316 SER B C 1
ATOM 5133 O O . SER B 1 316 ? 10.375 1.466 5.918 1 98.69 316 SER B O 1
ATOM 5135 N N . ALA B 1 317 ? 10.258 -0.113 4.344 1 98.75 317 ALA B N 1
ATOM 5136 C CA . ALA B 1 317 ? 10.984 0.689 3.361 1 98.75 317 ALA B CA 1
ATOM 5137 C C . ALA B 1 317 ? 10.258 1.998 3.076 1 98.75 317 ALA B C 1
ATOM 5139 O O . ALA B 1 317 ? 10.883 3.055 2.973 1 98.75 317 ALA B O 1
ATOM 5140 N N . ALA B 1 318 ? 8.961 1.913 2.939 1 98.31 318 ALA B N 1
ATOM 5141 C CA . ALA B 1 318 ? 8.156 3.107 2.697 1 98.31 318 ALA B CA 1
ATOM 5142 C C . ALA B 1 318 ? 8.242 4.074 3.877 1 98.31 318 ALA B C 1
ATOM 5144 O O . ALA B 1 318 ? 8.375 5.285 3.686 1 98.31 318 ALA B O 1
ATOM 5145 N N . LEU B 1 319 ? 8.164 3.541 5.09 1 98.44 319 LEU B N 1
ATOM 5146 C CA . LEU B 1 319 ? 8.25 4.371 6.285 1 98.44 319 LEU B CA 1
ATOM 5147 C C . LEU B 1 319 ? 9.625 5.02 6.398 1 98.44 319 LEU B C 1
ATOM 5149 O O . LEU B 1 319 ? 9.734 6.188 6.781 1 98.44 319 LEU B O 1
ATOM 5153 N N . HIS B 1 320 ? 10.656 4.301 6.043 1 98.5 320 HIS B N 1
ATOM 5154 C CA . HIS B 1 320 ? 12.016 4.832 6.055 1 98.5 320 HIS B CA 1
ATOM 5155 C C . HIS B 1 320 ? 12.18 5.957 5.039 1 98.5 320 HIS B C 1
ATOM 5157 O O . HIS B 1 320 ? 12.82 6.969 5.328 1 98.5 320 HIS B O 1
ATOM 5163 N N . ALA B 1 321 ? 11.57 5.773 3.896 1 97.56 321 ALA B N 1
ATOM 5164 C CA . ALA B 1 321 ? 11.727 6.727 2.801 1 97.56 321 ALA B CA 1
ATOM 5165 C C . ALA B 1 321 ? 10.953 8.008 3.074 1 97.56 321 ALA B C 1
ATOM 5167 O O . ALA B 1 321 ? 11.312 9.078 2.576 1 97.56 321 ALA B O 1
ATOM 5168 N N . GLY B 1 322 ? 9.875 7.898 3.865 1 95.38 322 GLY B N 1
ATOM 5169 C CA . GLY B 1 322 ? 9.062 9.07 4.16 1 95.38 322 GLY B CA 1
ATOM 5170 C C . GLY B 1 322 ? 8.352 9.625 2.941 1 95.38 322 GLY B C 1
ATOM 5171 O O . GLY B 1 322 ? 7.852 8.859 2.109 1 95.38 322 GLY B O 1
ATOM 5172 N N . ALA B 1 323 ? 8.258 10.906 2.84 1 92.25 323 ALA B N 1
ATOM 5173 C CA . ALA B 1 323 ? 7.504 11.578 1.787 1 92.25 323 ALA B CA 1
ATOM 5174 C C . ALA B 1 323 ? 8.07 11.242 0.408 1 92.25 323 ALA B C 1
ATOM 5176 O O . ALA B 1 323 ? 7.324 11.148 -0.569 1 92.25 323 ALA B O 1
ATOM 5177 N N . LYS B 1 324 ? 9.336 11.062 0.365 1 93 324 LYS B N 1
ATOM 5178 C CA . LYS B 1 324 ? 9.969 10.734 -0.91 1 93 324 LYS B CA 1
ATOM 5179 C C . LYS B 1 324 ? 9.492 9.383 -1.424 1 93 324 LYS B C 1
ATOM 5181 O O . LYS B 1 324 ? 9.438 9.156 -2.635 1 93 324 LYS B O 1
ATOM 5186 N N . GLY B 1 325 ? 9.141 8.516 -0.509 1 95.75 325 GLY B N 1
ATOM 5187 C CA . GLY B 1 325 ? 8.633 7.199 -0.878 1 95.75 325 GLY B CA 1
ATOM 5188 C C . GLY B 1 325 ? 7.242 7.25 -1.49 1 95.75 325 GLY B C 1
ATOM 5189 O O . GLY B 1 325 ? 6.797 6.277 -2.104 1 95.75 325 GLY B O 1
ATOM 5190 N N . TYR B 1 326 ? 6.582 8.398 -1.369 1 93.88 326 TYR B N 1
ATOM 5191 C CA . TYR B 1 326 ? 5.219 8.57 -1.855 1 93.88 326 TYR B CA 1
ATOM 5192 C C . TYR B 1 326 ? 5.211 9.047 -3.303 1 93.88 326 TYR B C 1
ATOM 5194 O O . TYR B 1 326 ? 4.172 9.031 -3.965 1 93.88 326 TYR B O 1
ATOM 5202 N N . LEU B 1 327 ? 6.371 9.492 -3.795 1 94.94 327 LEU B N 1
ATOM 5203 C CA . LEU B 1 327 ? 6.438 9.883 -5.199 1 94.94 327 LEU B CA 1
ATOM 5204 C C . LEU B 1 327 ? 6.121 8.703 -6.109 1 94.94 327 LEU B C 1
ATOM 5206 O O . LEU B 1 327 ? 6.59 7.586 -5.875 1 94.94 327 LEU B O 1
ATOM 5210 N N . MET B 1 328 ? 5.332 8.945 -7.098 1 94.06 328 MET B N 1
ATOM 5211 C CA . MET B 1 328 ? 4.848 7.887 -7.98 1 94.06 328 MET B CA 1
ATOM 5212 C C . MET B 1 328 ? 6.012 7.145 -8.633 1 94.06 328 MET B C 1
ATOM 5214 O O . MET B 1 328 ? 5.922 5.945 -8.883 1 94.06 328 MET B O 1
ATOM 5218 N N . ARG B 1 329 ? 7.133 7.793 -8.836 1 93.06 329 ARG B N 1
ATOM 5219 C CA . ARG B 1 329 ? 8.266 7.164 -9.508 1 93.06 329 ARG B CA 1
ATOM 5220 C C . ARG B 1 329 ? 9.195 6.488 -8.5 1 93.06 329 ARG B C 1
ATOM 5222 O O . ARG B 1 329 ? 10.172 5.84 -8.891 1 93.06 329 ARG B O 1
ATOM 5229 N N . SER B 1 330 ? 8.875 6.652 -7.246 1 95.56 330 SER B N 1
ATOM 5230 C CA . SER B 1 330 ? 9.68 5.984 -6.227 1 95.56 330 SER B CA 1
ATOM 5231 C C . SER B 1 330 ? 9.398 4.484 -6.195 1 95.56 330 SER B C 1
ATOM 5233 O O . SER B 1 330 ? 8.234 4.066 -6.234 1 95.56 330 SER B O 1
ATOM 5235 N N . PRO B 1 331 ? 10.43 3.693 -6.105 1 97.25 331 PRO B N 1
ATOM 5236 C CA . PRO B 1 331 ? 10.188 2.256 -5.969 1 97.25 331 PRO B CA 1
ATOM 5237 C C . PRO B 1 331 ? 9.547 1.89 -4.629 1 97.25 331 PRO B C 1
ATOM 5239 O O . PRO B 1 331 ? 8.984 0.803 -4.488 1 97.25 331 PRO B O 1
ATOM 5242 N N . ALA B 1 332 ? 9.625 2.775 -3.609 1 97.88 332 ALA B N 1
ATOM 5243 C CA . ALA B 1 332 ? 9.133 2.449 -2.271 1 97.88 332 ALA B CA 1
ATOM 5244 C C . ALA B 1 332 ? 7.637 2.141 -2.297 1 97.88 332 ALA B C 1
ATOM 5246 O O . ALA B 1 332 ? 7.207 1.094 -1.808 1 97.88 332 ALA B O 1
ATOM 5247 N N . GLN B 1 333 ? 6.875 3.047 -2.863 1 97.69 333 GLN B N 1
ATOM 5248 C CA . GLN B 1 333 ? 5.434 2.828 -2.91 1 97.69 333 GLN B CA 1
ATOM 5249 C C . GLN B 1 333 ? 5.082 1.662 -3.83 1 97.69 333 GLN B C 1
ATOM 5251 O O . GLN B 1 333 ? 4.137 0.917 -3.562 1 97.69 333 GLN B O 1
ATOM 5256 N N . ARG B 1 334 ? 5.801 1.461 -4.918 1 97.38 334 ARG B N 1
ATOM 5257 C CA . ARG B 1 334 ? 5.559 0.344 -5.824 1 97.38 334 ARG B CA 1
ATOM 5258 C C . ARG B 1 334 ? 5.77 -0.991 -5.117 1 97.38 334 ARG B C 1
ATOM 5260 O O . ARG B 1 334 ? 4.98 -1.923 -5.293 1 97.38 334 ARG B O 1
ATOM 5267 N N . ARG B 1 335 ? 6.84 -1.08 -4.297 1 98.31 335 ARG B N 1
ATOM 5268 C CA . ARG B 1 335 ? 7.164 -2.326 -3.611 1 98.31 335 ARG B CA 1
ATOM 5269 C C . ARG B 1 335 ? 6.074 -2.699 -2.613 1 98.31 335 ARG B C 1
ATOM 5271 O O . ARG B 1 335 ? 5.809 -3.883 -2.389 1 98.31 335 ARG B O 1
ATOM 5278 N N . VAL B 1 336 ? 5.43 -1.711 -2.041 1 98.44 336 VAL B N 1
ATOM 5279 C CA . VAL B 1 336 ? 4.312 -1.976 -1.142 1 98.44 336 VAL B CA 1
ATOM 5280 C C . VAL B 1 336 ? 3.182 -2.654 -1.91 1 98.44 336 VAL B C 1
ATOM 5282 O O . VAL B 1 336 ? 2.615 -3.646 -1.445 1 98.44 336 VAL B O 1
ATOM 5285 N N . ARG B 1 337 ? 2.896 -2.15 -3.078 1 97.62 337 ARG B N 1
ATOM 5286 C CA . ARG B 1 337 ? 1.837 -2.732 -3.895 1 97.62 337 ARG B CA 1
ATOM 5287 C C . ARG B 1 337 ? 2.223 -4.125 -4.383 1 97.62 337 ARG B C 1
ATOM 5289 O O . ARG B 1 337 ? 1.388 -5.027 -4.418 1 97.62 337 ARG B O 1
ATOM 5296 N N . GLU B 1 338 ? 3.482 -4.301 -4.707 1 98.31 338 GLU B N 1
ATOM 5297 C CA . GLU B 1 338 ? 3.965 -5.609 -5.137 1 98.31 338 GLU B CA 1
ATOM 5298 C C . GLU B 1 338 ? 3.912 -6.621 -3.994 1 98.31 338 GLU B C 1
ATOM 5300 O O . GLU B 1 338 ? 3.564 -7.785 -4.203 1 98.31 338 GLU B O 1
ATOM 5305 N N . ALA B 1 339 ? 4.273 -6.16 -2.811 1 98.69 339 ALA B N 1
ATOM 5306 C CA . ALA B 1 339 ? 4.238 -7.043 -1.649 1 98.69 339 ALA B CA 1
ATOM 5307 C C . ALA B 1 339 ? 2.807 -7.469 -1.329 1 98.69 339 ALA B C 1
ATOM 5309 O O . ALA B 1 339 ? 2.57 -8.602 -0.905 1 98.69 339 ALA B O 1
ATOM 5310 N N . MET B 1 340 ? 1.88 -6.57 -1.51 1 98.06 340 MET B N 1
ATOM 5311 C CA . MET B 1 340 ? 0.475 -6.91 -1.302 1 98.06 340 MET B CA 1
ATOM 5312 C C . MET B 1 340 ? 0.037 -8.023 -2.25 1 98.06 340 MET B C 1
ATOM 5314 O O . MET B 1 340 ? -0.729 -8.906 -1.864 1 98.06 340 MET B O 1
ATOM 5318 N N . PHE B 1 341 ? 0.534 -7.984 -3.426 1 98.12 341 PHE B N 1
ATOM 5319 C CA . PHE B 1 341 ? 0.237 -9.047 -4.379 1 98.12 341 PHE B CA 1
ATOM 5320 C C . PHE B 1 341 ? 0.782 -10.383 -3.891 1 98.12 341 PHE B C 1
ATOM 5322 O O . PHE B 1 341 ? 0.09 -11.398 -3.949 1 98.12 341 PHE B O 1
ATOM 5329 N N . VAL B 1 342 ? 2.025 -10.375 -3.412 1 98.5 342 VAL B N 1
ATOM 5330 C CA . VAL B 1 342 ? 2.652 -11.594 -2.914 1 98.5 342 VAL B CA 1
ATOM 5331 C C . VAL B 1 342 ? 1.796 -12.203 -1.807 1 98.5 342 VAL B C 1
ATOM 5333 O O . VAL B 1 342 ? 1.71 -13.422 -1.681 1 98.5 342 VAL B O 1
ATOM 5336 N N . ALA B 1 343 ? 1.091 -11.352 -1.104 1 98.31 343 ALA B N 1
ATOM 5337 C CA . ALA B 1 343 ? 0.289 -11.781 0.038 1 98.31 343 ALA B CA 1
ATOM 5338 C C . ALA B 1 343 ? -1.023 -12.414 -0.42 1 98.31 343 ALA B C 1
ATOM 5340 O O . ALA B 1 343 ? -1.621 -13.211 0.302 1 98.31 343 ALA B O 1
ATOM 5341 N N . ILE B 1 344 ? -1.457 -12.062 -1.677 1 97.5 344 ILE B N 1
ATOM 5342 C CA . ILE B 1 344 ? -2.811 -12.5 -2.008 1 97.5 344 ILE B CA 1
ATOM 5343 C C . ILE B 1 344 ? -2.768 -13.469 -3.184 1 97.5 344 ILE B C 1
ATOM 5345 O O . ILE B 1 344 ? -3.768 -14.117 -3.496 1 97.5 344 ILE B O 1
ATOM 5349 N N . VAL B 1 345 ? -1.634 -13.531 -3.869 1 97.31 345 VAL B N 1
ATOM 5350 C CA . VAL B 1 345 ? -1.582 -14.461 -4.996 1 97.31 345 VAL B CA 1
ATOM 5351 C C . VAL B 1 345 ? -1.775 -15.891 -4.496 1 97.31 345 VAL B C 1
ATOM 5353 O O . VAL B 1 345 ? -1.28 -16.25 -3.426 1 97.31 345 VAL B O 1
ATOM 5356 N N . THR B 1 346 ? -2.488 -16.703 -5.227 1 97.81 346 THR B N 1
ATOM 5357 C CA . THR B 1 346 ? -2.854 -18.062 -4.828 1 97.81 346 THR B CA 1
ATOM 5358 C C . THR B 1 346 ? -1.612 -18.938 -4.695 1 97.81 346 THR B C 1
ATOM 5360 O O . THR B 1 346 ? -0.819 -19.047 -5.633 1 97.81 346 THR B O 1
ATOM 5363 N N . PRO B 1 347 ? -1.418 -19.531 -3.529 1 98.19 347 PRO B N 1
ATOM 5364 C CA . PRO B 1 347 ? -2.277 -19.469 -2.346 1 98.19 347 PRO B CA 1
ATOM 5365 C C . PRO B 1 347 ? -1.989 -18.234 -1.479 1 98.19 347 PRO B C 1
ATOM 5367 O O . PRO B 1 347 ? -0.841 -18 -1.094 1 98.19 347 PRO B O 1
ATOM 5370 N N . ALA B 1 348 ? -3.053 -17.5 -1.192 1 98.38 348 ALA B N 1
ATOM 5371 C CA . ALA B 1 348 ? -2.941 -16.297 -0.378 1 98.38 348 ALA B CA 1
ATOM 5372 C C . ALA B 1 348 ? -2.596 -16.641 1.067 1 98.38 348 ALA B C 1
ATOM 5374 O O . ALA B 1 348 ? -2.748 -17.797 1.493 1 98.38 348 ALA B O 1
ATOM 5375 N N . ILE B 1 349 ? -2.186 -15.688 1.811 1 98.62 349 ILE B N 1
ATOM 5376 C CA . ILE B 1 349 ? -1.83 -15.891 3.211 1 98.62 349 ILE B CA 1
ATOM 5377 C C . ILE B 1 349 ? -2.973 -16.609 3.932 1 98.62 349 ILE B C 1
ATOM 5379 O O . ILE B 1 349 ? -2.748 -17.594 4.645 1 98.62 349 ILE B O 1
ATOM 5383 N N . LYS B 1 350 ? -4.199 -16.125 3.77 1 98.5 350 LYS B N 1
ATOM 5384 C CA . LYS B 1 350 ? -5.344 -16.734 4.438 1 98.5 350 LYS B CA 1
ATOM 5385 C C . LYS B 1 350 ? -5.555 -18.172 3.965 1 98.5 350 LYS B C 1
ATOM 5387 O O . LYS B 1 350 ? -5.926 -19.047 4.758 1 98.5 350 LYS B O 1
ATOM 5392 N N . HIS B 1 351 ? -5.32 -18.406 2.658 1 98.5 351 HIS B N 1
ATOM 5393 C CA . HIS B 1 351 ? -5.387 -19.75 2.086 1 98.5 351 HIS B CA 1
ATOM 5394 C C . HIS B 1 351 ? -4.305 -20.656 2.664 1 98.5 351 HIS B C 1
ATOM 5396 O O . HIS B 1 351 ? -4.578 -21.797 3.053 1 98.5 351 HIS B O 1
ATOM 5402 N N . LEU B 1 352 ? -3.062 -20.172 2.688 1 98.81 352 LEU B N 1
ATOM 5403 C CA . LEU B 1 352 ? -1.938 -20.906 3.25 1 98.81 352 LEU B CA 1
ATOM 5404 C C . LEU B 1 352 ? -2.217 -21.297 4.699 1 98.81 352 LEU B C 1
ATOM 5406 O O . LEU B 1 352 ? -2.021 -22.453 5.078 1 98.81 352 LEU B O 1
ATOM 5410 N N . ARG B 1 353 ? -2.691 -20.375 5.434 1 98.75 353 ARG B N 1
ATOM 5411 C CA . ARG B 1 353 ? -2.949 -20.609 6.852 1 98.75 353 ARG B CA 1
ATOM 5412 C C . ARG B 1 353 ? -4.082 -21.625 7.039 1 98.75 353 ARG B C 1
ATOM 5414 O O . ARG B 1 353 ? -4.035 -22.453 7.941 1 98.75 353 ARG B O 1
ATOM 5421 N N . LYS B 1 354 ? -5.098 -21.531 6.195 1 98.44 354 LYS B N 1
ATOM 5422 C CA . LYS B 1 354 ? -6.164 -22.531 6.219 1 98.44 354 LYS B CA 1
ATOM 5423 C C . LYS B 1 354 ? -5.609 -23.938 5.98 1 98.44 354 LYS B C 1
ATOM 5425 O O . LYS B 1 354 ? -5.941 -24.875 6.707 1 98.44 354 LYS B O 1
ATOM 5430 N N . GLU B 1 355 ? -4.789 -24.094 4.969 1 98.12 355 GLU B N 1
ATOM 5431 C CA . GLU B 1 355 ? -4.227 -25.406 4.637 1 98.12 355 GLU B CA 1
ATOM 5432 C C . GLU B 1 355 ? -3.295 -25.891 5.738 1 98.12 355 GLU B C 1
ATOM 5434 O O . GLU B 1 355 ? -3.287 -27.094 6.059 1 98.12 355 GLU B O 1
ATOM 5439 N N . ILE B 1 356 ? -2.451 -24.969 6.281 1 98.62 356 ILE B N 1
ATOM 5440 C CA . ILE B 1 356 ? -1.555 -25.328 7.379 1 98.62 356 ILE B CA 1
ATOM 5441 C C . ILE B 1 356 ? -2.367 -25.859 8.555 1 98.62 356 ILE B C 1
ATOM 5443 O O . ILE B 1 356 ? -2.055 -26.906 9.109 1 98.62 356 ILE B O 1
ATOM 5447 N N . ALA B 1 357 ? -3.447 -25.141 8.891 1 98 357 ALA B N 1
ATOM 5448 C CA . ALA B 1 357 ? -4.301 -25.562 10 1 98 357 ALA B CA 1
ATOM 5449 C C . ALA B 1 357 ? -4.906 -26.938 9.75 1 98 357 ALA B C 1
ATOM 5451 O O . ALA B 1 357 ? -5 -27.75 10.672 1 98 357 ALA B O 1
ATOM 5452 N N . ALA B 1 358 ? -5.348 -27.172 8.516 1 96.94 358 ALA B N 1
ATOM 5453 C CA . ALA B 1 358 ? -5.949 -28.469 8.164 1 96.94 358 ALA B CA 1
ATOM 5454 C C . ALA B 1 358 ? -4.945 -29.594 8.32 1 96.94 358 ALA B C 1
ATOM 5456 O O . ALA B 1 358 ? -5.289 -30.672 8.828 1 96.94 358 ALA B O 1
ATOM 5457 N N . ILE B 1 359 ? -3.717 -29.422 7.926 1 96.88 359 ILE B N 1
ATOM 5458 C CA . ILE B 1 359 ? -2.682 -30.438 8.008 1 96.88 359 ILE B CA 1
ATOM 5459 C C . ILE B 1 359 ? -2.32 -30.703 9.469 1 96.88 359 ILE B C 1
ATOM 5461 O O . ILE B 1 359 ? -2.148 -31.844 9.883 1 96.88 359 ILE B O 1
ATOM 5465 N N . GLU B 1 360 ? -2.221 -29.609 10.234 1 97.19 360 GLU B N 1
ATOM 5466 C CA . GLU B 1 360 ? -1.846 -29.734 11.641 1 97.19 360 GLU B CA 1
ATOM 5467 C C . GLU B 1 360 ? -2.961 -30.391 12.453 1 97.19 360 GLU B C 1
ATOM 5469 O O . GLU B 1 360 ? -2.695 -31.078 13.445 1 97.19 360 GLU B O 1
ATOM 5474 N N . ALA B 1 361 ? -4.191 -30.156 12.094 1 93.44 361 ALA B N 1
ATOM 5475 C CA . ALA B 1 361 ? -5.32 -30.781 12.781 1 93.44 361 ALA B CA 1
ATOM 5476 C C . ALA B 1 361 ? -5.398 -32.281 12.469 1 93.44 361 ALA B C 1
ATOM 5478 O O . ALA B 1 361 ? -5.883 -33.062 13.289 1 93.44 361 ALA B O 1
ATOM 5479 N N . ALA B 1 362 ? -4.93 -32.688 11.281 1 92.44 362 ALA B N 1
ATOM 5480 C CA . ALA B 1 362 ? -4.969 -34.062 10.867 1 92.44 362 ALA B CA 1
ATOM 5481 C C . ALA B 1 362 ? -3.836 -34.875 11.508 1 92.44 362 ALA B C 1
ATOM 5483 O O . ALA B 1 362 ? -3.881 -36.094 11.547 1 92.44 362 ALA B O 1
ATOM 5484 N N . LYS B 1 363 ? -2.885 -34.125 12.117 1 80.69 363 LYS B N 1
ATOM 5485 C CA . LYS B 1 363 ? -1.817 -34.812 12.859 1 80.69 363 LYS B CA 1
ATOM 5486 C C . LYS B 1 363 ? -2.17 -34.938 14.336 1 80.69 363 LYS B C 1
ATOM 5488 O O . LYS B 1 363 ? -1.669 -35.812 15.031 1 80.69 363 LYS B O 1
#

pLDDT: mean 97.7, std 2.01, range [79.25, 98.94]

Solvent-accessible surface area (backbone atoms only — not comparable to full-atom values): 34718 Å² total; per-residue (Å²): 135,55,66,67,58,48,46,52,54,49,47,52,46,36,62,71,62,41,56,84,42,43,64,44,18,60,76,70,34,42,57,61,56,69,52,54,34,51,37,9,68,70,46,59,36,9,20,48,26,42,56,93,52,56,21,66,50,64,29,45,41,46,36,20,50,42,28,17,57,40,5,38,72,31,39,37,56,14,47,29,50,42,24,33,38,44,35,32,37,49,37,60,67,33,83,33,62,56,29,30,75,72,42,32,36,42,38,17,36,25,74,37,48,25,7,44,46,45,56,53,55,60,36,25,78,68,71,72,45,75,69,54,30,39,40,44,85,49,94,67,30,32,35,31,35,36,50,43,76,73,30,36,28,44,47,61,84,17,31,31,34,33,60,25,37,39,92,96,40,34,34,31,32,54,50,41,41,71,40,72,43,4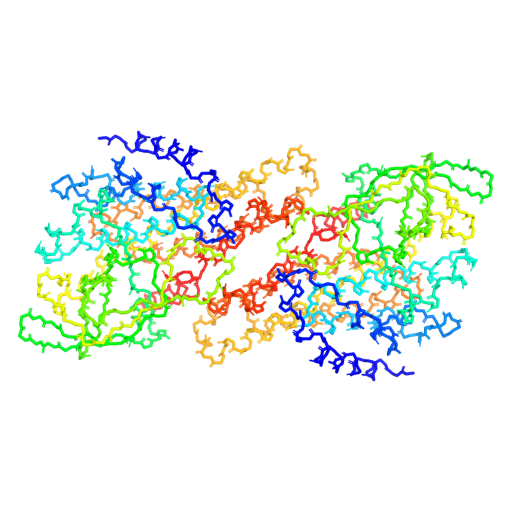2,45,78,37,84,53,79,62,43,70,48,55,40,20,20,41,52,24,21,40,37,33,51,70,22,74,40,46,56,55,37,30,37,30,50,52,90,42,28,71,64,47,54,64,68,44,46,53,54,56,53,54,44,52,46,10,27,30,52,5,36,29,51,35,18,43,53,44,31,56,59,32,37,74,81,37,40,76,55,48,64,53,42,92,62,51,59,66,63,51,49,53,55,50,53,55,51,48,57,53,47,43,53,50,26,51,30,30,65,68,72,55,58,56,60,68,63,50,41,53,48,48,37,50,43,24,55,47,15,39,51,36,12,48,35,16,24,63,49,39,34,74,62,14,39,28,56,87,28,64,32,48,51,34,37,46,45,20,51,44,51,32,47,44,78,71,16,46,29,51,30,44,48,52,49,51,53,56,59,70,75,103,134,56,67,67,58,48,47,51,52,49,47,52,47,36,63,71,62,41,55,85,41,42,65,45,19,60,76,69,35,43,58,60,55,71,52,52,33,52,38,12,68,72,45,62,37,9,19,50,27,41,56,91,52,54,21,68,50,66,27,45,42,47,36,20,51,42,27,18,56,41,4,38,73,31,40,38,56,14,47,30,50,42,24,33,37,43,35,32,37,49,38,62,68,33,82,33,62,58,30,32,74,71,42,33,35,41,39,16,36,26,76,38,50,26,6,44,47,44,57,52,54,58,36,26,77,69,70,72,47,75,69,53,29,39,39,45,85,49,92,68,28,31,35,30,34,37,51,45,74,73,30,37,28,45,46,61,83,16,32,31,36,34,61,23,38,40,91,97,40,36,34,31,31,52,51,42,42,69,40,70,42,43,43,79,37,84,54,80,62,44,69,48,56,38,21,20,41,52,25,22,39,38,35,50,69,22,74,40,47,56,57,38,32,37,30,51,50,90,43,29,73,65,48,54,63,68,42,46,53,55,54,54,54,42,51,46,10,28,29,51,6,34,30,49,36,18,43,52,44,32,56,60,32,38,74,82,38,40,75,54,48,66,54,43,93,64,51,57,67,63,51,50,52,54,49,52,54,52,48,55,52,46,44,54,50,24,50,30,31,67,67,73,55,59,56,62,67,62,48,43,52,48,48,37,51,44,22,53,47,14,41,51,35,11,48,36,15,25,63,49,39,35,75,62,14,40,28,56,86,28,65,32,48,52,35,35,46,44,20,51,44,48,31,48,43,79,72,17,45,29,51,31,43,48,54,50,50,53,55,60,67,74,103

Radius of gyration: 28.42 Å; Cα contacts (8 Å, |Δi|>4): 1576; chains: 2; bounding box: 53×89×65 Å

Secondary structure (DSSP, 8-state):
--HHHHHHHHHHHIIIIIGGGHHHHHHH----HHHHHHHHHTTTTGGGS-TTTTS----HHHHHHHHHHHHTT-HHHHHHHHHHHHHHHHHHT-S-HHHHHHHHHHHHTTSS-EEEE-HHHHHHHTTSS---EEEEEETTEEEEEEEEEEE-S--TT-EEEEEEEETTEEEEEEEETTSTTEEEEEPPPBSS-GGG--EEEEEEEEEEEGGGEEE-HHHHHHHHHHHHHHHHHHHHHHHHHHHHHHHHHHHHHHHHHHHHHTTSS--HHHHHHHHHHHHHHHHHHHHHHHTT---HHHHHHHHHHHHHHHHHHHHHHHHHHGGGGGBTT-HHHHHHHHHHHHHHSSSPHHHHHHHHHHHHHH-/--HHHHHHHHHHHIIIIIGGGHHHHHHH----HHHHHHHHHTTTTGGGS-TTTTS----HHHHHHHHHHHHTT-HHHHHHHHHHHHHHHHHHT-S-HHHHHHHHHHHHTTSS-EEEE-HHHHHHHTTSS---EEEEEETTEEEEEEEEEEE-S--TT-EEEEEEEETTEEEEEEEETTSTTEEEEEPPPBSS-GGG--EEEEEEEEEEEGGGEEE-HHHHHHHHHHHHHHHHHHTHHHHHHHHHHHHHHHHHHHHHHHHHHTTSS--HHHHHHHHHHHHHHHHHHHHHHHTT---HHHHHHHHHHHHHHHHHHHHHHHHHHGGGGGBTT-HHHHHHHHHHHHHHSSSPHHHHHHHHHHHHHH-

InterPro domains:
  IPR009100 Acyl-CoA dehydrogenase/oxidase, N-terminal and middle domain superfamily [SSF56645] (4-214)
  IPR013786 Acyl-CoA dehydrogenase/oxidase, N-terminal [PF02771] (4-111)
  IPR037069 Acyl-CoA dehydrogenase/oxidase, N-terminal domain superfamily [G3DSA:1.10.540.10] (2-111)
  IPR046373 Acyl-CoA oxidase/dehydrogenase, middle domain superfamily [G3DSA:2.40.110.10] (125-220)

Foldseek 3Di:
DDLVVLLVVLLVLLVPPPLVCQLCCQPVLAASLVSLLVCLQSQLQQCLADVVLQGPVVFLLSNLQSLLSNLLRHLLVSVQSLQLNLQLNLLRLFPQVLQSNVPNNCSRSSVAREGELCQQVLCVVLVNDDRFKAWDDDPQFIWIWGKGAKIWRADQRHKYWYWHDYVPFIWIFIDHNPFPQKHWADDPDDNGSSNGHITMIGGDRTTGGPSGTRADRVGCVVSCLLSVLSSLLSLLSSLLSLLSNLLVLLVVLCVVCVVVLVPDDDHNVNLVVLSVVLSVLSSVQRVCSRVSNHDVLSSLVSLLSSLVSLLVSLVSSLVSNPPVLVPSPHVSVNSNVSSVCSQVRVVHNVSSVSVSVVVVVVD/DDLVVLLVVLLVLLVPPPLVCQLCCQPVLAASLVSLLVCLQSQLQQCLADVVLQGPVVFLLSNLQSLLSNLLRHLLVSVQSLQLNLQLNLLRLFPQVLQSNVPNNCSRSSVAREGELCLQVLCVVLVNDDRFKAWDDDPQFIWIWGKGAKIWRADQRHKYWYWHDYVPFIWIFIDHNPFPQKHWADDPDDNGSSNGHITMIGGDRTTGGPSGTRADRVGCVVSCLLSVLSSLLSLLSSLLSLLSNLLVLLVVLCVVCVVVLVPDDDHNVNLVVLSVVLSVLSSVQRVCSRVSNHDVLSSLVSLLSSLVSLLVSLVSSLVSNPPVLVPSPHVSVNSNVSSVCSQVRVVHNVSSVSVNVVVVVVD

Nearest PDB structures (foldseek):
  4kto-assembly1_C  TM=8.879E-01  e=1.272E-18  Sinorhizobium meliloti 1021
  2dvl-assembly1_A  TM=8.874E-01  e=1.914E-18  Thermus thermophilus HB8
  2vig-assembly1_D  TM=8.886E-01  e=2.193E-18  Homo sapiens
  4u83-assembly2_D  TM=8.722E-01  e=9.507E-17  Brucella abortus A13334
  3nf4-assembly1_A-2  TM=8.943E-01  e=2.358E-16  Mycolicibacterium thermoresistibile

Organism: Neisseria cinerea (NCBI:txid483)